Protein 8JJW (pdb70)

B-factor: mean 17.34, std 8.01, range [6.42, 55.52]

Nearest PDB structures (foldseek):
  8jjw-assembly2_B  TM=1.005E+00  e=3.805E-46  Homo sapiens
  8jjy-assembly2_B  TM=1.002E+00  e=2.615E-44  Homo sapiens
  8jju-assembly2_B  TM=9.995E-01  e=3.570E-44  Homo sapiens
  8jjh-assembly1_B  TM=9.995E-01  e=2.307E-43  Homo sapiens
  8jjf-assembly1_A  TM=1.000E+00  e=5.513E-43  Homo sapiens

GO terms:
  GO:0005515 protein binding (F, IPI)
  GO:0005654 nucleoplasm (C, IDA)

Sequence (405 aa):
QGMEGGPAAVHYQPASPPRDACVYSSCYSSEENVWKLCEYIKNHDQYPLEECYAVFISNERKMIPIIWKQQARPGDGPVIIWDYHVVLLHVSSGGQSFIYDLDTVLPFPCLFDTYVVEDAIKSSDDDIHPQFRRKFRVICCADSYLKNFASDRSHMKDSSGNWREPPPPYPCIETGDSKMNLNDFISMDPKVGWGAVYTLSEFTHRFGSQGMEGPAAVHYQPASPPRDACVYSSCYSEENVWKLCEYIKNHDQYPLEECYAVFISNERKMIPIIWKQQARPGDGPVIWDYHVVLLHVSSGGQSFIYDLDTVLPFPCCLFDTYVEDAIIKSDDDIHPQFRRKFRVICCADSYLKNFASDRSHMKDSSGNWREPPPPYPCIETGDSKMNLNDFISMDPKVGWGAVYTLSSEFTHRFGS

Radius of gyration: 26.04 Å; Cα contacts (8 Å, |Δi|>4): 757; chains: 2; bounding box: 48×48×80 Å

Organism: Homo sapiens (NCBI:txid9606)

Solvent-accessible surface area: 21287 Å² total; per-residue (Å²): 244,72,189,178,88,98,102,65,36,116,141,35,108,59,2,13,24,102,79,149,69,15,73,83,17,60,40,0,11,0,0,3,5,32,42,6,0,56,70,5,126,107,89,154,89,49,62,8,120,43,0,35,0,0,0,2,0,10,173,113,88,77,0,9,0,36,81,3,84,70,156,114,51,137,33,35,18,96,48,65,16,3,2,2,0,0,0,43,13,111,61,47,36,2,12,2,1,2,12,11,2,76,15,87,29,23,4,74,4,62,48,4,17,116,56,0,1,80,69,12,120,151,31,99,78,118,67,92,3,83,1,2,4,0,54,0,48,26,0,31,146,14,0,0,0,54,12,60,55,18,74,53,128,91,43,86,101,141,68,103,52,7,122,40,117,45,15,101,30,91,130,27,130,54,16,0,93,52,0,10,33,16,61,111,191,46,42,91,56,36,34,37,60,26,57,50,4,42,75,106,13,36,140,244,75,190,156,108,143,66,33,123,157,37,112,61,2,12,27,106,69,145,72,15,51,78,16,59,38,0,10,0,0,4,5,33,43,7,0,55,77,4,111,103,92,132,74,47,74,16,115,36,0,48,0,0,0,2,0,14,166,163,87,70,0,7,0,38,79,2,76,74,115,114,53,139,34,36,8,67,44,66,18,3,2,2,0,0,0,35,12,109,46,43,45,1,14,3,1,2,14,12,2,82,17,83,28,26,5,82,2,36,47,5,25,119,53,0,2,82,64,16,117,148,28,96,85,100,66,94,5,71,0,2,9,1,60,0,34,30,0,26,129,34,0,0,0,63,14,60,56,17,69,51,129,82,39,90,100,138,69,102,39,2,24,17,118,45,14,108,25,85,136,26,103,54,15,0,99,56,0,10,31,14,46,98,175,50,45,94,54,36,30,25,75,28,86,70,5,36,149,132,21,22,132

InterPro domains:
  IPR023128 Protein N-terminal glutamine amidohydrolase, alpha beta roll [PF09764] (23-200)
  IPR037132 Protein N-terminal glutamine amidohydrolase, alpha beta roll superfamily [G3DSA:3.10.620.10] (1-205)
  IPR039733 Protein N-terminal glutamine amidohydrolase [PTHR13035] (8-203)

Secondary structure (DSSP, 8-state):
-------GGGGPPPSS--GGGS---TT-HHHHHHHHHHHHHHSSSS-GGGEEEEEEE-TTS-EEESSBTTS-SSSPEEES-EEEEEEE-TTS-EEEE-TTBSS-SSEEHHHIIIIII--SSSS-GGG--EEEEEEHHHHHHH-----GGGB-TTS-BSSPPPSSPPP--SS-S--THHHH---TTSSSSEEEEHHHHHHHH--/--------TTPPPSS--GGGS---TT-HHHHHHHHHHHHHHH-SS-GGGEEEEEEE-TTS-EEESSBTTS-SSSPEEES-EEEEEEE-TTS-EEEE-TTBSS-SSEEHHHHIIIII--STTS-GGG--EEEEEEHHHHHHH----SGGGB-TTS-BSSPPPSSPPP--SS-S--THHHH---TTSSSSEEEEHHHHHHHH--

Foldseek 3Di:
DDDPDDCPVVPDDDLADALVPAQDDPPPQLVSVLRSLVSSCPDDDDDLQQKKKKKKAADVQWAWWAQFQVDPDGGTDTGSIHIWMWGQDPVGWIWIAHSGGNADGTDTPVCRCCRTRNDCPPPDVRRFMKMFIARSVVSLADAAQQCPVQAPPVRHGVGDDRPDHTDDHPVDRHDVVLRSDLDPVGDHGHMGGSVRVCVVRPD/DDDPPPDPVVDDDLADALVPQQDFPPPQLVSQLSSLVSSVPVPPDPLQQKKKKKKAADVLWAWWPQFQVDPDQGTDTGSMHIWMWGQDPVQWIWIAHSGGNPHGTDTPVVRCPRTRNDCPPPDVVHFMKMFIARSVCSLADAAQQCPVQADPVRDGVGDDGPDHTDDHPVDRHDVVQRNDLPQVGHHGGMGHPVCVCVNRHD

Structure (mmCIF, N/CA/C/O backbone):
data_8JJW
#
_entry.id   8JJW
#
_cell.length_a   44.084
_cell.length_b   64.688
_cell.length_c   80.262
_cell.angle_alpha   90.000
_cell.angle_beta   98.821
_cell.angle_gamma   90.000
#
_symmetry.space_group_name_H-M   'P 1 21 1'
#
loop_
_entity.id
_entity.type
_entity.pdbx_description
1 polymer 'Protein N-terminal glutamine amidohydrolase'
2 non-polymer 'MAGNESIUM ION'
3 water water
#
loop_
_atom_site.group_PDB
_atom_site.id
_atom_site.type_symbol
_atom_site.label_atom_id
_atom_site.label_alt_id
_atom_site.label_comp_id
_atom_site.label_asym_id
_atom_site.label_entity_id
_atom_site.label_seq_id
_atom_site.pdbx_PDB_ins_code
_atom_site.Cartn_x
_atom_site.Cartn_y
_atom_site.Cartn_z
_atom_site.occupancy
_atom_site.B_iso_or_equiv
_atom_site.auth_seq_id
_atom_site.auth_comp_id
_atom_site.auth_asym_id
_atom_site.auth_atom_id
_atom_site.pdbx_PDB_model_num
ATOM 1 N N . GLN A 1 1 ? 30.33741 38.51866 -14.58056 1.000 15.43078 -1 GLN A N 1
ATOM 2 C CA . GLN A 1 1 ? 29.14378 39.04057 -13.94214 1.000 12.26996 -1 GLN A CA 1
ATOM 3 C C . GLN A 1 1 ? 27.91310 38.72120 -14.79374 1.000 14.23330 -1 GLN A C 1
ATOM 4 O O . GLN A 1 1 ? 27.97592 38.82914 -16.01583 1.000 15.68246 -1 GLN A O 1
ATOM 10 N N . GLY A 1 2 ? 26.80473 38.33155 -14.16228 1.000 11.85496 0 GLY A N 1
ATOM 11 C CA . GLY A 1 2 ? 25.56492 38.07783 -14.87515 1.000 14.45775 0 GLY A CA 1
ATOM 12 C C . GLY A 1 2 ? 24.37422 38.17677 -13.95220 1.000 13.31242 0 GLY A C 1
ATOM 13 O O . GLY A 1 2 ? 24.48690 37.94361 -12.74644 1.000 13.28233 0 GLY A O 1
ATOM 14 N N . MET A 1 3 ? 23.22223 38.52325 -14.52310 1.000 15.23108 1 MET A N 1
ATOM 15 C CA . MET A 1 3 ? 21.98751 38.66332 -13.75961 1.000 15.82587 1 MET A CA 1
ATOM 16 C C . MET A 1 3 ? 21.24357 37.33597 -13.71254 1.000 16.28593 1 MET A C 1
ATOM 17 O O . MET A 1 3 ? 21.23654 36.57816 -14.68782 1.000 17.60231 1 MET A O 1
ATOM 22 N N . GLU A 1 4 ? 20.60986 37.06290 -12.57400 1.000 16.74119 2 GLU A N 1
ATOM 23 C CA . GLU A 1 4 ? 19.87356 35.81054 -12.41651 1.000 20.32058 2 GLU A CA 1
ATOM 24 C C . GLU A 1 4 ? 18.67649 35.74540 -13.35935 1.000 29.05227 2 GLU A C 1
ATOM 25 O O . GLU A 1 4 ? 18.43875 34.71850 -14.00763 1.000 26.10148 2 GLU A O 1
ATOM 31 N N . GLY A 1 5 ? 17.90385 36.82468 -13.43891 1.000 27.25204 3 GLY A N 1
ATOM 32 C CA . GLY A 1 5 ? 16.74447 36.86575 -14.31422 1.000 33.19012 3 GLY A CA 1
ATOM 33 C C . GLY A 1 5 ? 15.61559 35.94491 -13.88641 1.000 37.48328 3 GLY A C 1
ATOM 34 O O . GLY A 1 5 ? 15.41920 35.69051 -12.69650 1.000 39.26212 3 GLY A O 1
ATOM 35 N N . GLY A 1 7 ? 12.53404 35.74997 -10.96637 1.000 36.08432 5 GLY A N 1
ATOM 36 C CA . GLY A 1 7 ? 12.03995 36.80645 -10.10224 1.000 25.39417 5 GLY A CA 1
ATOM 37 C C . GLY A 1 7 ? 12.60443 36.77639 -8.69146 1.000 30.02930 5 GLY A C 1
ATOM 38 O O . GLY A 1 7 ? 13.29479 35.82783 -8.31736 1.000 37.10986 5 GLY A O 1
ATOM 39 N N . PRO A 1 8 ? 12.30742 37.81341 -7.89840 1.000 25.65357 6 PRO A N 1
ATOM 40 C CA . PRO A 1 8 ? 12.92673 37.92844 -6.57074 1.000 27.36249 6 PRO A CA 1
ATOM 41 C C . PRO A 1 8 ? 12.04704 37.47472 -5.41414 1.000 23.49478 6 PRO A C 1
ATOM 42 O O . PRO A 1 8 ? 12.33014 37.82336 -4.26483 1.000 21.47340 6 PRO A O 1
ATOM 46 N N . ALA A 1 9 ? 10.98525 36.71020 -5.68607 1.000 18.88265 7 ALA A N 1
ATOM 47 C CA . ALA A 1 9 ? 10.06908 36.32204 -4.61453 1.000 24.22878 7 ALA A CA 1
ATOM 48 C C . ALA A 1 9 ? 10.78669 35.55931 -3.50615 1.000 22.47128 7 ALA A C 1
ATOM 49 O O . ALA A 1 9 ? 10.46614 35.72376 -2.32167 1.000 24.87951 7 ALA A O 1
ATOM 51 N N . ALA A 1 10 ? 11.76418 34.72580 -3.86493 1.000 18.28849 8 ALA A N 1
ATOM 52 C CA . ALA A 1 10 ? 12.45568 33.93840 -2.85021 1.000 17.58571 8 ALA A CA 1
ATOM 53 C C . ALA A 1 10 ? 13.27217 34.81658 -1.91396 1.000 13.11111 8 ALA A C 1
ATOM 54 O O . ALA A 1 10 ? 1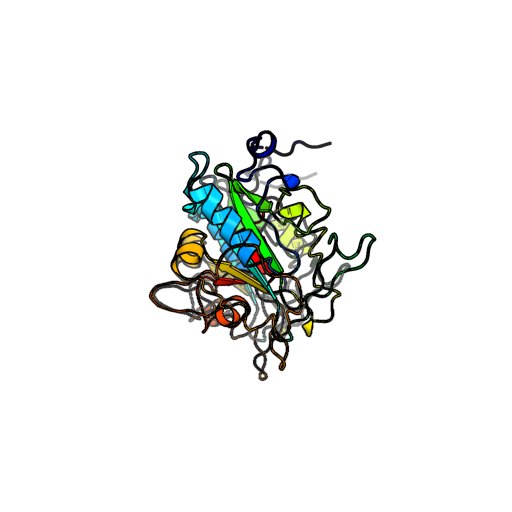3.47676 34.45067 -0.75539 1.000 13.80479 8 ALA A O 1
ATOM 56 N N . VAL A 1 11 ? 13.72683 35.97868 -2.39282 1.000 15.19528 9 VAL A N 1
ATOM 57 C CA . VAL A 1 11 ? 14.53673 36.87832 -1.57834 1.000 13.96152 9 VAL A CA 1
ATOM 58 C C . VAL A 1 11 ? 13.80753 37.28464 -0.30777 1.000 13.82910 9 VAL A C 1
ATOM 59 O O . VAL A 1 11 ? 14.42657 37.42436 0.74994 1.000 14.94383 9 VAL A O 1
ATOM 63 N N . HIS A 1 12 ? 12.48214 37.44280 -0.36964 1.000 13.78374 10 HIS A N 1
ATOM 64 C CA . HIS A 1 12 ? 11.71458 37.90349 0.78118 1.000 18.28375 10 HIS A CA 1
ATOM 65 C C . HIS A 1 12 ? 10.84648 36.80766 1.38819 1.000 17.75041 10 HIS A C 1
ATOM 66 O O . HIS A 1 12 ? 9.86748 37.10941 2.07867 1.000 18.13192 10 HIS A O 1
ATOM 73 N N . TYR A 1 13 ? 11.18272 35.54581 1.14523 1.000 14.25290 11 TYR A N 1
ATOM 74 C CA . TYR A 1 13 ? 10.36541 34.44669 1.64326 1.000 13.75356 11 TYR A CA 1
ATOM 75 C C . TYR A 1 13 ? 10.31715 34.45801 3.16635 1.000 13.50269 11 TYR A C 1
ATOM 76 O O . TYR A 1 13 ? 11.35045 34.55712 3.83128 1.000 15.01355 11 TYR A O 1
ATOM 85 N N . GLN A 1 14 ? 9.09803 34.33260 3.72127 1.000 13.30040 12 GLN A N 1
ATOM 86 C CA . GLN A 1 14 ? 8.93751 34.26757 5.17278 1.000 14.44568 12 GLN A CA 1
ATOM 87 C C . GLN A 1 14 ? 8.73022 32.82539 5.61187 1.000 14.17483 12 GLN A C 1
ATOM 88 O O . GLN A 1 14 ? 7.91045 32.11371 5.01041 1.000 13.69336 12 GLN A O 1
ATOM 94 N N . PRO A 1 15 ? 9.43114 32.37153 6.65094 1.000 13.72193 13 PRO A N 1
ATOM 95 C CA . PRO A 1 15 ? 9.29929 30.97138 7.07768 1.000 13.04882 13 PRO A CA 1
ATOM 96 C C . PRO A 1 15 ? 7.87574 30.60088 7.46827 1.000 13.80734 13 PRO A C 1
ATOM 97 O O . PRO A 1 15 ? 7.13396 31.40096 8.04661 1.000 14.44680 13 PRO A O 1
ATOM 101 N N . ALA A 1 16 ? 7.52097 29.35098 7.16405 1.000 13.14522 14 ALA A N 1
ATOM 102 C CA . ALA A 1 16 ? 6.23303 28.76147 7.50168 1.000 12.09847 14 ALA A CA 1
ATOM 103 C C . ALA A 1 16 ? 6.21031 28.16627 8.89796 1.000 15.85324 14 ALA A C 1
ATOM 104 O O . ALA A 1 16 ? 5.15379 27.71823 9.34957 1.000 15.93520 14 ALA A O 1
ATOM 106 N N . SER A 1 17 ? 7.34312 28.11523 9.56672 1.000 16.54676 15 SER A N 1
ATOM 107 C CA . SER A 1 17 ? 7.48977 27.52719 10.88044 1.000 17.44333 15 SER A CA 1
ATOM 108 C C . SER A 1 17 ? 7.77863 28.61276 11.89416 1.000 20.63991 15 SER A C 1
ATOM 109 O O . SER A 1 17 ? 8.14977 29.73789 11.53363 1.000 22.58646 15 SER A O 1
ATOM 112 N N . PRO A 1 18 ? 7.64359 28.31648 13.18270 1.000 22.17181 16 PRO A N 1
ATOM 113 C CA . PRO A 1 18 ? 8.30831 29.13341 14.19921 1.000 27.49386 16 PRO A CA 1
ATOM 114 C C . PRO A 1 18 ? 9.81140 29.04145 14.01110 1.000 22.82247 16 PRO A C 1
ATOM 115 O O . PRO A 1 18 ? 10.29238 28.18284 13.25571 1.000 21.36819 16 PRO A O 1
ATOM 119 N N . PRO A 1 19 ? 10.59093 29.90744 14.65615 1.000 27.12038 17 PRO A N 1
ATOM 120 C CA . PRO A 1 19 ? 12.04665 29.73664 14.61475 1.000 24.52071 17 PRO A CA 1
ATOM 121 C C . PRO A 1 19 ? 12.41936 28.36165 15.14249 1.000 19.87508 17 PRO A C 1
ATOM 122 O O . PRO A 1 19 ? 11.67187 27.75005 15.90575 1.000 22.64684 17 PRO A O 1
ATOM 126 N N . ARG A 1 20 ? 13.58868 27.87666 14.71557 1.000 20.76950 18 ARG A N 1
ATOM 127 C CA . ARG A 1 20 ? 13.99590 26.51101 15.03401 1.000 19.82368 18 ARG A CA 1
ATOM 128 C C . ARG A 1 20 ? 13.83793 26.20359 16.51832 1.000 23.71949 18 ARG A C 1
ATOM 129 O O . ARG A 1 20 ? 13.32646 25.13998 16.88906 1.000 23.49488 18 ARG A O 1
ATOM 137 N N . ASP A 1 21 ? 14.23430 27.14742 17.37942 1.000 25.59221 19 ASP A N 1
ATOM 138 C CA . ASP A 1 21 ? 14.20978 26.93722 18.82600 1.000 27.76955 19 ASP A CA 1
ATOM 139 C C . ASP A 1 21 ? 12.79840 26.72887 19.36484 1.000 26.02131 19 ASP A C 1
ATOM 140 O O . ASP A 1 21 ? 12.62744 26.09490 20.41332 1.000 31.46747 19 ASP A O 1
ATOM 145 N N . ALA A 1 22 ? 11.78432 27.27106 18.69266 1.000 23.93378 20 ALA A N 1
ATOM 146 C CA . ALA A 1 22 ? 10.41754 27.26622 19.20073 1.000 23.40785 20 ALA A CA 1
ATOM 147 C C . ALA A 1 22 ? 9.58288 26.11546 18.65825 1.000 23.73427 20 ALA A C 1
ATOM 148 O O . ALA A 1 22 ? 8.41378 25.97402 19.03554 1.000 24.27639 20 ALA A O 1
ATOM 150 N N . CYS A 1 23 ? 10.15434 25.28625 17.79590 1.000 19.31018 21 CYS A N 1
ATOM 151 C CA . CYS A 1 23 ? 9.40720 24.19671 17.19305 1.000 18.28048 21 CYS A CA 1
ATOM 152 C C . CYS A 1 23 ? 9.32515 23.00511 18.14330 1.000 14.81347 21 CYS A C 1
ATOM 153 O O . CYS A 1 23 ? 10.23495 22.75586 18.94656 1.000 19.22142 21 CYS A O 1
ATOM 156 N N . VAL A 1 24 ? 8.21906 22.26162 18.04153 1.000 15.61186 22 VAL A N 1
ATOM 157 C CA . VAL A 1 24 ? 8.12261 20.97187 18.72343 1.000 14.09896 22 VAL A CA 1
ATOM 158 C C . VAL A 1 24 ? 9.20654 20.05006 18.17583 1.000 14.11374 22 VAL A C 1
ATOM 159 O O . VAL A 1 24 ? 9.35413 19.90062 16.95739 1.000 15.14049 22 VAL A O 1
ATOM 163 N N . TYR A 1 25 ? 9.99343 19.44206 19.06332 1.000 11.92089 23 TYR A N 1
ATOM 164 C CA . TYR A 1 25 ? 11.14847 18.67411 18.59636 1.000 13.61308 23 TYR A CA 1
ATOM 165 C C . TYR A 1 25 ? 11.56639 17.63779 19.62608 1.000 12.28921 23 TYR A C 1
ATOM 166 O O . TYR A 1 25 ? 11.78484 17.98331 20.79448 1.000 14.58577 23 TYR A O 1
ATOM 175 N N . SER A 1 26 ? 11.73663 16.39207 19.17595 1.000 11.93099 24 SER A N 1
ATOM 176 C CA . SER A 1 26 ? 12.43160 15.34839 19.93007 1.000 11.54921 24 SER A CA 1
ATOM 177 C C . SER A 1 26 ? 13.44599 14.65670 19.03090 1.000 11.99904 24 SER A C 1
ATOM 178 O O . SER A 1 26 ? 13.11768 14.25945 17.90582 1.000 11.77966 24 SER A O 1
ATOM 181 N N . SER A 1 27 ? 14.67352 14.51059 19.52456 1.000 11.27630 25 SER A N 1
ATOM 182 C CA . SER A 1 27 ? 15.71921 13.81706 18.78625 1.000 12.40023 25 SER A CA 1
ATOM 183 C C . SER A 1 27 ? 15.30307 12.38179 18.49438 1.000 13.41676 25 SER A C 1
ATOM 184 O O . SER A 1 27 ? 14.80085 11.67438 19.37351 1.000 12.17116 25 SER A O 1
ATOM 187 N N . CYS A 1 28 ? 15.50686 11.96019 17.24164 1.000 11.86265 26 CYS A N 1
ATOM 188 C CA . CYS A 1 28 ? 15.24356 10.60436 16.75299 1.000 10.97872 26 CYS A CA 1
ATOM 189 C C . CYS A 1 28 ? 13.75942 10.33734 16.52708 1.000 9.95096 26 CYS A C 1
ATOM 190 O O . CYS A 1 28 ? 13.35594 9.17454 16.39476 1.000 11.14177 26 CYS A O 1
ATOM 193 N N . TYR A 1 29 ? 12.93181 11.38223 16.46220 1.000 9.05540 27 TYR A N 1
ATOM 194 C CA . TYR A 1 29 ? 11.51613 11.26984 16.09784 1.000 8.90306 27 TYR A CA 1
ATOM 195 C C . TYR A 1 29 ? 11.18346 12.25714 14.98127 1.000 9.70122 27 TYR A C 1
ATOM 196 O O . TYR A 1 29 ? 10.16432 12.94606 15.02122 1.000 9.64311 27 TYR A O 1
ATOM 205 N N . SER A 1 30 ? 12.03384 12.31203 13.94418 1.000 10.33678 28 SER A N 1
ATOM 206 C CA A SER A 1 30 ? 11.83583 13.31399 12.89744 0.840 8.25957 28 SER A CA 1
ATOM 207 C CA B SER A 1 30 ? 11.85019 13.29411 12.87503 0.160 8.38923 28 SER A CA 1
ATOM 208 C C . SER A 1 30 ? 10.48378 13.16659 12.20603 1.000 9.28560 28 SER A C 1
ATOM 209 O O . SER A 1 30 ? 9.89928 14.16940 11.78997 1.000 9.20890 28 SER A O 1
ATOM 214 N N . GLU A 1 31 ? 9.97111 11.93695 12.07424 1.000 8.48307 29 GLU A N 1
ATOM 215 C CA . GLU A 1 31 ? 8.63238 11.76042 11.50636 1.000 8.85600 29 GLU A CA 1
ATOM 216 C C . GLU A 1 31 ? 7.58144 12.54893 12.28117 1.000 10.49464 29 GLU A C 1
ATOM 217 O O . GLU A 1 31 ? 6.67711 13.14758 11.68130 1.000 10.29096 29 GLU A O 1
ATOM 223 N N . GLU A 1 32 ? 7.68960 12.57603 13.61490 1.000 9.65477 30 GLU A N 1
ATOM 224 C CA . GLU A 1 32 ? 6.73083 13.32966 14.41733 1.000 9.47365 30 GLU A CA 1
ATOM 225 C C . GLU A 1 32 ? 7.05296 14.81190 14.45060 1.000 7.61250 30 GLU A C 1
ATOM 226 O O . GLU A 1 32 ? 6.13658 15.62959 14.46689 1.000 10.51453 30 GLU A O 1
ATOM 232 N N . ASN A 1 33 ? 8.33833 15.17430 14.43566 1.000 7.36799 31 ASN A N 1
ATOM 233 C CA . ASN A 1 33 ? 8.69343 16.59024 14.36594 1.000 8.70590 31 ASN A CA 1
ATOM 234 C C . ASN A 1 33 ? 8.10123 17.22513 13.11595 1.000 9.05375 31 ASN A C 1
ATOM 235 O O . ASN A 1 33 ? 7.58889 18.35259 13.15755 1.000 10.23420 31 ASN A O 1
ATOM 240 N N . VAL A 1 34 ? 8.16415 16.50935 11.98824 1.000 9.12682 32 VAL A N 1
ATOM 241 C CA . VAL A 1 34 ? 7.60566 17.02672 10.74094 1.000 8.17867 32 VAL A CA 1
ATOM 242 C C . VAL A 1 34 ? 6.07851 17.03469 10.79484 1.000 7.81353 32 VAL A C 1
ATOM 243 O O . VAL A 1 34 ? 5.44160 17.97542 10.31239 1.000 9.79380 32 VAL A O 1
ATOM 247 N N . TRP A 1 35 ? 5.47119 15.99216 11.37680 1.000 8.77008 33 TRP A N 1
ATOM 248 C CA . TRP A 1 35 ? 4.01892 15.98233 11.56462 1.000 9.01282 33 TRP A CA 1
ATOM 249 C C . TRP A 1 35 ? 3.56622 17.22142 12.33102 1.000 10.14131 33 TRP A C 1
ATOM 250 O O . TRP A 1 35 ? 2.58851 17.88460 11.94649 1.000 11.20437 33 TRP A O 1
ATOM 261 N N . LYS A 1 36 ? 4.30129 17.57604 13.39238 1.000 10.70787 34 LYS A N 1
ATOM 262 C CA . LYS A 1 36 ? 3.97171 18.75262 14.18831 1.000 12.46544 34 LYS A CA 1
ATOM 263 C C . LYS A 1 36 ? 4.16348 20.04957 13.40826 1.000 13.36993 34 LYS A C 1
ATOM 264 O O . LYS A 1 36 ? 3.40551 21.00482 13.61658 1.000 13.70137 34 LYS A O 1
ATOM 270 N N . LEU A 1 37 ? 5.16378 20.12133 12.51951 1.000 11.20736 35 LEU A N 1
ATOM 271 C CA . LEU A 1 37 ? 5.27364 21.29107 11.64919 1.000 13.00511 35 LEU A CA 1
ATOM 272 C C . LEU A 1 37 ? 4.05176 21.40698 10.74700 1.000 12.28069 35 LEU A C 1
ATOM 273 O O . LEU A 1 37 ? 3.52336 22.50695 10.54254 1.000 12.35477 35 LEU A O 1
ATOM 278 N N . CYS A 1 38 ? 3.59128 20.27451 10.19650 1.000 10.46706 36 CYS A N 1
ATOM 279 C CA . CYS A 1 38 ? 2.39773 20.27612 9.36160 1.000 12.40197 36 CYS A CA 1
ATOM 280 C C . CYS A 1 38 ? 1.18688 20.75985 10.15132 1.000 12.47971 36 CYS A C 1
ATOM 281 O O . CYS A 1 38 ? 0.38204 21.55118 9.64368 1.000 13.29818 36 CYS A O 1
ATOM 284 N N . GLU A 1 39 ? 1.04317 20.28895 11.39895 1.000 11.88299 37 GLU A N 1
ATOM 285 C CA . GLU A 1 39 ? -0.07957 20.70983 12.23503 1.000 13.91582 37 GLU A CA 1
ATOM 286 C C . GLU A 1 39 ? -0.03386 22.20932 12.50769 1.000 14.19914 37 GLU A C 1
ATOM 287 O O . GLU A 1 39 ? -1.06884 22.88892 12.46590 1.000 13.82426 37 GLU A O 1
ATOM 293 N N . TYR A 1 40 ? 1.15950 22.74129 12.77513 1.000 13.08040 38 TYR A N 1
ATOM 294 C CA . TYR A 1 40 ? 1.31064 24.17371 12.99194 1.000 12.51813 38 TYR A CA 1
ATOM 295 C C . TYR A 1 40 ? 0.84484 24.95406 11.77552 1.000 15.81651 38 TYR A C 1
ATOM 296 O O . TYR A 1 40 ? 0.07369 25.91285 11.89702 1.000 14.72867 38 TYR A O 1
ATOM 305 N N . ILE A 1 41 ? 1.31018 24.55891 10.58937 1.000 12.18006 39 ILE A N 1
ATOM 306 C CA . ILE A 1 41 ? 0.94911 25.27137 9.36811 1.000 12.75234 39 ILE A CA 1
ATOM 307 C C . ILE A 1 41 ? -0.55430 25.20703 9.13571 1.000 13.41842 39 ILE A C 1
ATOM 308 O O . ILE A 1 41 ? -1.18065 26.21167 8.78298 1.000 12.93684 39 ILE A O 1
ATOM 313 N N . LYS A 1 42 ? -1.15469 24.03190 9.34180 1.000 12.23123 40 LYS A N 1
ATOM 314 C CA . LYS A 1 42 ? -2.59837 23.89206 9.16258 1.000 13.94569 40 LYS A CA 1
ATOM 315 C C . LYS A 1 42 ? -3.36160 24.85771 10.06029 1.000 15.07157 40 LYS A C 1
ATOM 316 O O . LYS A 1 42 ? -4.31819 25.50411 9.61646 1.000 17.32742 40 LYS A O 1
ATOM 322 N N . ASN A 1 43 ? -2.94844 24.97473 11.32049 1.000 14.07690 41 ASN A N 1
ATOM 323 C CA . ASN A 1 43 ? -3.71117 25.72175 12.31155 1.000 15.93284 41 ASN A CA 1
ATOM 324 C C . ASN A 1 43 ? -3.43045 27.21353 12.28442 1.000 15.65878 41 ASN A C 1
ATOM 325 O O . ASN A 1 43 ? -4.12430 27.96884 12.97787 1.000 23.40855 41 ASN A O 1
ATOM 330 N N . HIS A 1 44 ? -2.44424 27.66108 11.52114 1.000 16.07623 42 HIS A N 1
ATOM 331 C CA . HIS A 1 44 ? -2.16740 29.08186 11.38537 1.000 17.09076 42 HIS A CA 1
ATOM 332 C C . HIS A 1 44 ? -2.62233 29.57764 10.02034 1.000 15.34541 42 HIS A C 1
ATOM 333 O O . HIS A 1 44 ? -3.05319 28.80208 9.16780 1.000 17.63297 42 HIS A O 1
ATOM 340 N N . ASP A 1 45 ? -2.54360 30.89539 9.82668 1.000 16.42318 43 ASP A N 1
ATOM 341 C CA . ASP A 1 45 ? -3.16624 31.55293 8.68174 1.000 18.93843 43 ASP A CA 1
ATOM 342 C C . ASP A 1 45 ? -2.16153 32.06505 7.65623 1.000 18.07656 43 ASP A C 1
ATOM 343 O O . ASP A 1 45 ? -2.48797 32.96132 6.86794 1.000 20.01672 43 ASP A O 1
ATOM 348 N N . GLN A 1 46 ? -0.95258 31.50682 7.62888 1.000 17.86426 44 GLN A N 1
ATOM 349 C CA . GLN A 1 46 ? 0.10150 32.02463 6.76698 1.000 15.72720 44 GLN A CA 1
ATOM 350 C C . GLN A 1 46 ? 0.17610 31.30877 5.42037 1.000 16.28861 44 GLN A C 1
ATOM 351 O O . GLN A 1 46 ? 0.33918 31.95934 4.38050 1.000 17.90027 44 GLN A O 1
ATOM 357 N N . TYR A 1 47 ? 0.06625 29.98236 5.40693 1.000 13.69371 45 TYR A N 1
ATOM 358 C CA . TYR A 1 47 ? 0.26216 29.20550 4.19205 1.000 14.13488 45 TYR A CA 1
ATOM 359 C C . TYR A 1 47 ? -0.71725 28.04418 4.16453 1.000 11.80408 45 TYR A C 1
ATOM 360 O O . TYR A 1 47 ? -1.12891 27.54865 5.22231 1.000 13.98178 45 TYR A O 1
ATOM 369 N N . PRO A 1 48 ? -1.07470 27.56442 2.97551 1.000 14.10810 46 PRO A N 1
ATOM 370 C CA . PRO A 1 48 ? -1.89675 26.35271 2.88151 1.000 14.91452 46 PRO A CA 1
ATOM 371 C C . PRO A 1 48 ? -1.05547 25.08507 2.91167 1.000 16.91542 46 PRO A C 1
ATOM 372 O O . PRO A 1 48 ? 0.05435 25.02187 2.37453 1.000 14.48995 46 PRO A O 1
ATOM 376 N N . LEU A 1 49 ? -1.59979 24.05909 3.57294 1.000 15.82554 47 LEU A N 1
ATOM 377 C CA . LEU A 1 49 ? -0.92031 22.76868 3.62532 1.000 15.99620 47 LEU A CA 1
ATOM 378 C C . LEU A 1 49 ? -0.73829 22.16826 2.24300 1.000 19.50551 47 LEU A C 1
ATOM 379 O O . LEU A 1 49 ? 0.17693 21.36052 2.03497 1.000 19.28291 47 LEU A O 1
ATOM 384 N N . GLU A 1 50 ? -1.59144 22.54431 1.28866 1.000 17.43086 48 GLU A N 1
ATOM 385 C CA . GLU A 1 50 ? -1.49040 22.01992 -0.06761 1.000 20.63425 48 GLU A CA 1
ATOM 386 C C . GLU A 1 50 ? -0.14326 22.33183 -0.71435 1.000 18.54560 48 GLU A C 1
ATOM 387 O O . GLU A 1 50 ? 0.24254 21.64930 -1.66941 1.000 22.67078 48 GLU A O 1
ATOM 393 N N . GLU A 1 51 ? 0.57688 23.33684 -0.21693 1.000 14.41752 49 GLU A N 1
ATOM 394 C CA . GLU A 1 51 ? 1.89163 23.70619 -0.72578 1.000 15.07213 49 GLU A CA 1
ATOM 395 C C . GLU A 1 51 ? 3.02708 22.93545 -0.06289 1.000 11.97785 49 GLU A C 1
ATOM 396 O O . GLU A 1 51 ? 4.19118 23.16363 -0.40568 1.000 12.89852 49 GLU A O 1
ATOM 402 N N . CYS A 1 52 ? 2.72716 22.04762 0.87840 1.000 11.33308 50 CYS A N 1
ATOM 403 C CA . CYS A 1 52 ? 3.73922 21.43132 1.72205 1.000 11.68416 50 CYS A CA 1
ATOM 404 C C . CYS A 1 52 ? 3.69608 19.91362 1.61220 1.000 10.60136 50 CYS A C 1
ATOM 405 O O . CYS A 1 52 ? 2.64856 19.31951 1.34636 1.000 11.73439 50 CYS A O 1
ATOM 408 N N . TYR A 1 53 ? 4.84641 19.29025 1.86036 1.000 9.94153 51 TYR A N 1
ATOM 409 C CA . TYR A 1 53 ? 5.01546 17.84590 1.76155 1.000 10.64313 51 TYR A CA 1
ATOM 410 C C . TYR A 1 53 ? 5.89486 17.34900 2.89570 1.000 11.16129 51 TYR A C 1
ATOM 411 O O . TYR A 1 53 ? 6.90349 17.97860 3.22959 1.000 10.88784 51 TYR A O 1
ATOM 420 N N . ALA A 1 54 ? 5.53505 16.20017 3.45738 1.000 8.41267 52 ALA A N 1
ATOM 421 C CA . ALA A 1 54 ? 6.46353 15.44237 4.28222 1.000 9.83732 52 ALA A CA 1
ATOM 422 C C . ALA A 1 54 ? 7.34141 14.62301 3.34792 1.000 8.95836 52 ALA A C 1
ATOM 423 O O . ALA A 1 54 ? 6.85957 14.04673 2.36787 1.000 9.38703 52 ALA A O 1
ATOM 425 N N . VAL A 1 55 ? 8.64194 14.59290 3.62989 1.000 7.83157 53 VAL A N 1
ATOM 426 C CA . VAL A 1 55 ? 9.61343 13.88921 2.79315 1.000 9.70128 53 VAL A CA 1
ATOM 427 C C . VAL A 1 55 ? 10.36942 12.87915 3.65659 1.000 7.94237 53 VAL A C 1
ATOM 428 O O . VAL A 1 55 ? 11.16642 13.26937 4.52333 1.000 7.90466 53 VAL A O 1
ATOM 432 N N . PHE A 1 56 ? 10.11749 11.58430 3.43279 1.000 7.76224 54 PHE A N 1
ATOM 433 C CA . PHE A 1 56 ? 10.89900 10.52212 4.05717 1.000 8.28619 54 PHE A CA 1
ATOM 434 C C . PHE A 1 56 ? 12.08693 10.20134 3.16751 1.000 8.46220 54 PHE A C 1
ATOM 435 O O . PHE A 1 56 ? 11.92832 10.07055 1.95192 1.000 8.89567 54 PHE A O 1
ATOM 443 N N . ILE A 1 57 ? 13.27910 10.11825 3.75617 1.000 8.39662 55 ILE A N 1
ATOM 444 C CA . ILE A 1 57 ? 14.49559 9.75411 3.04067 1.000 8.10510 55 ILE A CA 1
ATOM 445 C C . ILE A 1 57 ? 14.95368 8.41036 3.58943 1.000 7.15749 55 ILE A C 1
ATOM 446 O O . ILE A 1 57 ? 15.11870 8.27336 4.80502 1.000 8.17942 55 ILE A O 1
ATOM 451 N N . SER A 1 58 ? 15.15081 7.42386 2.72348 1.000 7.36574 56 SER A N 1
ATOM 452 C CA . SER A 1 58 ? 15.63832 6.11737 3.18193 1.000 8.42256 56 SER A CA 1
ATOM 453 C C . SER A 1 58 ? 16.05436 5.31813 1.95967 1.000 7.51990 56 SER A C 1
ATOM 454 O O . SER A 1 58 ? 16.13292 5.85036 0.84731 1.000 9.60139 56 SER A O 1
ATOM 457 N N . ASN A 1 59 ? 16.32145 4.03663 2.16765 1.000 9.35822 57 ASN A N 1
ATOM 458 C CA . ASN A 1 59 ? 16.61721 3.11101 1.08139 1.000 9.99736 57 ASN A CA 1
ATOM 459 C C . ASN A 1 59 ? 16.32389 1.69760 1.57632 1.000 9.98696 57 ASN A C 1
ATOM 460 O O . ASN A 1 59 ? 15.94469 1.49026 2.73339 1.000 10.79462 57 ASN A O 1
ATOM 465 N N . GLU A 1 60 ? 16.51413 0.72210 0.68940 1.000 10.98503 58 GLU A N 1
ATOM 466 C CA . GLU A 1 60 ? 16.12478 -0.64633 1.01199 1.000 11.44691 58 GLU A CA 1
ATOM 467 C C . GLU A 1 60 ? 16.88673 -1.18381 2.21733 1.000 11.89459 58 GLU A C 1
ATOM 468 O O . GLU A 1 60 ? 16.30526 -1.85798 3.07347 1.000 14.64253 58 GLU A O 1
ATOM 474 N N . ARG A 1 61 ? 18.18159 -0.87731 2.32433 1.000 11.22252 59 ARG A N 1
ATOM 475 C CA . ARG A 1 61 ? 18.94874 -1.36863 3.47105 1.000 11.71893 59 ARG A CA 1
ATOM 476 C C . ARG A 1 61 ? 18.83369 -0.48366 4.70549 1.000 12.70442 59 ARG A C 1
ATOM 477 O O . ARG A 1 61 ? 19.41777 -0.82100 5.74571 1.000 13.77640 59 ARG A O 1
ATOM 485 N N . LYS A 1 62 ? 18.08619 0.62274 4.62348 1.000 10.48489 60 LYS A N 1
ATOM 486 C CA . LYS A 1 62 ? 17.90463 1.53795 5.74570 1.000 10.49578 60 LYS A CA 1
ATOM 487 C C . LYS A 1 62 ? 19.24997 2.01012 6.29899 1.000 10.56148 60 LYS A C 1
ATOM 488 O O . LYS A 1 62 ? 19.51556 1.97397 7.50736 1.000 12.16114 60 LYS A O 1
ATOM 494 N N . MET A 1 63 ? 20.10604 2.48051 5.38753 1.000 10.70532 61 MET A N 1
ATOM 495 C CA . MET A 1 63 ? 21.36186 3.15206 5.75400 1.000 10.29021 61 MET A CA 1
ATOM 496 C C . MET A 1 63 ? 21.60491 4.26868 4.74402 1.000 9.66981 61 MET A C 1
ATOM 497 O O . MET A 1 63 ? 22.07313 4.00529 3.62831 1.000 10.85604 61 MET A O 1
ATOM 502 N N . ILE A 1 64 ? 21.27322 5.50098 5.11912 1.000 9.83325 62 ILE A N 1
ATOM 503 C CA . ILE A 1 64 ? 21.40941 6.64946 4.23276 1.000 9.80987 62 ILE A CA 1
ATOM 504 C C . ILE A 1 64 ? 22.36976 7.66016 4.85207 1.000 9.64277 62 ILE A C 1
ATOM 505 O O . ILE A 1 64 ? 22.14605 8.12399 5.97466 1.000 10.63832 62 ILE A O 1
ATOM 510 N N . PRO A 1 65 ? 23.44104 8.04556 4.17529 1.000 9.88481 63 PRO A N 1
ATOM 511 C CA . PRO A 1 65 ? 24.26002 9.15057 4.68892 1.000 8.66371 63 PRO A CA 1
ATOM 512 C C . PRO A 1 65 ? 23.59559 10.49461 4.43523 1.000 9.17311 63 PRO A C 1
ATOM 513 O O . PRO A 1 65 ? 23.03963 10.74607 3.36365 1.000 11.30990 63 PRO A O 1
ATOM 517 N N . ILE A 1 66 ? 23.64941 11.36585 5.44413 1.000 9.31240 64 ILE A N 1
ATOM 518 C CA A ILE A 1 66 ? 23.21554 12.75326 5.32735 0.525 10.16980 64 ILE A CA 1
ATOM 519 C CA B ILE A 1 66 ? 23.22167 12.75377 5.31936 0.475 10.17327 64 ILE A CA 1
ATOM 520 C C . ILE A 1 66 ? 24.29136 13.61936 5.96727 1.000 10.71882 64 ILE A C 1
ATOM 521 O O . ILE A 1 66 ? 24.67989 13.37236 7.11285 1.000 10.98448 64 ILE A O 1
ATOM 530 N N . TRP A 1 67 ? 24.76149 14.62153 5.23413 1.000 9.67040 65 TRP A N 1
ATOM 531 C CA . TRP A 1 67 ? 25.76157 15.56217 5.71042 1.000 10.87364 65 TRP A CA 1
ATOM 532 C C . TRP A 1 67 ? 25.07879 16.78344 6.32886 1.000 10.85061 65 TRP A C 1
ATOM 533 O O . TRP A 1 67 ? 23.85848 16.95219 6.25565 1.000 11.26713 65 TRP A O 1
ATOM 544 N N . LYS A 1 68 ? 25.88251 17.61208 6.99571 1.000 10.92458 66 LYS A N 1
ATOM 545 C CA . LYS A 1 68 ? 25.41026 18.83348 7.65887 1.000 12.21620 66 LYS A CA 1
ATOM 546 C C . LYS A 1 68 ? 24.35823 18.54381 8.72857 1.000 11.55018 66 LYS A C 1
ATOM 547 O O . LYS A 1 68 ? 23.40191 19.29996 8.90803 1.000 12.28671 66 LYS A O 1
ATOM 553 N N . GLN A 1 69 ? 24.54126 17.44653 9.45297 1.000 11.62970 67 GLN A N 1
ATOM 554 C CA . GLN A 1 69 ? 23.61686 17.04081 10.50250 1.000 12.48012 67 GLN A CA 1
ATOM 555 C C . GLN A 1 69 ? 24.15952 17.42403 11.87504 1.000 13.24242 67 GLN A C 1
ATOM 556 O O . GLN A 1 69 ? 25.36293 17.30470 12.13516 1.000 15.42581 67 GLN A O 1
ATOM 562 N N . GLN A 1 70 ? 23.26687 17.88450 12.75290 1.000 12.78239 68 GLN A N 1
ATOM 563 C CA . GLN A 1 70 ? 23.69967 18.38568 14.05436 1.000 14.64860 68 GLN A CA 1
ATOM 564 C C . GLN A 1 70 ? 24.26727 17.29766 14.95762 1.000 21.46035 68 GLN A C 1
ATOM 565 O O . GLN A 1 70 ? 25.05796 17.61306 15.85207 1.000 21.61680 68 GLN A O 1
ATOM 571 N N . ALA A 1 71 ? 23.90836 16.03098 14.73795 1.000 15.95598 69 ALA A N 1
ATOM 572 C CA . ALA A 1 71 ? 24.45087 14.94999 15.55651 1.000 18.71400 69 ALA A CA 1
ATOM 573 C C . ALA A 1 71 ? 25.93647 14.71826 15.31244 1.000 24.96860 69 ALA A C 1
ATOM 574 O O . ALA A 1 71 ? 26.61329 14.16727 16.18646 1.000 26.12464 69 ALA A O 1
ATOM 576 N N . ARG A 1 72 ? 26.46100 15.11726 14.15583 1.000 20.80359 70 ARG A N 1
ATOM 577 C CA . ARG A 1 72 ? 27.88286 14.95839 13.84415 1.000 20.89973 70 ARG A CA 1
ATOM 578 C C . ARG A 1 72 ? 28.40367 16.23381 13.20457 1.000 20.97702 70 ARG A C 1
ATOM 579 O O . ARG A 1 72 ? 28.56330 16.31704 11.98019 1.000 20.22374 70 ARG A O 1
ATOM 587 N N . PRO A 1 73 ? 28.67476 17.26174 14.00910 1.000 27.22586 71 PRO A N 1
ATOM 588 C CA . PRO A 1 73 ? 29.38130 18.43470 13.48667 1.000 29.36035 71 PRO A CA 1
ATOM 589 C C . PRO A 1 73 ? 30.66658 18.01389 12.78807 1.000 30.15520 71 PRO A C 1
ATOM 590 O O . PRO A 1 73 ? 31.31445 17.03454 13.16573 1.000 33.72330 71 PRO A O 1
ATOM 594 N N . GLY A 1 74 ? 31.01283 18.74317 11.74267 1.000 28.53126 72 GLY A N 1
ATOM 595 C CA . GLY A 1 74 ? 32.12995 18.39217 10.89408 1.000 28.49397 72 GLY A CA 1
ATOM 596 C C . GLY A 1 74 ? 31.67353 18.10241 9.48113 1.000 31.22571 72 GLY A C 1
ATOM 597 O O . GLY A 1 74 ? 30.54013 18.39616 9.08593 1.000 27.14573 72 GLY A O 1
ATOM 598 N N . ASP A 1 75 ? 32.57482 17.49748 8.71201 1.000 29.01488 73 ASP A N 1
ATOM 599 C CA . ASP A 1 75 ? 32.35735 17.27566 7.28963 1.000 27.02038 73 ASP A CA 1
ATOM 600 C C . ASP A 1 75 ? 31.98069 15.83497 6.95375 1.000 20.31813 73 ASP A C 1
ATOM 601 O O . ASP A 1 75 ? 31.96302 15.47199 5.77443 1.000 25.51220 73 ASP A O 1
ATOM 606 N N . GLY A 1 76 ? 31.68131 15.01093 7.95482 1.000 22.32918 74 GLY A N 1
ATOM 607 C CA . GLY A 1 76 ? 31.26749 13.64600 7.72000 1.000 21.18761 74 GLY A CA 1
ATOM 608 C C . GLY A 1 76 ? 29.75893 13.51855 7.77637 1.000 16.97957 74 GLY A C 1
ATOM 609 O O . GLY A 1 76 ? 29.04904 14.46082 8.14901 1.000 20.81213 74 GLY A O 1
ATOM 610 N N . PRO A 1 77 ? 29.23342 12.36285 7.38599 1.000 14.60634 75 PRO A N 1
ATOM 611 C CA . PRO A 1 77 ? 27.78395 12.15404 7.42777 1.000 12.93997 75 PRO A CA 1
ATOM 612 C C . PRO A 1 77 ? 27.33857 11.45969 8.70807 1.000 14.98534 75 PRO A C 1
ATOM 613 O O . PRO A 1 77 ? 28.11284 10.79062 9.39655 1.000 18.29380 75 PRO A O 1
ATOM 617 N N . VAL A 1 78 ? 26.05761 11.64515 9.01968 1.000 11.78244 76 VAL A N 1
ATOM 618 C CA . VAL A 1 78 ? 25.31682 10.73703 9.88913 1.000 12.75416 76 VAL A CA 1
ATOM 619 C C . VAL A 1 78 ? 24.69218 9.68788 8.98290 1.000 10.93280 76 VAL A C 1
ATOM 620 O O . VAL A 1 78 ? 24.16069 10.02496 7.91814 1.000 13.02286 76 VAL A O 1
ATOM 624 N N . ILE A 1 79 ? 24.80458 8.41811 9.34932 1.000 11.46328 77 ILE A N 1
ATOM 625 C CA A ILE A 1 79 ? 24.13645 7.33113 8.63866 0.461 12.98701 77 ILE A CA 1
ATOM 626 C CA B ILE A 1 79 ? 24.12384 7.34986 8.62640 0.539 13.00209 77 ILE A CA 1
ATOM 627 C C . ILE A 1 79 ? 22.84603 7.02178 9.38751 1.000 12.75451 77 ILE A C 1
ATOM 628 O O . ILE A 1 79 ? 22.87741 6.42589 10.47147 1.000 14.80198 77 ILE A O 1
ATOM 637 N N . TRP A 1 80 ? 21.71132 7.42379 8.82855 1.000 11.43873 78 TRP A N 1
ATOM 638 C CA . TRP A 1 80 ? 20.40620 7.19381 9.42463 1.000 11.26964 78 TRP A CA 1
ATOM 639 C C . TRP A 1 80 ? 19.77553 5.93546 8.83513 1.000 10.35500 78 TRP A C 1
ATOM 640 O O . TRP A 1 80 ? 20.07296 5.53591 7.70393 1.000 10.30071 78 TRP A O 1
ATOM 651 N N . ASP A 1 81 ? 18.86083 5.32914 9.59873 1.000 9.54996 79 ASP A N 1
ATOM 652 C CA . ASP A 1 81 ? 17.96400 4.35072 8.98334 1.000 9.66890 79 ASP A CA 1
ATOM 653 C C . ASP A 1 81 ? 16.95625 5.02849 8.05562 1.000 10.03505 79 ASP A C 1
ATOM 654 O O . ASP A 1 81 ? 16.70368 4.54345 6.94271 1.000 10.50951 79 ASP A O 1
ATOM 659 N N . TYR A 1 82 ? 16.39389 6.15692 8.49226 1.000 8.66716 80 TYR A N 1
ATOM 660 C CA . TYR A 1 82 ? 15.58326 7.05115 7.67535 1.000 8.72364 80 TYR A CA 1
ATOM 661 C C . TYR A 1 82 ? 15.66111 8.42142 8.32821 1.000 8.34047 80 TYR A C 1
ATOM 662 O O . TYR A 1 82 ? 16.01872 8.54649 9.50314 1.000 9.06893 80 TYR A O 1
ATOM 671 N N . HIS A 1 83 ? 15.25511 9.44697 7.58265 1.000 7.69625 81 HIS A N 1
ATOM 672 C CA . HIS A 1 83 ? 15.16696 10.79699 8.12307 1.000 8.68624 81 HIS A CA 1
ATOM 673 C C . HIS A 1 83 ? 14.00572 11.48714 7.42715 1.000 8.78810 81 HIS A C 1
ATOM 674 O O . HIS A 1 83 ? 13.72907 11.19695 6.26474 1.000 10.56060 81 HIS A O 1
ATOM 681 N N . VAL A 1 84 ? 13.31277 12.38322 8.13278 1.000 8.75697 82 VAL A N 1
ATOM 682 C CA . VAL A 1 84 ? 12.12117 13.05907 7.60833 1.000 8.14259 82 VAL A CA 1
ATOM 683 C C . VAL A 1 84 ? 12.33885 14.56052 7.66609 1.000 7.36382 82 VAL A C 1
ATOM 684 O O . VAL A 1 84 ? 12.80697 15.08276 8.68133 1.000 8.77993 82 VAL A O 1
ATOM 688 N N . VAL A 1 85 ? 11.99853 15.25172 6.57684 1.000 6.81511 83 VAL A N 1
ATOM 689 C CA . VAL A 1 85 ? 12.04062 16.71223 6.51133 1.000 7.54413 83 VAL A CA 1
ATOM 690 C C . VAL A 1 85 ? 10.72198 17.21966 5.93688 1.000 7.85637 83 VAL A C 1
ATOM 691 O O . VAL A 1 85 ? 9.93487 16.46028 5.37774 1.000 8.83575 83 VAL A O 1
ATOM 695 N N . LEU A 1 86 ? 10.48651 18.52425 6.07556 1.000 8.34894 84 LEU A N 1
ATOM 696 C CA . LEU A 1 86 ? 9.34920 19.18374 5.44710 1.000 9.09892 84 LEU A CA 1
ATOM 697 C C . LEU A 1 86 ? 9.81238 19.98845 4.23895 1.000 10.02673 84 LEU A C 1
ATOM 698 O O . LEU A 1 86 ? 10.82938 20.69281 4.29843 1.000 9.50744 84 LEU A O 1
ATOM 703 N N . LEU A 1 87 ? 9.07191 19.87771 3.14120 1.000 8.44127 85 LEU A N 1
ATOM 704 C CA . LEU A 1 87 ? 9.31591 20.65119 1.93261 1.000 9.71268 85 LEU A CA 1
ATOM 705 C C . LEU A 1 87 ? 8.14522 21.59348 1.69828 1.000 9.51023 85 LEU A C 1
ATOM 706 O O . LEU A 1 87 ? 6.99269 21.15861 1.71922 1.000 9.04587 85 LEU A O 1
ATOM 711 N N . HIS A 1 88 ? 8.43656 22.87613 1.49531 1.000 10.57628 86 HIS A N 1
ATOM 712 C CA . HIS A 1 88 ? 7.43281 23.87366 1.12850 1.000 8.75645 86 HIS A CA 1
ATOM 713 C C . HIS A 1 88 ? 7.74203 24.38879 -0.26687 1.000 9.68152 86 HIS A C 1
ATOM 714 O O . HIS A 1 88 ? 8.84390 24.89154 -0.51397 1.000 9.55198 86 HIS A O 1
ATOM 721 N N . VAL A 1 89 ? 6.78651 24.22941 -1.17989 1.000 12.01394 87 VAL A N 1
ATOM 722 C CA . VAL A 1 89 ? 6.87258 24.80731 -2.51611 1.000 12.42348 87 VAL A CA 1
ATOM 723 C C . VAL A 1 89 ? 6.19277 26.16748 -2.43481 1.000 13.97513 87 VAL A C 1
ATOM 724 O O . VAL A 1 89 ? 4.95938 26.25761 -2.40704 1.000 14.20626 87 VAL A O 1
ATOM 728 N N . SER A 1 90 ? 6.99278 27.22726 -2.36439 1.000 13.52134 88 SER A N 1
ATOM 729 C CA . SER A 1 90 ? 6.44017 28.56265 -2.19738 1.000 14.56909 88 SER A CA 1
ATOM 730 C C . SER A 1 90 ? 5.70657 28.99663 -3.46581 1.000 19.87966 88 SER A C 1
ATOM 731 O O . SER A 1 90 ? 5.94112 28.47878 -4.56002 1.000 17.36040 88 SER A O 1
ATOM 734 N N . SER A 1 91 ? 4.79468 29.96014 -3.30350 1.000 22.05991 89 SER A N 1
ATOM 735 C CA . SER A 1 91 ? 3.94627 30.36716 -4.42388 1.000 21.33746 89 SER A CA 1
ATOM 736 C C . SER A 1 91 ? 4.75890 30.93217 -5.58253 1.000 22.87788 89 SER A C 1
ATOM 737 O O . SER A 1 91 ? 4.34542 30.81914 -6.74262 1.000 21.84993 89 SER A O 1
ATOM 740 N N . GLY A 1 92 ? 5.91895 31.52539 -5.29814 1.000 21.53959 90 GLY A N 1
ATOM 741 C CA . GLY A 1 92 ? 6.79735 31.98602 -6.35891 1.000 22.94127 90 GLY A CA 1
ATOM 742 C C . GLY A 1 92 ? 7.45810 30.87346 -7.15264 1.000 28.04868 90 GLY A C 1
ATOM 743 O O . GLY A 1 92 ? 7.93222 31.11973 -8.26715 1.000 31.24858 90 GLY A O 1
ATOM 744 N N . GLY A 1 93 ? 7.51318 29.66142 -6.60207 1.000 17.98534 91 GLY A N 1
ATOM 745 C CA . GLY A 1 93 ? 8.08059 28.50436 -7.27415 1.000 17.45017 91 GLY A CA 1
ATOM 746 C C . GLY A 1 93 ? 9.28073 27.89848 -6.57524 1.000 13.98102 91 GLY A C 1
ATOM 747 O O . GLY A 1 93 ? 9.58731 26.71946 -6.79896 1.000 17.66474 91 GLY A O 1
ATOM 748 N N . GLN A 1 94 ? 9.96215 28.66245 -5.73144 1.000 14.21797 92 GLN A N 1
ATOM 749 C CA . GLN A 1 94 ? 11.15541 28.17453 -5.05012 1.000 11.56918 92 GLN A CA 1
ATOM 750 C C . GLN A 1 94 ? 10.76729 27.21687 -3.92711 1.000 11.15120 92 GLN A C 1
ATOM 751 O O . GLN A 1 94 ? 9.90454 27.53210 -3.10403 1.000 12.24564 92 GLN A O 1
ATOM 757 N N . SER A 1 95 ? 11.41051 26.05414 -3.88259 1.000 9.31960 93 SER A N 1
ATOM 758 C CA . SER A 1 95 ? 11.19859 25.13106 -2.77183 1.000 9.39672 93 SER A CA 1
ATOM 759 C C . SER A 1 95 ? 12.17547 25.41022 -1.63539 1.000 9.98911 93 SER A C 1
ATOM 760 O O . SER A 1 95 ? 13.32380 25.82608 -1.85239 1.000 8.18250 93 SER A O 1
ATOM 763 N N . PHE A 1 96 ? 11.70735 25.14280 -0.41272 1.000 9.30477 94 PHE A N 1
ATOM 764 C CA . PHE A 1 96 ? 12.48308 25.27209 0.81694 1.000 8.60947 94 PHE A CA 1
ATOM 765 C C . PHE A 1 96 ? 12.37261 23.98393 1.63252 1.000 9.84374 94 PHE A C 1
ATOM 766 O O . PHE A 1 96 ? 11.31242 23.35233 1.67526 1.000 10.74000 94 PHE A O 1
ATOM 774 N N . ILE A 1 97 ? 13.46367 23.59880 2.28784 1.000 7.70156 95 ILE A N 1
ATOM 775 C CA . ILE A 1 97 ? 13.50716 22.41997 3.14992 1.000 8.20332 95 ILE A CA 1
ATOM 776 C C . ILE A 1 97 ? 13.58504 22.88999 4.59717 1.000 7.93703 95 ILE A C 1
ATOM 777 O O . ILE A 1 97 ? 14.40645 23.74830 4.93028 1.000 8.98437 95 ILE A O 1
ATOM 782 N N . TYR A 1 98 ? 12.73580 22.32302 5.44829 1.000 8.55521 96 TYR A N 1
ATOM 783 C CA . TYR A 1 98 ? 12.73404 22.54876 6.89285 1.000 7.33882 96 TYR A CA 1
ATOM 784 C C . TYR A 1 98 ? 13.23322 21.25848 7.53171 1.000 9.71476 96 TYR A C 1
ATOM 785 O O . TYR A 1 98 ? 12.49277 20.27666 7.60649 1.000 10.06100 96 TYR A O 1
ATOM 794 N N . ASP A 1 99 ? 14.49401 21.25412 7.97614 1.000 8.96997 97 ASP A N 1
ATOM 795 C CA . ASP A 1 99 ? 15.07481 20.10068 8.66678 1.000 9.36758 97 ASP A CA 1
ATOM 796 C C . ASP A 1 99 ? 15.52159 20.55676 10.05026 1.000 9.51137 97 ASP A C 1
ATOM 797 O O . ASP A 1 99 ? 16.56110 21.21259 10.18724 1.000 9.94262 97 ASP A O 1
ATOM 802 N N . LEU A 1 100 ? 14.77175 20.15917 11.08113 1.000 10.06111 98 LEU A N 1
ATOM 803 C CA . LEU A 1 100 ? 15.11948 20.56289 12.44134 1.000 10.74200 98 LEU A CA 1
ATOM 804 C C . LEU A 1 100 ? 16.46071 20.00917 12.89049 1.000 14.40901 98 LEU A C 1
ATOM 805 O O . LEU A 1 100 ? 17.00784 20.49827 13.88339 1.000 16.23046 98 LEU A O 1
ATOM 810 N N . ASP A 1 101 ? 17.00143 19.01440 12.19700 1.000 9.92605 99 ASP A N 1
ATOM 811 C CA . ASP A 1 101 ? 18.27115 18.40051 12.55814 1.000 11.95176 99 ASP A CA 1
ATOM 812 C C . ASP A 1 101 ? 19.45797 18.86279 11.71674 1.000 11.55932 99 ASP A C 1
ATOM 813 O O . ASP A 1 101 ? 20.57090 18.36518 11.92353 1.000 13.30925 99 ASP A O 1
ATOM 818 N N . THR A 1 102 ? 19.26701 19.77928 10.76574 1.000 10.40292 100 THR A N 1
ATOM 819 C CA . THR A 1 102 ? 20.39345 20.24163 9.96057 1.000 10.65432 100 THR A CA 1
ATOM 820 C C . THR A 1 102 ? 21.13068 21.40468 10.62947 1.000 10.46707 100 THR A C 1
ATOM 821 O O . THR A 1 102 ? 20.55556 22.16840 11.40512 1.000 11.32662 100 THR A O 1
ATOM 825 N N . VAL A 1 103 ? 22.43165 21.51745 10.32210 1.000 9.24592 101 VAL A N 1
ATOM 826 C CA . VAL A 1 103 ? 23.18440 22.72096 10.69414 1.000 12.39504 101 VAL A CA 1
ATOM 827 C C . VAL A 1 103 ? 23.04400 23.82163 9.65798 1.000 13.11429 101 VAL A C 1
ATOM 828 O O . VAL A 1 103 ? 23.41279 24.97286 9.93189 1.000 13.73390 101 VAL A O 1
ATOM 832 N N . LEU A 1 104 ? 22.52531 23.49823 8.47424 1.000 11.29327 102 LEU A N 1
ATOM 833 C CA . LEU A 1 104 ? 22.20421 24.49214 7.46674 1.000 11.21860 102 LEU A CA 1
ATOM 834 C C . LEU A 1 104 ? 21.06807 25.38474 7.96768 1.000 9.76913 102 LEU A C 1
ATOM 835 O O . LEU A 1 104 ? 20.44454 25.10194 8.99296 1.000 12.98772 102 LEU A O 1
ATOM 840 N N . PRO A 1 105 ? 20.78842 26.49639 7.27732 1.000 10.26526 103 PRO A N 1
ATOM 841 C CA . PRO A 1 105 ? 19.68925 27.36430 7.71678 1.000 10.82158 103 PRO A CA 1
ATOM 842 C C . PRO A 1 105 ? 18.34198 26.64805 7.78707 1.000 10.81542 103 PRO A C 1
ATOM 843 O O . PRO A 1 105 ? 18.07085 25.68157 7.06559 1.000 10.57763 103 PRO A O 1
ATOM 847 N N . PHE A 1 106 ? 17.49495 27.13784 8.67965 1.000 11.58354 104 PHE A N 1
ATOM 848 C CA . PHE A 1 106 ? 16.15135 26.59775 8.88232 1.000 9.41928 104 PHE A CA 1
ATOM 849 C C . PHE A 1 106 ? 15.14861 27.71712 8.66404 1.000 13.04079 104 PHE A C 1
ATOM 850 O O . PHE A 1 106 ? 14.97367 28.57427 9.54754 1.000 12.88834 104 PHE A O 1
ATOM 858 N N . PRO A 1 107 ? 14.46178 27.76450 7.51519 1.000 10.13198 105 PRO A N 1
ATOM 859 C CA . PRO A 1 107 ? 14.56527 26.83191 6.38754 1.000 8.43342 105 PRO A CA 1
ATOM 860 C C . PRO A 1 107 ? 15.74813 27.11945 5.45248 1.000 11.58807 105 PRO A C 1
ATOM 861 O O . PRO A 1 107 ? 16.42083 28.15607 5.54613 1.000 10.16063 105 PRO A O 1
ATOM 865 N N . CYS A 1 108 ? 15.95860 26.18651 4.52521 1.000 9.33153 106 CYS A N 1
ATOM 866 C CA . CYS A 1 108 ? 17.09342 26.18118 3.61464 1.000 9.64806 106 CYS A CA 1
ATOM 867 C C . CYS A 1 108 ? 16.58130 26.07070 2.18411 1.000 9.77093 106 CYS A C 1
ATOM 868 O O . CYS A 1 108 ? 15.71104 25.24259 1.89115 1.000 10.60047 106 CYS A O 1
ATOM 871 N N . LEU A 1 109 ? 17.13757 26.87444 1.27699 1.000 8.39996 107 LEU A N 1
ATOM 872 C CA . LEU A 1 109 ? 16.80886 26.73217 -0.13466 1.000 9.90886 107 LEU A CA 1
ATOM 873 C C . LEU A 1 109 ? 17.05456 25.30101 -0.59470 1.000 9.32598 107 LEU A C 1
ATOM 874 O O . LEU A 1 109 ? 18.04933 24.67055 -0.21161 1.000 10.21393 107 LEU A O 1
ATOM 879 N N . PHE A 1 110 ? 16.14305 24.80612 -1.44028 1.000 8.99638 108 PHE A N 1
ATOM 880 C CA . PHE A 1 110 ? 16.16321 23.40298 -1.85497 1.000 9.51128 108 PHE A CA 1
ATOM 881 C C . PHE A 1 110 ? 17.50108 23.02045 -2.47020 1.000 10.40864 108 PHE A C 1
ATOM 882 O O . PHE A 1 110 ? 18.08535 21.98994 -2.11185 1.000 9.92085 108 PHE A O 1
ATOM 890 N N . ASP A 1 111 ? 17.98951 23.83040 -3.41837 1.000 10.12377 109 ASP A N 1
ATOM 891 C CA . ASP A 1 111 ? 19.23266 23.48174 -4.09778 1.000 11.16310 109 ASP A CA 1
ATOM 892 C C . ASP A 1 111 ? 20.38992 23.33388 -3.11521 1.000 11.07548 109 ASP A C 1
ATOM 893 O O . ASP A 1 111 ? 21.16566 22.37716 -3.20431 1.000 11.37593 109 ASP A O 1
ATOM 898 N N . THR A 1 112 ? 20.48769 24.22383 -2.13213 1.000 10.76630 110 THR A N 1
ATOM 899 C CA . THR A 1 112 ? 21.59367 24.13335 -1.18455 1.000 9.29472 110 THR A CA 1
ATOM 900 C C . THR A 1 112 ? 21.45817 22.90501 -0.29962 1.000 10.97111 110 THR A C 1
ATOM 901 O O . THR A 1 112 ? 22.45487 22.25045 0.01762 1.000 11.85096 110 THR A O 1
ATOM 905 N N . TYR A 1 113 ? 20.22662 22.55301 0.07915 1.000 8.70669 111 TYR A N 1
ATOM 906 C CA . TYR A 1 113 ? 20.04891 21.34857 0.87842 1.000 9.08644 111 TYR A CA 1
ATOM 907 C C . TYR A 1 113 ? 20.46945 20.11102 0.09736 1.000 9.76323 111 TYR A C 1
ATOM 908 O O . TYR A 1 113 ? 21.19623 19.24902 0.60975 1.000 10.72719 111 TYR A O 1
ATOM 917 N N . VAL A 1 114 ? 20.03060 20.00210 -1.15957 1.000 9.48633 112 VAL A N 1
ATOM 918 C CA A VAL A 1 114 ? 20.38102 18.82882 -1.95368 0.759 12.90137 112 VAL A CA 1
ATOM 919 C CA B VAL A 1 114 ? 20.38714 18.81451 -1.92794 0.241 12.86871 112 VAL A CA 1
ATOM 920 C C . VAL A 1 114 ? 21.88215 18.78051 -2.23253 1.000 14.38644 112 VAL A C 1
ATOM 921 O O . VAL A 1 114 ? 22.49157 17.70445 -2.23689 1.000 15.71481 112 VAL A O 1
ATOM 928 N N . GLU A 1 115 ? 22.50950 19.93812 -2.45177 1.000 11.09294 113 GLU A N 1
ATOM 929 C CA . GLU A 1 115 ? 23.92896 19.94073 -2.79223 1.000 13.71822 113 GLU A CA 1
ATOM 930 C C . GLU A 1 115 ? 24.83049 19.72007 -1.57716 1.000 14.99374 113 GLU A C 1
ATOM 931 O O . GLU A 1 115 ? 25.86644 19.04948 -1.69221 1.000 16.47672 113 GLU A O 1
ATOM 937 N N . ASP A 1 116 ? 24.46806 20.26124 -0.41235 1.000 12.95361 114 ASP A N 1
ATOM 938 C CA . ASP A 1 116 ? 25.34464 20.24305 0.75619 1.000 14.47876 114 ASP A CA 1
ATOM 939 C C . ASP A 1 116 ? 24.97406 19.18972 1.79199 1.000 15.78165 114 ASP A C 1
ATOM 940 O O . ASP A 1 116 ? 25.86824 18.66073 2.45967 1.000 17.07359 114 ASP A O 1
ATOM 945 N N . ALA A 1 117 ? 23.68820 18.88224 1.97029 1.000 11.69694 115 ALA A N 1
ATOM 946 C CA . ALA A 1 117 ? 23.29561 17.84869 2.92364 1.000 10.28226 115 ALA A CA 1
ATOM 947 C C . ALA A 1 117 ? 23.17144 16.48222 2.26387 1.000 9.93196 115 ALA A C 1
ATOM 948 O O . ALA A 1 117 ? 23.60806 15.47753 2.83409 1.000 12.24332 115 ALA A O 1
ATOM 950 N N . ILE A 1 118 ? 22.59693 16.41650 1.06470 1.000 12.18184 116 ILE A N 1
ATOM 951 C CA . ILE A 1 118 ? 22.42745 15.13289 0.39213 1.000 10.01029 116 ILE A CA 1
ATOM 952 C C . ILE A 1 118 ? 23.68723 14.76169 -0.38505 1.000 12.53340 116 ILE A C 1
ATOM 953 O O . ILE A 1 118 ? 24.21551 13.65026 -0.24672 1.000 12.65891 116 ILE A O 1
ATOM 958 N N . LYS A 1 119 ? 24.18950 15.69845 -1.19214 1.000 14.52477 117 LYS A N 1
ATOM 959 C CA . LYS A 1 119 ? 25.34193 15.52531 -2.07028 1.000 15.17398 117 LYS A CA 1
ATOM 960 C C . LYS A 1 119 ? 25.02543 14.55822 -3.19301 1.000 17.86494 117 LYS A C 1
ATOM 961 O O . LYS A 1 119 ? 23.99730 13.87498 -3.17014 1.000 18.05725 117 LYS A O 1
ATOM 967 N N . SER A 1 120 ? 25.89598 14.50633 -4.18946 1.000 23.17941 118 SER A N 1
ATOM 968 C CA A SER A 1 120 ? 25.67080 13.62459 -5.32040 0.718 24.50036 118 SER A CA 1
ATOM 969 C CA B SER A 1 120 ? 25.67237 13.62338 -5.32117 0.282 24.49221 118 SER A CA 1
ATOM 970 C C . SER A 1 120 ? 25.75533 12.16612 -4.88306 1.000 22.22808 118 SER A C 1
ATOM 971 O O . SER A 1 120 ? 26.48647 11.80783 -3.95673 1.000 24.33786 118 SER A O 1
ATOM 976 N N . ASP A 1 121 ? 24.98015 11.32141 -5.55015 1.000 26.53493 119 ASP A N 1
ATOM 977 C CA . ASP A 1 121 ? 25.06048 9.89012 -5.31871 1.000 25.61221 119 ASP A CA 1
ATOM 978 C C . ASP A 1 121 ? 25.96555 9.19906 -6.32156 1.000 29.62164 119 ASP A C 1
ATOM 979 O O . ASP A 1 121 ? 26.02807 7.96673 -6.33715 1.000 27.00467 119 ASP A O 1
ATOM 984 N N . ASP A 1 122 ? 26.69174 9.96852 -7.13532 1.000 29.08720 120 ASP A N 1
ATOM 985 C CA . ASP A 1 122 ? 27.44275 9.37947 -8.23909 1.000 31.19669 120 ASP A CA 1
ATOM 986 C C . ASP A 1 122 ? 28.63353 8.55777 -7.75170 1.000 29.02033 120 ASP A C 1
ATOM 987 O O . ASP A 1 122 ? 28.91053 7.48689 -8.30238 1.000 28.48475 120 ASP A O 1
ATOM 992 N N . ASP A 1 123 ? 29.35900 9.03789 -6.73676 1.000 30.18837 121 ASP A N 1
ATOM 993 C CA . ASP A 1 123 ? 30.50528 8.31053 -6.19509 1.000 30.13396 121 ASP A CA 1
ATOM 994 C C . ASP A 1 123 ? 30.17079 7.51020 -4.94140 1.000 20.96954 121 ASP A C 1
ATOM 995 O O . ASP A 1 123 ? 31.06918 6.90098 -4.35065 1.000 24.82596 121 ASP A O 1
ATOM 1000 N N . ILE A 1 124 ? 28.91186 7.50159 -4.52911 1.000 18.99203 122 ILE A N 1
ATOM 1001 C CA . ILE A 1 124 ? 28.44988 6.67919 -3.41751 1.000 16.61252 122 ILE A CA 1
ATOM 1002 C C . ILE A 1 124 ? 28.18227 5.27250 -3.93822 1.000 16.45331 122 ILE A C 1
ATOM 1003 O O . ILE A 1 124 ? 27.65302 5.09594 -5.04171 1.000 17.75373 122 ILE A O 1
ATOM 1008 N N . HIS A 1 125 ? 28.59324 4.26333 -3.17531 1.000 12.78408 123 HIS A N 1
ATOM 1009 C CA . HIS A 1 125 ? 28.25386 2.89832 -3.53733 1.000 11.87692 123 HIS A CA 1
ATOM 1010 C C . HIS A 1 125 ? 26.73563 2.78635 -3.69359 1.000 12.69190 123 HIS A C 1
ATOM 1011 O O . HIS A 1 125 ? 25.99469 3.23749 -2.81311 1.000 12.10410 123 HIS A O 1
ATOM 1018 N N . PRO A 1 126 ? 26.24453 2.21754 -4.79289 1.000 12.16624 124 PRO A N 1
ATOM 1019 C CA . PRO A 1 126 ? 24.81013 2.33625 -5.12535 1.000 12.65936 124 PRO A CA 1
ATOM 1020 C C . PRO A 1 126 ? 23.82429 1.91283 -4.04992 1.000 11.62314 124 PRO A C 1
ATOM 1021 O O . PRO A 1 126 ? 22.72143 2.47728 -3.99511 1.000 12.07373 124 PRO A O 1
ATOM 1025 N N . GLN A 1 127 ? 24.15390 0.92864 -3.20770 1.000 10.19839 125 GLN A N 1
ATOM 1026 C CA . GLN A 1 127 ? 23.20861 0.47482 -2.18916 1.000 11.28237 125 GLN A CA 1
ATOM 1027 C C . GLN A 1 127 ? 23.03153 1.46203 -1.03765 1.000 11.25370 125 GLN A C 1
ATOM 1028 O O . GLN A 1 127 ? 22.15042 1.24951 -0.19897 1.000 12.28990 125 GLN A O 1
ATOM 1034 N N . PHE A 1 128 ? 23.83712 2.52596 -0.97393 1.000 9.88087 126 PHE A N 1
ATOM 1035 C CA . PHE A 1 128 ? 23.64348 3.59393 -0.00074 1.000 10.40481 126 PHE A CA 1
ATOM 1036 C C . PHE A 1 128 ? 22.93037 4.80446 -0.59539 1.000 10.76335 126 PHE A C 1
ATOM 1037 O O . PHE A 1 128 ? 22.79769 5.82374 0.08877 1.000 11.12360 126 PHE A O 1
ATOM 1045 N N . ARG A 1 129 ? 22.49891 4.73436 -1.85006 1.000 9.45617 127 ARG A N 1
ATOM 1046 C CA . ARG A 1 129 ? 21.86457 5.88715 -2.47318 1.000 9.66142 127 ARG A CA 1
ATOM 1047 C C . ARG A 1 129 ? 20.53616 6.21892 -1.79236 1.000 11.34778 127 ARG A C 1
ATOM 1048 O O . ARG A 1 129 ? 19.89482 5.37242 -1.15740 1.000 11.76982 127 ARG A O 1
ATOM 1056 N N . ARG A 1 130 ? 20.16470 7.49229 -1.86838 1.000 9.78517 128 ARG A N 1
ATOM 1057 C CA . ARG A 1 130 ? 19.00863 8.01433 -1.15150 1.000 9.29722 128 ARG A CA 1
ATOM 1058 C C . ARG A 1 130 ? 17.78020 8.00372 -2.04756 1.000 9.68570 128 ARG A C 1
ATOM 1059 O O . ARG A 1 130 ? 17.84653 8.41980 -3.20780 1.000 12.32610 128 ARG A O 1
ATOM 1067 N N . LYS A 1 131 ? 16.66195 7.53830 -1.49897 1.000 9.00108 129 LYS A N 1
ATOM 1068 C CA . LYS A 1 131 ? 15.35474 7.65061 -2.12450 1.000 10.19093 129 LYS A CA 1
ATOM 1069 C C . LYS A 1 131 ? 14.44738 8.50663 -1.24650 1.000 7.84553 129 LYS A C 1
ATOM 1070 O O . LYS A 1 131 ? 14.68863 8.66603 -0.04276 1.000 8.01941 129 LYS A O 1
ATOM 1076 N N . PHE A 1 132 ? 13.39273 9.06161 -1.85018 1.000 10.46360 130 PHE A N 1
ATOM 1077 C CA . PHE A 1 132 ? 12.57083 10.09902 -1.22759 1.000 7.30311 130 PHE A CA 1
ATOM 1078 C C . PHE A 1 132 ? 11.10685 9.74047 -1.41644 1.000 8.80695 130 PHE A C 1
ATOM 1079 O O . PHE A 1 132 ? 10.63741 9.66026 -2.55733 1.000 10.82361 130 PHE A O 1
ATOM 1087 N N . ARG A 1 133 ? 10.38601 9.52512 -0.32471 1.000 8.04798 131 ARG A N 1
ATOM 1088 C CA . ARG A 1 133 ? 8.93638 9.36862 -0.37823 1.000 8.17929 131 ARG A CA 1
ATOM 1089 C C . ARG A 1 133 ? 8.30664 10.70462 -0.01779 1.000 9.28796 131 ARG A C 1
ATOM 1090 O O . ARG A 1 133 ? 8.49449 11.20582 1.09603 1.000 9.11536 131 ARG A O 1
ATOM 1098 N N . VAL A 1 134 ? 7.56261 11.27263 -0.95750 1.000 8.93200 132 VAL A N 1
ATOM 1099 C CA . VAL A 1 134 ? 6.99199 12.60662 -0.84063 1.000 8.44390 132 VAL A CA 1
ATOM 1100 C C . VAL A 1 134 ? 5.48346 12.46153 -0.67274 1.000 10.94658 132 VAL A C 1
ATOM 1101 O O . VAL A 1 134 ? 4.80734 11.90973 -1.55143 1.000 12.15099 132 VAL A O 1
ATOM 1105 N N . ILE A 1 135 ? 4.95986 12.93088 0.45881 1.000 9.63384 133 ILE A N 1
ATOM 1106 C CA . ILE A 1 135 ? 3.53986 12.82364 0.79711 1.000 10.20086 133 ILE A CA 1
ATOM 1107 C C . ILE A 1 135 ? 3.00189 14.22822 1.02553 1.000 9.44460 133 ILE A C 1
ATOM 1108 O O . ILE A 1 135 ? 3.54744 14.97814 1.84507 1.000 10.31527 133 ILE A O 1
ATOM 1113 N N . CYS A 1 136 ? 1.91296 14.58504 0.34319 1.000 10.46131 134 CYS A N 1
ATOM 1114 C CA A CYS A 1 136 ? 1.33510 15.89052 0.61398 0.590 11.35432 134 CYS A CA 1
ATOM 1115 C CA B CYS A 1 136 ? 1.26408 15.86817 0.60395 0.410 11.42573 134 CYS A CA 1
ATOM 1116 C C . CYS A 1 136 ? 0.97178 15.99950 2.09247 1.000 9.95247 134 CYS A C 1
ATOM 1117 O O . CYS A 1 136 ? 0.57537 15.02341 2.73844 1.000 11.92062 134 CYS A O 1
ATOM 1122 N N . ALA A 1 137 ? 1.16777 17.20285 2.64042 1.000 11.72159 135 ALA A N 1
ATOM 1123 C CA . ALA A 1 137 ? 1.02754 17.37646 4.08481 1.000 12.63251 135 ALA A CA 1
ATOM 1124 C C . ALA A 1 137 ? -0.37596 17.04578 4.58617 1.000 16.07885 135 ALA A C 1
ATOM 1125 O O . ALA A 1 137 ? -0.52310 16.51695 5.69692 1.000 14.86235 135 ALA A O 1
ATOM 1127 N N . ASP A 1 138 ? -1.41234 17.34709 3.80201 1.000 15.94077 136 ASP A N 1
ATOM 1128 C CA . ASP A 1 138 ? -2.77155 16.97868 4.19674 1.000 15.13701 136 ASP A CA 1
ATOM 1129 C C . ASP A 1 138 ? -2.91183 15.47108 4.33156 1.000 15.44693 136 ASP A C 1
ATOM 1130 O O . ASP A 1 138 ? -3.46799 14.97306 5.31640 1.000 17.21189 136 ASP A O 1
ATOM 1135 N N . SER A 1 139 ? -2.42811 14.72644 3.33768 1.000 14.04574 137 SER A N 1
ATOM 1136 C CA . SER A 1 139 ? -2.46470 13.27325 3.43231 1.000 11.90179 137 SER A CA 1
ATOM 1137 C C . SER A 1 139 ? -1.64391 12.76843 4.61565 1.000 15.12717 137 SER A C 1
ATOM 1138 O O . SER A 1 139 ? -2.03157 11.79571 5.27556 1.000 15.26572 137 SER A O 1
ATOM 1141 N N . TYR A 1 140 ? -0.50007 13.40773 4.89501 1.000 12.00542 138 TYR A N 1
ATOM 1142 C CA . TYR A 1 140 ? 0.32389 12.99376 6.02798 1.000 11.96088 138 TYR A CA 1
ATOM 1143 C C . TYR A 1 140 ? -0.43989 13.14317 7.33917 1.000 12.48404 138 TYR A C 1
ATOM 1144 O O . TYR A 1 140 ? -0.48846 12.21510 8.15600 1.000 12.05619 138 TYR A O 1
ATOM 1153 N N . LEU A 1 141 ? -1.07594 14.29930 7.53914 1.000 13.54062 139 LEU A N 1
ATOM 1154 C CA . LEU A 1 141 ? -1.86554 14.49380 8.74979 1.000 14.00571 139 LEU A CA 1
ATOM 1155 C C . LEU A 1 141 ? -3.03938 13.52604 8.81297 1.000 15.75579 139 LEU A C 1
ATOM 1156 O O . LEU A 1 141 ? -3.39552 13.05168 9.89845 1.000 16.42032 139 LEU A O 1
ATOM 1161 N N . LYS A 1 142 ? -3.63712 13.20108 7.66746 1.000 15.06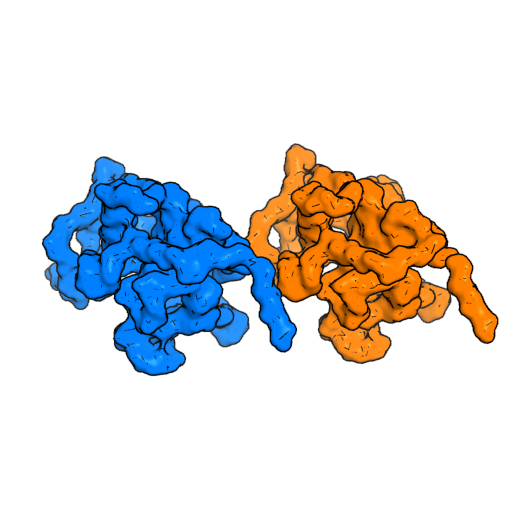430 140 LYS A N 1
ATOM 1162 C CA . LYS A 1 142 ? -4.80975 12.33709 7.67963 1.000 16.79816 140 LYS A CA 1
ATOM 1163 C C . LYS A 1 142 ? -4.45400 10.88234 7.94775 1.000 18.40017 140 LYS A C 1
ATOM 1164 O O . LYS A 1 142 ? -5.24239 10.16501 8.57549 1.000 20.44848 140 LYS A O 1
ATOM 1170 N N . ASN A 1 143 ? -3.28335 10.41998 7.49825 1.000 14.64995 141 ASN A N 1
ATOM 1171 C CA . ASN A 1 143 ? -3.02268 8.98760 7.44803 1.000 13.97961 141 ASN A CA 1
ATOM 1172 C C . ASN A 1 143 ? -1.90518 8.48705 8.35346 1.000 13.65473 141 ASN A C 1
ATOM 1173 O O . ASN A 1 143 ? -1.86543 7.28700 8.62952 1.000 14.36346 141 ASN A O 1
ATOM 1178 N N . PHE A 1 144 ? -0.98833 9.34439 8.79240 1.000 13.68806 142 PHE A N 1
ATOM 1179 C CA . PHE A 1 144 ? 0.15669 8.86807 9.55561 1.000 13.04746 142 PHE A CA 1
ATOM 1180 C C . PHE A 1 144 ? -0.26196 8.38876 10.94156 1.000 11.99547 142 PHE A C 1
ATOM 1181 O O . PHE A 1 144 ? -1.04496 9.04689 11.62974 1.000 13.29551 142 PHE A O 1
ATOM 1189 N N . ALA A 1 145 ? 0.28964 7.24786 11.36222 1.000 11.58942 143 ALA A N 1
ATOM 1190 C CA . ALA A 1 145 ? 0.12264 6.78734 12.73467 1.000 10.80211 143 ALA A CA 1
ATOM 1191 C C . ALA A 1 145 ? 1.38262 6.07774 13.20499 1.000 12.97492 143 ALA A C 1
ATOM 1192 O O . ALA A 1 145 ? 1.96376 5.27244 12.47290 1.000 12.51687 143 ALA A O 1
ATOM 1194 N N . SER A 1 146 ? 1.79206 6.35725 14.44567 1.000 12.49872 144 SER A N 1
ATOM 1195 C CA . SER A 1 146 ? 2.93479 5.66844 15.02474 1.000 12.74253 144 SER A CA 1
ATOM 1196 C C . SER A 1 146 ? 2.68818 5.40391 16.49686 1.000 11.35008 144 SER A C 1
ATOM 1197 O O . SER A 1 146 ? 2.43472 6.33797 17.26107 1.000 14.43520 144 SER A O 1
ATOM 1200 N N . ASP A 1 147 ? 2.79896 4.14094 16.89242 1.000 13.43023 145 ASP A N 1
ATOM 1201 C CA . ASP A 1 147 ? 2.71852 3.78366 18.30181 1.000 13.68537 145 ASP A CA 1
ATOM 1202 C C . ASP A 1 147 ? 4.08017 3.76753 18.98341 1.000 16.06489 145 ASP A C 1
ATOM 1203 O O . ASP A 1 147 ? 4.17957 3.32779 20.13432 1.000 15.28808 145 ASP A O 1
ATOM 1208 N N . ARG A 1 148 ? 5.12508 4.22699 18.29781 1.000 12.85975 146 ARG A N 1
ATOM 1209 C CA . ARG A 1 148 ? 6.48466 4.33449 18.81957 1.000 12.66499 146 ARG A CA 1
ATOM 1210 C C . ARG A 1 148 ? 7.09108 2.99195 19.21791 1.000 13.55219 146 ARG A C 1
ATOM 1211 O O . ARG A 1 148 ? 8.13931 2.96375 19.87167 1.000 13.97547 146 ARG A O 1
ATOM 1219 N N . SER A 1 149 ? 6.49285 1.87724 18.78495 1.000 15.41064 147 SER A N 1
ATOM 1220 C CA . SER A 1 149 ? 6.99744 0.56208 19.17119 1.000 16.27321 147 SER A CA 1
ATOM 1221 C C . SER A 1 149 ? 8.38494 0.27942 18.60977 1.000 16.19640 147 SER A C 1
ATOM 1222 O O . SER A 1 149 ? 9.11511 -0.54090 19.17407 1.000 18.16927 147 SER A O 1
ATOM 1225 N N . HIS A 1 150 ? 8.77167 0.95017 17.52254 1.000 13.41676 148 HIS A N 1
ATOM 1226 C CA . HIS A 1 150 ? 10.11336 0.79907 16.97253 1.000 14.25550 148 HIS A CA 1
ATOM 1227 C C . HIS A 1 150 ? 11.17933 1.44977 17.84296 1.000 11.88531 148 HIS A C 1
ATOM 1228 O O . HIS A 1 150 ? 12.37236 1.19177 17.63746 1.000 13.86685 148 HIS A O 1
ATOM 1235 N N . MET A 1 151 ? 10.78312 2.28265 18.80556 1.000 13.97508 149 MET A N 1
ATOM 1236 C CA . MET A 1 151 ? 11.71550 2.99349 19.66990 1.000 13.70334 149 MET A CA 1
ATOM 1237 C C . MET A 1 151 ? 11.81717 2.37803 21.06305 1.000 19.20893 149 MET A C 1
ATOM 1238 O O . MET A 1 151 ? 12.29221 3.03872 21.99344 1.000 16.96842 149 MET A O 1
ATOM 1243 N N . LYS A 1 152 ? 11.37164 1.13694 21.22252 1.000 17.65843 150 LYS A N 1
ATOM 1244 C CA . LYS A 1 152 ? 11.45934 0.40929 22.47693 1.000 17.78294 150 LYS A CA 1
ATOM 1245 C C . LYS A 1 152 ? 12.18578 -0.89579 22.20586 1.000 22.65640 150 LYS A C 1
ATOM 1246 O O . LYS A 1 152 ? 11.90393 -1.57608 21.21201 1.000 23.20877 150 LYS A O 1
ATOM 1252 N N . ASP A 1 153 ? 13.12212 -1.24430 23.08071 1.000 21.66231 151 ASP A N 1
ATOM 1253 C CA . ASP A 1 153 ? 13.80066 -2.52168 22.94129 1.000 28.48054 151 ASP A CA 1
ATOM 1254 C C . ASP A 1 153 ? 12.88826 -3.65408 23.40997 1.000 23.81109 151 ASP A C 1
ATOM 1255 O O . ASP A 1 153 ? 11.73271 -3.44485 23.79193 1.000 20.76651 151 ASP A O 1
ATOM 1260 N N . SER A 1 154 ? 13.41437 -4.87807 23.38023 1.000 30.79761 152 SER A N 1
ATOM 1261 C CA . SER A 1 154 ? 12.60615 -6.04332 23.71553 1.000 29.01773 152 SER A CA 1
ATOM 1262 C C . SER A 1 154 ? 12.15922 -6.06847 25.17235 1.000 26.93875 152 SER A C 1
ATOM 1263 O O . SER A 1 154 ? 11.25406 -6.84054 25.50661 1.000 31.94682 152 SER A O 1
ATOM 1266 N N . SER A 1 155 ? 12.75247 -5.24821 26.03815 1.000 25.37287 153 SER A N 1
ATOM 1267 C CA . SER A 1 155 ? 12.30416 -5.12662 27.41922 1.000 24.96867 153 SER A CA 1
ATOM 1268 C C . SER A 1 155 ? 11.29554 -4.00500 27.61717 1.000 21.72219 153 SER A C 1
ATOM 1269 O O . SER A 1 155 ? 10.86717 -3.77158 28.75018 1.000 22.90889 153 SER A O 1
ATOM 1272 N N . GLY A 1 156 ? 10.91330 -3.30202 26.55139 1.000 18.15554 154 GLY A N 1
ATOM 1273 C CA . GLY A 1 156 ? 10.04408 -2.15364 26.69102 1.000 19.65953 154 GLY A CA 1
ATOM 1274 C C . GLY A 1 156 ? 10.74254 -0.85899 27.04360 1.000 19.25291 154 GLY A C 1
ATOM 1275 O O . GLY A 1 156 ? 10.06132 0.14155 27.29517 1.000 24.62791 154 GLY A O 1
ATOM 1276 N N . ASN A 1 157 ? 12.07515 -0.83654 27.05605 1.000 19.06669 155 ASN A N 1
ATOM 1277 C CA . ASN A 1 157 ? 12.81830 0.36462 27.42459 1.000 17.02935 155 ASN A CA 1
ATOM 1278 C C . ASN A 1 157 ? 12.98323 1.28398 26.22299 1.000 17.56910 155 ASN A C 1
ATOM 1279 O O . ASN A 1 157 ? 13.27255 0.83128 25.11330 1.000 16.84230 155 ASN A O 1
ATOM 1284 N N . TRP A 1 158 ? 12.82336 2.58254 26.45723 1.000 13.58478 156 TRP A N 1
ATOM 1285 C CA . TRP A 1 158 ? 12.91428 3.57048 25.38580 1.000 11.89850 156 TRP A CA 1
ATOM 1286 C C . TRP A 1 158 ? 14.34760 3.69106 24.88736 1.000 15.04577 156 TRP A C 1
ATOM 1287 O O . TRP A 1 158 ? 15.27563 3.89145 25.67556 1.000 16.52298 156 TRP A O 1
ATOM 1298 N N . ARG A 1 159 ? 14.52733 3.59849 23.56199 1.000 14.59221 157 ARG A N 1
ATOM 1299 C CA . ARG A 1 159 ? 15.85739 3.79899 22.99168 1.000 16.52152 157 ARG A CA 1
ATOM 1300 C C . ARG A 1 159 ? 16.27133 5.26152 23.08402 1.000 12.31179 157 ARG A C 1
ATOM 1301 O O . ARG A 1 159 ? 17.45266 5.56500 23.27524 1.000 15.86669 157 ARG A O 1
ATOM 1309 N N . GLU A 1 160 ? 15.32544 6.17507 22.88498 1.000 13.21944 158 GLU A N 1
ATOM 1310 C CA . GLU A 1 160 ? 15.53133 7.60941 23.03036 1.000 12.48726 158 GLU A CA 1
ATOM 1311 C C . GLU A 1 160 ? 14.27638 8.16626 23.67688 1.000 11.39137 158 GLU A C 1
ATOM 1312 O O . GLU A 1 160 ? 13.18401 7.64451 23.44132 1.000 12.83285 158 GLU A O 1
ATOM 1318 N N . PRO A 1 161 ? 14.39683 9.20436 24.50573 1.000 12.93937 159 PRO A N 1
ATOM 1319 C CA . PRO A 1 161 ? 13.23098 9.71015 25.24399 1.000 17.47533 159 PRO A CA 1
ATOM 1320 C C . PRO A 1 161 ? 12.09679 10.08409 24.30803 1.000 14.34727 159 PRO A C 1
ATOM 1321 O O . PRO A 1 161 ? 12.30461 10.74376 23.27964 1.000 14.78266 159 PRO A O 1
ATOM 1325 N N . PRO A 1 162 ? 10.87616 9.69972 24.64530 1.000 13.14500 160 PRO A N 1
ATOM 1326 C CA . PRO A 1 162 ? 9.73937 9.92413 23.74930 1.000 15.37806 160 PRO A CA 1
ATOM 1327 C C . PRO A 1 162 ? 9.34607 11.38937 23.71829 1.000 15.78750 160 PRO A C 1
ATOM 1328 O O . PRO A 1 162 ? 9.68211 12.15188 24.63898 1.000 14.54041 160 PRO A O 1
ATOM 1332 N N . PRO A 1 163 ? 8.64676 11.82744 22.67113 1.000 12.06781 161 PRO A N 1
ATOM 1333 C CA . PRO A 1 163 ? 8.07025 13.17485 22.67359 1.000 14.59153 161 PRO A CA 1
ATOM 1334 C C . PRO A 1 163 ? 7.08973 13.32924 23.82298 1.000 14.36166 161 PRO A C 1
ATOM 1335 O O . PRO A 1 163 ? 6.57017 12.33284 24.34106 1.000 15.44026 161 PRO A O 1
ATOM 1339 N N . PRO A 1 164 ? 6.82132 14.55572 24.25407 1.000 13.16603 162 PRO A N 1
ATOM 1340 C CA . PRO A 1 164 ? 6.01414 14.76484 25.46627 1.000 14.56078 162 PRO A CA 1
ATOM 1341 C C . PRO A 1 164 ? 4.51321 14.85573 25.22324 1.000 17.95336 162 PRO A C 1
ATOM 1342 O O . PRO A 1 164 ? 3.83064 15.63513 25.89618 1.000 22.29318 162 PRO A O 1
ATOM 1346 N N . TYR A 1 165 ? 3.98491 14.08833 24.27907 1.000 13.72285 163 TYR A N 1
ATOM 1347 C CA . TYR A 1 165 ? 2.55666 14.07563 23.98813 1.000 13.16819 163 TYR A CA 1
ATOM 1348 C C . TYR A 1 165 ? 2.19457 12.66989 23.53133 1.000 15.31358 163 TYR A C 1
ATOM 1349 O O . TYR A 1 165 ? 3.07371 11.90547 23.11781 1.000 14.30223 163 TYR A O 1
ATOM 1358 N N . PRO A 1 166 ? 0.91684 12.29968 23.59800 1.000 14.97567 164 PRO A N 1
ATOM 1359 C CA . PRO A 1 166 ? 0.52829 10.92391 23.25106 1.000 13.16333 164 PRO A CA 1
ATOM 1360 C C . PRO A 1 166 ? 0.72923 10.60116 21.77560 1.000 14.05912 164 PRO A C 1
ATOM 1361 O O . PRO A 1 166 ? 0.75386 11.47570 20.90582 1.000 16.07938 164 PRO A O 1
ATOM 1365 N N . CYS A 1 167 ? 0.85567 9.30020 21.51215 1.000 15.06813 165 CYS A N 1
ATOM 1366 C CA . CYS A 1 167 ? 1.10474 8.80482 20.16269 1.000 17.12764 165 CYS A CA 1
ATOM 1367 C C . CYS A 1 167 ? 0.06748 9.31501 19.17075 1.000 16.27228 165 CYS A C 1
ATOM 1368 O O . CYS A 1 167 ? -1.12767 9.40795 19.47276 1.000 17.79675 165 CYS A O 1
ATOM 1371 N N . ILE A 1 168 ? 0.53902 9.62282 17.96708 1.000 15.54645 166 ILE A N 1
ATOM 1372 C CA . ILE A 1 168 ? -0.31302 10.03752 16.86056 1.000 17.52000 166 ILE A CA 1
ATOM 1373 C C . ILE A 1 168 ? -1.01205 8.79965 16.31087 1.000 16.07409 166 ILE A C 1
ATOM 1374 O O . ILE A 1 168 ? -0.36096 7.81365 15.95221 1.000 15.03832 166 ILE A O 1
ATOM 1379 N N . GLU A 1 169 ? -2.34273 8.84440 16.25441 1.000 17.51846 167 GLU A N 1
ATOM 1380 C CA . GLU A 1 169 ? -3.11922 7.74277 15.70455 1.000 19.17985 167 GLU A CA 1
ATOM 1381 C C . GLU A 1 169 ? -4.27384 8.28731 14.87637 1.000 15.24982 167 GLU A C 1
ATOM 1382 O O . GLU A 1 169 ? -4.61442 9.46712 14.94306 1.000 18.03252 167 GLU A O 1
ATOM 1388 N N . THR A 1 170 ? -4.86139 7.40589 14.07072 1.000 18.97133 168 THR A N 1
ATOM 1389 C CA . THR A 1 170 ? -6.02267 7.73600 13.25655 1.000 20.07709 168 THR A CA 1
ATOM 1390 C C . THR A 1 170 ? -7.11205 6.70372 13.52147 1.000 22.32299 168 THR A C 1
ATOM 1391 O O . THR A 1 170 ? -6.92179 5.74420 14.27361 1.000 20.92137 168 THR A O 1
ATOM 1395 N N . GLY A 1 171 ? -8.26110 6.90152 12.87526 1.000 23.29930 169 GLY A N 1
ATOM 1396 C CA . GLY A 1 171 ? -9.31297 5.90407 12.94222 1.000 26.43132 169 GLY A CA 1
ATOM 1397 C C . GLY A 1 171 ? -8.96569 4.62372 12.20923 1.000 28.25304 169 GLY A C 1
ATOM 1398 O O . GLY A 1 171 ? -9.49152 3.55603 12.53677 1.000 27.82406 169 GLY A O 1
ATOM 1399 N N . ASP A 1 172 ? -8.07533 4.70555 11.21702 1.000 22.68284 170 ASP A N 1
ATOM 1400 C CA . ASP A 1 172 ? -7.69133 3.54551 10.42451 1.000 21.87482 170 ASP A CA 1
ATOM 1401 C C . ASP A 1 172 ? -6.52806 2.75743 11.02034 1.000 20.43863 170 ASP A C 1
ATOM 1402 O O . ASP A 1 172 ? -6.39905 1.56355 10.72574 1.000 19.89901 170 ASP A O 1
ATOM 1407 N N . SER A 1 173 ? -5.67170 3.38139 11.83192 1.000 20.20744 171 SER A N 1
ATOM 1408 C CA . SER A 1 173 ? -4.43516 2.71004 12.21493 1.000 17.49304 171 SER A CA 1
ATOM 1409 C C . SER A 1 173 ? -3.85643 3.31447 13.48724 1.000 14.81209 171 SER A C 1
ATOM 1410 O O . SER A 1 173 ? -3.98829 4.51631 13.74020 1.000 17.59548 171 SER A O 1
ATOM 1413 N N . LYS A 1 174 ? -3.19266 2.45745 14.26706 1.000 16.85412 172 LYS A N 1
ATOM 1414 C CA . LYS A 1 174 ? -2.33928 2.87818 15.37302 1.000 16.65574 172 LYS A CA 1
ATOM 1415 C C . LYS A 1 174 ? -0.85507 2.83346 15.02068 1.000 16.32377 172 LYS A C 1
ATOM 1416 O O . LYS A 1 174 ? -0.03737 3.37881 15.77290 1.000 16.65598 172 LYS A O 1
ATOM 1422 N N . MET A 1 175 ? -0.48274 2.20644 13.90573 1.000 14.03619 173 MET A N 1
ATOM 1423 C CA . MET A 1 175 ? 0.93408 2.09050 13.55597 1.000 12.78026 173 MET A CA 1
ATOM 1424 C C . MET A 1 175 ? 1.03909 1.73667 12.07847 1.000 15.50143 173 MET A C 1
ATOM 1425 O O . MET A 1 175 ? 0.66720 0.62940 11.67562 1.000 17.98001 173 MET A O 1
ATOM 1430 N N . ASN A 1 176 ? 1.55419 2.67109 11.27741 1.000 12.69596 174 ASN A N 1
ATOM 1431 C CA . ASN A 1 176 ? 1.87318 2.38607 9.88403 1.000 12.64992 174 ASN A CA 1
ATOM 1432 C C . ASN A 1 176 ? 3.19021 3.04970 9.47780 1.000 12.13697 174 ASN A C 1
ATOM 1433 O O . ASN A 1 176 ? 3.42259 3.27337 8.28503 1.000 12.52649 174 ASN A O 1
ATOM 1438 N N . LEU A 1 177 ? 4.05774 3.36081 10.44647 1.000 12.45663 175 LEU A N 1
ATOM 1439 C CA . LEU A 1 177 ? 5.30499 4.06471 10.14954 1.000 12.71961 175 LEU A CA 1
ATOM 1440 C C . LEU A 1 177 ? 6.13341 3.35275 9.08669 1.000 14.55005 175 LEU A C 1
ATOM 1441 O O . LEU A 1 177 ? 6.76717 4.00244 8.24293 1.000 12.71713 175 LEU A O 1
ATOM 1446 N N . ASN A 1 178 ? 6.14148 2.01728 9.10070 1.000 11.87476 176 ASN A N 1
ATOM 1447 C CA . ASN A 1 178 ? 6.96480 1.30247 8.13550 1.000 12.52119 176 ASN A CA 1
ATOM 1448 C C . ASN A 1 178 ? 6.49266 1.51096 6.70184 1.000 12.07472 176 ASN A C 1
ATOM 1449 O O . ASN A 1 178 ? 7.29403 1.35821 5.77414 1.000 14.27847 176 ASN A O 1
ATOM 1454 N N . ASP A 1 179 ? 5.22430 1.88214 6.50387 1.000 11.00738 177 ASP A N 1
ATOM 1455 C CA . ASP A 1 179 ? 4.71193 2.17289 5.16985 1.000 14.00646 177 ASP A CA 1
ATOM 1456 C C . ASP A 1 179 ? 5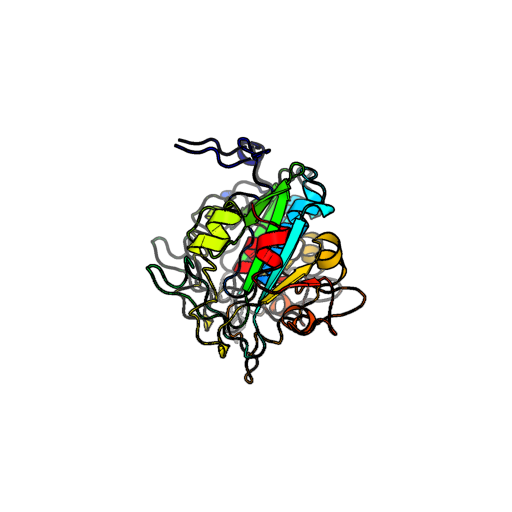.18538 3.51889 4.64079 1.000 14.01225 177 ASP A C 1
ATOM 1457 O O . ASP A 1 179 ? 5.01942 3.79891 3.44625 1.000 14.02790 177 ASP A O 1
ATOM 1462 N N . PHE A 1 180 ? 5.73232 4.37179 5.50654 1.000 12.05202 178 PHE A N 1
ATOM 1463 C CA . PHE A 1 180 ? 6.37232 5.62047 5.11394 1.000 10.09391 178 PHE A CA 1
ATOM 1464 C C . PHE A 1 180 ? 7.88207 5.46422 4.96086 1.000 9.15169 178 PHE A C 1
ATOM 1465 O O . PHE A 1 180 ? 8.47146 6.05198 4.05046 1.000 10.61436 178 PHE A O 1
ATOM 1473 N N . ILE A 1 181 ? 8.51529 4.67430 5.83405 1.000 11.64014 179 ILE A N 1
ATOM 1474 C CA . ILE A 1 181 ? 9.94988 4.41739 5.72182 1.000 11.30076 179 ILE A CA 1
ATOM 1475 C C . ILE A 1 181 ? 10.25247 3.62439 4.46290 1.000 11.75366 179 ILE A C 1
ATOM 1476 O O . ILE A 1 181 ? 11.30978 3.79473 3.84014 1.000 12.49835 179 ILE A O 1
ATOM 1481 N N . SER A 1 182 ? 9.35605 2.71021 4.09540 1.000 11.74021 180 SER A N 1
ATOM 1482 C CA . SER A 1 182 ? 9.55577 1.89141 2.91286 1.000 10.69302 180 SER A CA 1
ATOM 1483 C C . SER A 1 182 ? 9.62713 2.77429 1.67453 1.000 11.19426 180 SER A C 1
ATOM 1484 O O . SER A 1 182 ? 8.87712 3.74542 1.53055 1.000 11.86202 180 SER A O 1
ATOM 1487 N N . MET A 1 183 ? 10.55029 2.43481 0.77807 1.000 11.69854 181 MET A N 1
ATOM 1488 C CA . MET A 1 183 ? 10.65020 3.08270 -0.51775 1.000 10.42350 181 MET A CA 1
ATOM 1489 C C . MET A 1 183 ? 10.04218 2.23818 -1.63144 1.000 12.97031 181 MET A C 1
ATOM 1490 O O . MET A 1 183 ? 10.30998 2.48719 -2.81169 1.000 14.74887 181 MET A O 1
ATOM 1495 N N . ASP A 1 184 ? 9.19935 1.26640 -1.27024 1.000 12.68248 182 ASP A N 1
ATOM 1496 C CA . ASP A 1 184 ? 8.49266 0.44906 -2.25064 1.000 14.22857 182 ASP A CA 1
ATOM 1497 C C . ASP A 1 184 ? 7.21491 1.16537 -2.67079 1.000 13.86944 182 ASP A C 1
ATOM 1498 O O . ASP A 1 184 ? 6.35672 1.42557 -1.82186 1.000 14.53031 182 ASP A O 1
ATOM 1503 N N . PRO A 1 185 ? 7.04022 1.48811 -3.95554 1.000 17.03281 183 PRO A N 1
ATOM 1504 C CA . PRO A 1 185 ? 5.81611 2.19511 -4.37083 1.000 17.02921 183 PRO A CA 1
ATOM 1505 C C . PRO A 1 185 ? 4.52534 1.42845 -4.12153 1.000 17.01491 183 PRO A C 1
ATOM 1506 O O . PRO A 1 185 ? 3.45951 2.05765 -4.06306 1.000 18.36060 183 PRO A O 1
ATOM 1510 N N . LYS A 1 186 ? 4.57925 0.10095 -3.94950 1.000 16.75741 184 LYS A N 1
ATOM 1511 C CA . LYS A 1 186 ? 3.36766 -0.67638 -3.68242 1.000 14.60459 184 LYS A CA 1
ATOM 1512 C C . LYS A 1 186 ? 2.80748 -0.45393 -2.29242 1.000 13.50356 184 LYS A C 1
ATOM 1513 O O . LYS A 1 186 ? 1.73326 -0.98665 -1.98088 1.000 15.05235 184 LYS A O 1
ATOM 1519 N N . VAL A 1 187 ? 3.49574 0.32584 -1.46102 1.000 16.75544 185 VAL A N 1
ATOM 1520 C CA . VAL A 1 187 ? 3.19067 0.48222 -0.04950 1.000 17.50130 185 VAL A CA 1
ATOM 1521 C C . VAL A 1 187 ? 2.93676 1.96223 0.21836 1.000 14.31082 185 VAL A C 1
ATOM 1522 O O . VAL A 1 187 ? 3.56960 2.82163 -0.40164 1.000 14.45825 185 VAL A O 1
ATOM 1526 N N . GLY A 1 188 ? 1.98243 2.25701 1.10315 1.000 14.18455 186 GLY A N 1
ATOM 1527 C CA . GLY A 1 188 ? 1.84937 3.59875 1.65203 1.000 14.68828 186 GLY A CA 1
ATOM 1528 C C . GLY A 1 188 ? 1.21662 4.62243 0.72359 1.000 16.88258 186 GLY A C 1
ATOM 1529 O O . GLY A 1 188 ? 0.45427 4.30622 -0.20199 1.000 18.04872 186 GLY A O 1
ATOM 1530 N N . TRP A 1 189 ? 1.53863 5.88750 1.00407 1.000 12.41947 187 TRP A N 1
ATOM 1531 C CA . TRP A 1 189 ? 0.96459 7.05059 0.34383 1.000 13.38085 187 TRP A CA 1
ATOM 1532 C C . TRP A 1 189 ? 2.05910 7.88991 -0.30670 1.000 11.31884 187 TRP A C 1
ATOM 1533 O O . TRP A 1 189 ? 3.25259 7.73948 -0.01324 1.000 13.60277 187 TRP A O 1
ATOM 1544 N N . GLY A 1 190 ? 1.63551 8.79122 -1.18679 1.000 13.11714 188 GLY A N 1
ATOM 1545 C CA . GLY A 1 190 ? 2.56639 9.67719 -1.86815 1.000 13.49759 188 GLY A CA 1
ATOM 1546 C C . GLY A 1 190 ? 3.25441 9.01673 -3.05344 1.000 14.98552 188 GLY A C 1
ATOM 1547 O O . GLY A 1 190 ? 2.74639 8.07246 -3.66384 1.000 19.78387 188 GLY A O 1
ATOM 1548 N N . ALA A 1 191 ? 4.43845 9.53507 -3.37803 1.000 13.49758 189 ALA A N 1
ATOM 1549 C CA . ALA A 1 191 ? 5.23245 9.09866 -4.51576 1.000 13.83644 189 ALA A CA 1
ATOM 1550 C C . ALA A 1 191 ? 6.66014 8.85937 -4.05362 1.000 12.54197 189 ALA A C 1
ATOM 1551 O O . ALA A 1 191 ? 7.16429 9.57474 -3.18440 1.000 13.43668 189 ALA A O 1
ATOM 1553 N N . VAL A 1 192 ? 7.30051 7.85064 -4.62880 1.000 10.63120 190 VAL A N 1
ATOM 1554 C CA . VAL A 1 192 ? 8.68443 7.50025 -4.33109 1.000 10.34090 190 VAL A CA 1
ATOM 1555 C C . VAL A 1 192 ? 9.56092 7.95347 -5.49157 1.000 13.02950 190 VAL A C 1
ATOM 1556 O O . VAL A 1 192 ? 9.29075 7.61842 -6.65447 1.000 15.34178 190 VAL A O 1
ATOM 1560 N N . TYR A 1 193 ? 10.62740 8.69343 -5.17425 1.000 10.32721 191 TYR A N 1
ATOM 1561 C CA . TYR A 1 193 ? 11.51891 9.29022 -6.16282 1.000 9.37609 191 TYR A CA 1
ATOM 1562 C C . TYR A 1 193 ? 12.96538 8.90878 -5.88818 1.000 12.16041 191 TYR A C 1
ATOM 1563 O O . TYR A 1 193 ? 13.40174 8.87178 -4.73416 1.000 11.07064 191 TYR A O 1
ATOM 1572 N N . THR A 1 194 ? 13.71887 8.65193 -6.95393 1.000 9.98317 192 THR A N 1
ATOM 1573 C CA . THR A 1 194 ? 15.16459 8.68253 -6.84959 1.000 10.35894 192 THR A CA 1
ATOM 1574 C C . THR A 1 194 ? 15.61768 10.11923 -6.61689 1.000 9.60395 192 THR A C 1
ATOM 1575 O O . THR A 1 194 ? 14.84709 11.07070 -6.74588 1.000 10.08991 192 THR A O 1
ATOM 1579 N N . LEU A 1 195 ? 16.90848 10.27851 -6.31430 1.000 9.39330 193 LEU A N 1
ATOM 1580 C CA . LEU A 1 195 ? 17.44036 11.61812 -6.10541 1.000 10.89017 193 LEU A CA 1
ATOM 1581 C C . LEU A 1 195 ? 17.23173 12.48095 -7.34151 1.000 10.88688 193 LEU A C 1
ATOM 1582 O O . LEU A 1 195 ? 16.80138 13.63741 -7.23770 1.000 10.84284 193 LEU A O 1
ATOM 1587 N N . SER A 1 196 ? 17.50413 11.93019 -8.52897 1.000 11.34464 194 SER A N 1
ATOM 1588 C CA . SER A 1 196 ? 17.35526 12.73755 -9.73740 1.000 11.62558 194 SER A CA 1
ATOM 1589 C C . SER A 1 196 ? 15.89491 13.08123 -10.00271 1.000 9.77308 194 SER A C 1
ATOM 1590 O O . SER A 1 196 ? 15.58528 14.19430 -10.44070 1.000 10.85169 194 SER A O 1
ATOM 1593 N N . GLU A 1 197 ? 14.98053 12.15391 -9.71513 1.000 9.81027 195 GLU A N 1
ATOM 1594 C CA . GLU A 1 197 ? 13.56121 12.45120 -9.87246 1.000 10.19196 195 GLU A CA 1
ATOM 1595 C C . GLU A 1 197 ? 13.10455 13.51452 -8.87932 1.000 10.82477 195 GLU A C 1
ATOM 1596 O O . GLU A 1 197 ? 12.28790 14.38533 -9.21545 1.000 11.74840 195 GLU A O 1
ATOM 1602 N N . PHE A 1 198 ? 13.59339 13.42450 -7.63711 1.000 10.30514 196 PHE A N 1
ATOM 1603 C CA . PHE A 1 198 ? 13.25418 14.38886 -6.59451 1.000 10.48580 196 PHE A CA 1
ATOM 1604 C C . PHE A 1 198 ? 13.72947 15.78803 -6.97199 1.000 10.71416 196 PHE A C 1
ATOM 1605 O O . PHE A 1 198 ? 12.97845 16.76455 -6.85870 1.000 10.41313 196 PHE A O 1
ATOM 1613 N N . THR A 1 199 ? 14.96945 15.90148 -7.45997 1.000 10.28305 197 THR A N 1
ATOM 1614 C CA . THR A 1 199 ? 15.47288 17.20834 -7.87236 1.000 11.96951 197 THR A CA 1
ATOM 1615 C C . THR A 1 199 ? 14.78752 17.72457 -9.12821 1.000 11.47664 197 THR A C 1
ATOM 1616 O O . THR A 1 199 ? 14.56348 18.93135 -9.25097 1.000 12.79352 197 THR A O 1
ATOM 1620 N N . HIS A 1 200 ? 14.44219 16.84153 -10.06582 1.000 11.42893 198 HIS A N 1
ATOM 1621 C CA . HIS A 1 200 ? 13.71757 17.29324 -11.24791 1.000 12.29241 198 HIS A CA 1
ATOM 1622 C C . HIS A 1 200 ? 12.37003 17.88824 -10.86323 1.000 13.53571 198 HIS A C 1
ATOM 1623 O O . HIS A 1 200 ? 11.95599 18.91160 -11.41834 1.000 15.27618 198 HIS A O 1
ATOM 1630 N N . ARG A 1 201 ? 11.68006 17.27657 -9.89586 1.000 12.08070 199 ARG A N 1
ATOM 1631 C CA . ARG A 1 201 ? 10.33346 17.73175 -9.55327 1.000 11.98856 199 ARG A CA 1
ATOM 1632 C C . ARG A 1 201 ? 10.35488 19.05105 -8.78896 1.000 13.56235 199 ARG A C 1
ATOM 1633 O O . ARG A 1 201 ? 9.52690 19.93401 -9.04858 1.000 15.60644 199 ARG A O 1
ATOM 1641 N N . PHE A 1 202 ? 11.27870 19.21224 -7.83769 1.000 11.67896 200 PHE A N 1
ATOM 1642 C CA . PHE A 1 202 ? 11.21860 20.34986 -6.92426 1.000 12.53307 200 PHE A CA 1
ATOM 1643 C C . PHE A 1 202 ? 12.32863 21.36715 -7.10688 1.000 14.76621 200 PHE A C 1
ATOM 1644 O O . PHE A 1 202 ? 12.25540 22.44290 -6.50213 1.000 15.08453 200 PHE A O 1
ATOM 1652 N N . GLY A 1 203 ? 13.33437 21.06676 -7.91701 1.000 13.73971 201 GLY A N 1
ATOM 1653 C CA . GLY A 1 203 ? 14.43577 21.97617 -8.13911 1.000 16.05336 201 GLY A CA 1
ATOM 1654 C C . GLY A 1 203 ? 14.08516 23.10649 -9.08784 1.000 24.10146 201 GLY A C 1
ATOM 1655 O O . GLY A 1 203 ? 13.04862 23.11237 -9.75062 1.000 24.05858 201 GLY A O 1
ATOM 1656 N N . SER A 1 204 ? 14.98487 24.08300 -9.14411 1.000 35.35574 202 SER A N 1
ATOM 1657 C CA . SER A 1 204 ? 14.78242 25.28216 -9.95034 1.000 37.56792 202 SER A CA 1
ATOM 1658 C C . SER A 1 204 ? 15.77637 25.34672 -11.10254 1.000 47.42375 202 SER A C 1
ATOM 1659 O O . SER A 1 204 ? 15.53272 26.02439 -12.10069 1.000 55.51516 202 SER A O 1
ATOM 1663 N N . GLN B 1 1 ? 36.96945 36.49951 -52.61487 1.000 15.06742 -1 GLN B N 1
ATOM 1664 C CA . GLN B 1 1 ? 35.75374 36.96523 -51.95232 1.000 13.72276 -1 GLN B CA 1
ATOM 1665 C C . GLN B 1 1 ? 34.52275 36.35934 -52.60678 1.000 16.26642 -1 GLN B C 1
ATOM 1666 O O . GLN B 1 1 ? 34.47666 36.23848 -53.83099 1.000 15.29644 -1 GLN B O 1
ATOM 1672 N N . GLY B 1 2 ? 33.52819 35.98653 -51.80581 1.000 13.13465 0 GLY B N 1
ATOM 1673 C CA . GLY B 1 2 ? 32.26775 35.51272 -52.34306 1.000 13.88759 0 GLY B CA 1
ATOM 1674 C C . GLY B 1 2 ? 31.15031 35.66103 -51.34019 1.000 13.71557 0 GLY B C 1
ATOM 1675 O O . GLY B 1 2 ? 31.37315 35.61036 -50.12520 1.000 14.46430 0 GLY B O 1
ATOM 1676 N N . MET B 1 3 ? 29.94031 35.84569 -51.84890 1.000 15.92530 1 MET B N 1
ATOM 1677 C CA . MET B 1 3 ? 28.75365 35.94829 -51.01566 1.000 15.78589 1 MET B CA 1
ATOM 1678 C C . MET B 1 3 ? 28.18001 34.56256 -50.75732 1.000 20.35647 1 MET B C 1
ATOM 1679 O O . MET B 1 3 ? 28.26754 33.66546 -51.60072 1.000 23.59377 1 MET B O 1
ATOM 1684 N N . GLU B 1 4 ? 27.59003 34.39374 -49.57347 1.000 19.31397 2 GLU B N 1
ATOM 1685 C CA . GLU B 1 4 ? 26.99184 33.10879 -49.22668 1.000 26.57427 2 GLU B CA 1
ATOM 1686 C C . GLU B 1 4 ? 25.80834 32.79533 -50.13424 1.000 32.28281 2 GLU B C 1
ATOM 1687 O O . GLU B 1 4 ? 25.63309 31.64720 -50.56147 1.000 38.84437 2 GLU B O 1
ATOM 1693 N N . GLY B 1 5 ? 25.00040 33.80224 -50.45268 1.000 29.50155 3 GLY B N 1
ATOM 1694 C CA . GLY B 1 5 ? 23.88882 33.64251 -51.37511 1.000 42.29282 3 GLY B CA 1
ATOM 1695 C C . GLY B 1 5 ? 22.82039 32.66017 -50.92961 1.000 44.50225 3 GLY B C 1
ATOM 1696 O O . GLY B 1 5 ? 22.66501 32.38482 -49.73978 1.000 44.25942 3 GLY B O 1
ATOM 1697 N N . PRO B 1 8 ? 17.89125 34.54204 -47.39879 1.000 36.45311 6 PRO B N 1
ATOM 1698 C CA . PRO B 1 8 ? 18.07468 35.38807 -46.21589 1.000 35.79364 6 PRO B CA 1
ATOM 1699 C C . PRO B 1 8 ? 18.66599 34.62480 -45.03332 1.000 32.92676 6 PRO B C 1
ATOM 1700 O O . PRO B 1 8 ? 18.15998 33.57403 -44.63423 1.000 32.08735 6 PRO B O 1
ATOM 1704 N N . ALA B 1 9 ? 19.75283 35.15361 -44.48444 1.000 35.03371 7 ALA B N 1
ATOM 1705 C CA . ALA B 1 9 ? 20.35836 34.58437 -43.29572 1.000 27.31050 7 ALA B CA 1
ATOM 1706 C C . ALA B 1 9 ? 19.69273 35.18326 -42.06645 1.000 30.16486 7 ALA B C 1
ATOM 1707 O O . ALA B 1 9 ? 19.39531 36.38074 -42.02046 1.000 35.81704 7 ALA B O 1
ATOM 1709 N N . ALA B 1 10 ? 19.44290 34.33325 -41.08056 1.000 22.18215 8 ALA B N 1
ATOM 1710 C CA . ALA B 1 10 ? 18.80473 34.74146 -39.83209 1.000 16.99325 8 ALA B CA 1
ATOM 1711 C C . ALA B 1 10 ? 19.89613 35.17508 -38.85273 1.000 15.46913 8 ALA B C 1
ATOM 1712 O O . ALA B 1 10 ? 20.20574 34.49974 -37.86929 1.000 15.51389 8 ALA B O 1
ATOM 1714 N N . VAL B 1 11 ? 20.50968 36.32458 -39.15963 1.000 15.78758 9 VAL B N 1
ATOM 1715 C CA . VAL B 1 11 ? 21.71989 36.69124 -38.42855 1.000 13.85457 9 VAL B CA 1
ATOM 1716 C C . VAL B 1 11 ? 21.42724 37.09460 -36.99221 1.000 11.59053 9 VAL B C 1
ATOM 1717 O O . VAL B 1 11 ? 22.32278 37.02198 -36.15280 1.000 12.96265 9 VAL B O 1
ATOM 1721 N N . HIS B 1 12 ? 20.20075 37.51777 -36.67780 1.000 11.36624 10 HIS B N 1
ATOM 1722 C CA . HIS B 1 12 ? 19.81347 37.82387 -35.30565 1.000 12.77848 10 HIS B CA 1
ATOM 1723 C C . HIS B 1 12 ? 19.02648 36.68920 -34.65592 1.000 13.75675 10 HIS B C 1
ATOM 1724 O O . HIS B 1 12 ? 18.25733 36.93683 -33.72566 1.000 16.57729 10 HIS B O 1
ATOM 1731 N N . TYR B 1 13 ? 19.21130 35.45523 -35.12386 1.000 12.13011 11 TYR B N 1
ATOM 1732 C CA . TYR B 1 13 ? 18.42168 34.32237 -34.64061 1.000 12.14477 11 TYR B CA 1
ATOM 1733 C C . TYR B 1 13 ? 18.47129 34.19412 -33.12641 1.000 10.29158 11 TYR B C 1
ATOM 1734 O O . TYR B 1 13 ? 19.54888 34.15930 -32.52465 1.000 13.42357 11 TYR B O 1
ATOM 1743 N N . GLN B 1 14 ? 17.28603 34.07803 -32.52227 1.000 11.19827 12 GLN B N 1
ATOM 1744 C CA . GLN B 1 14 ? 17.13690 33.83245 -31.09467 1.000 11.61431 12 GLN B CA 1
ATOM 1745 C C . GLN B 1 14 ? 16.85770 32.35815 -30.86041 1.000 12.28469 12 GLN B C 1
ATOM 1746 O O . GLN B 1 14 ? 15.90290 31.81746 -31.43912 1.000 12.67798 12 GLN B O 1
ATOM 1752 N N . PRO B 1 15 ? 17.63073 31.69450 -30.00418 1.000 12.14651 13 PRO B N 1
ATOM 1753 C CA . PRO B 1 15 ? 17.42973 30.25693 -29.78489 1.000 11.14097 13 PRO B CA 1
ATOM 1754 C C . PRO B 1 15 ? 16.01675 29.93700 -29.31602 1.000 11.88935 13 PRO B C 1
ATOM 1755 O O . PRO B 1 15 ? 15.40008 30.69956 -28.56350 1.000 12.91557 13 PRO B O 1
ATOM 1759 N N . ALA B 1 16 ? 15.51051 28.79347 -29.77780 1.000 11.77266 14 ALA B N 1
ATOM 1760 C CA . ALA B 1 16 ? 14.19093 28.28798 -29.41127 1.000 11.69347 14 ALA B CA 1
ATOM 1761 C C . ALA B 1 16 ? 14.21297 27.47812 -28.12871 1.000 14.13981 14 ALA B C 1
ATOM 1762 O O . ALA B 1 16 ? 13.14636 27.06949 -27.65283 1.000 14.79034 14 ALA B O 1
ATOM 1764 N N . SER B 1 17 ? 15.39517 27.22916 -27.57950 1.000 13.59904 15 SER B N 1
ATOM 1765 C CA . SER B 1 17 ? 15.59957 26.39644 -26.40450 1.000 17.79225 15 SER B CA 1
ATOM 1766 C C . SER B 1 17 ? 16.12496 27.24826 -25.26356 1.000 17.35657 15 SER B C 1
ATOM 1767 O O . SER B 1 17 ? 16.62857 28.35672 -25.48519 1.000 18.90146 15 SER B O 1
ATOM 1770 N N . PRO B 1 18 ? 16.04943 26.75635 -24.03501 1.000 17.03585 16 PRO B N 1
ATOM 1771 C CA . PRO B 1 18 ? 16.90722 27.28460 -22.97511 1.000 18.89760 16 PRO B CA 1
ATOM 1772 C C . PRO B 1 18 ? 18.36529 27.08837 -23.35009 1.000 21.94735 16 PRO B C 1
ATOM 1773 O O . PRO B 1 18 ? 18.68331 26.31433 -24.27056 1.000 17.71889 16 PRO B O 1
ATOM 1777 N N . PRO B 1 19 ? 19.28703 27.76823 -22.67156 1.000 21.91807 17 PRO B N 1
ATOM 1778 C CA . PRO B 1 19 ? 20.70694 27.48085 -22.89073 1.000 20.83366 17 PRO B CA 1
ATOM 1779 C C . PRO B 1 19 ? 20.99528 26.01679 -22.59277 1.000 18.32769 17 PRO B C 1
ATOM 1780 O O . PRO B 1 19 ? 20.28406 25.37100 -21.82154 1.000 19.93348 17 PRO B O 1
ATOM 1784 N N . ARG B 1 20 ? 22.05560 25.50397 -23.22504 1.000 19.33059 18 ARG B N 1
ATOM 1785 C CA . ARG B 1 20 ? 22.36450 24.07413 -23.18886 1.000 20.19259 18 ARG B CA 1
ATOM 1786 C C . ARG B 1 20 ? 22.29477 23.49744 -21.77482 1.000 23.04991 18 ARG B C 1
ATOM 1787 O O . ARG B 1 20 ? 21.65432 22.46403 -21.54062 1.000 20.48145 18 ARG B O 1
ATOM 1795 N N . ASP B 1 21 ? 22.94831 24.15296 -20.81521 1.000 22.16164 19 ASP B N 1
ATOM 1796 C CA . ASP B 1 21 ? 23.03816 23.58538 -19.47234 1.000 25.52988 19 ASP B CA 1
ATOM 1797 C C . ASP B 1 21 ? 21.71982 23.62453 -18.71089 1.000 23.21505 19 ASP B C 1
ATOM 1798 O O . ASP B 1 21 ? 21.59596 22.94288 -17.68579 1.000 27.10646 19 ASP B O 1
ATOM 1803 N N . ALA B 1 22 ? 20.73497 24.38223 -19.18565 1.000 21.23792 20 ALA B N 1
ATOM 1804 C CA . ALA B 1 22 ? 19.43393 24.44858 -18.54039 1.000 19.74594 20 ALA B CA 1
ATOM 1805 C C . ALA B 1 22 ? 18.42731 23.46110 -19.11399 1.000 21.75151 20 ALA B C 1
ATOM 1806 O O . ALA B 1 22 ? 17.32670 23.33179 -18.56877 1.000 24.80271 20 ALA B O 1
ATOM 1808 N N . CYS B 1 23 ? 18.76701 22.76369 -20.19111 1.000 16.25230 21 CYS B N 1
ATOM 1809 C CA . CYS B 1 23 ? 17.81811 21.84889 -20.80788 1.000 14.92421 21 CYS B CA 1
ATOM 1810 C C . CYS B 1 23 ? 17.76976 20.52106 -20.06718 1.000 13.50088 21 CYS B C 1
ATOM 1811 O O . CYS B 1 23 ? 18.76710 20.06088 -19.50377 1.000 16.15368 21 CYS B O 1
ATOM 1814 N N . VAL B 1 24 ? 16.58696 19.90903 -20.08161 1.000 13.81200 22 VAL B N 1
ATOM 1815 C CA . VAL B 1 24 ? 16.43658 18.55122 -19.58165 1.000 13.23566 22 VAL B CA 1
ATOM 1816 C C . VAL B 1 24 ? 17.27996 17.62640 -20.44679 1.000 14.63885 22 VAL B C 1
ATOM 1817 O O . VAL B 1 24 ? 17.21550 17.67366 -21.68058 1.000 15.32349 22 VAL B O 1
ATOM 1821 N N . TYR B 1 25 ? 18.09383 16.78889 -19.81272 1.000 15.70055 23 TYR B N 1
ATOM 1822 C CA . TYR B 1 25 ? 19.05368 16.00471 -20.57954 1.000 13.78379 23 TYR B CA 1
ATOM 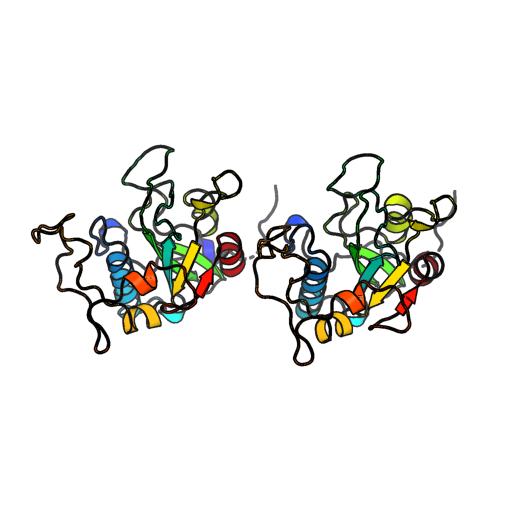1823 C C . TYR B 1 25 ? 19.45042 14.75308 -19.81739 1.000 15.44582 23 TYR B C 1
ATOM 1824 O O . TYR B 1 25 ? 19.81701 14.82946 -18.63743 1.000 15.61837 23 TYR B O 1
ATOM 1833 N N . SER B 1 26 ? 19.43301 13.61839 -20.51172 1.000 11.77388 24 SER B N 1
ATOM 1834 C CA . SER B 1 26 ? 19.98154 12.36822 -19.99551 1.000 13.87697 24 SER B CA 1
ATOM 1835 C C . SER B 1 26 ? 20.82329 11.73149 -21.08892 1.000 13.06780 24 SER B C 1
ATOM 1836 O O . SER B 1 26 ? 20.36192 11.58676 -22.22398 1.000 11.79632 24 SER B O 1
ATOM 1839 N N . SER B 1 27 ? 22.06023 11.36735 -20.76220 1.000 14.54337 25 SER B N 1
ATOM 1840 C CA . SER B 1 27 ? 22.91552 10.72465 -21.74753 1.000 15.47667 25 SER B CA 1
ATOM 1841 C C . SER B 1 27 ? 22.29514 9.39825 -22.18149 1.000 14.05564 25 SER B C 1
ATOM 1842 O O . SER B 1 27 ? 21.76144 8.64456 -21.36311 1.000 15.87081 25 SER B O 1
ATOM 1845 N N . CYS B 1 28 ? 22.31993 9.14228 -23.49522 1.000 12.35244 26 CYS B N 1
ATOM 1846 C CA . CYS B 1 28 ? 21.81112 7.92261 -24.12422 1.000 12.09200 26 CYS B CA 1
ATOM 1847 C C . CYS B 1 28 ? 20.28970 7.86384 -24.18551 1.000 10.33382 26 CYS B C 1
ATOM 1848 O O . CYS B 1 28 ? 19.71640 6.78265 -24.37047 1.000 11.98419 26 CYS B O 1
ATOM 1851 N N . TYR B 1 29 ? 19.61521 9.00005 -24.03511 1.000 10.52580 27 TYR B N 1
ATOM 1852 C CA . TYR B 1 29 ? 18.17658 9.10239 -24.24653 1.000 10.29671 27 TYR B CA 1
ATOM 1853 C C . TYR B 1 29 ? 17.85959 10.29222 -25.14203 1.000 11.13802 27 TYR B C 1
ATOM 1854 O O . TYR B 1 29 ? 16.93776 11.06749 -24.88127 1.000 9.78322 27 TYR B O 1
ATOM 1863 N N . SER B 1 30 ? 18.61426 10.44363 -26.23588 1.000 11.03253 28 SER B N 1
ATOM 1864 C CA . SER B 1 30 ? 18.43453 11.61742 -27.08942 1.000 9.75222 28 SER B CA 1
ATOM 1865 C C . SER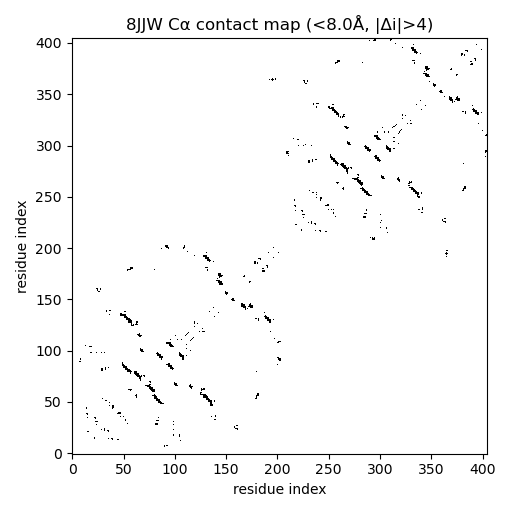 B 1 30 ? 17.02836 11.72774 -27.66354 1.000 9.37381 28 SER B C 1
ATOM 1866 O O . SER B 1 30 ? 16.54540 12.84840 -27.87780 1.000 10.13383 28 SER B O 1
ATOM 1869 N N . GLU B 1 31 ? 16.35889 10.60073 -27.91846 1.000 9.18297 29 GLU B N 1
ATOM 1870 C CA . GLU B 1 31 ? 14.97148 10.68330 -28.36431 1.000 9.34360 29 GLU B CA 1
ATOM 1871 C C . GLU B 1 31 ? 14.10763 11.44190 -27.36131 1.000 11.36674 29 GLU B C 1
ATOM 1872 O O . GLU B 1 31 ? 13.21493 12.20133 -27.75031 1.000 11.85099 29 GLU B O 1
ATOM 1878 N N . GLU B 1 32 ? 14.36458 11.25243 -26.06659 1.000 10.49611 30 GLU B N 1
ATOM 1879 C CA . GLU B 1 32 ? 13.59357 11.95243 -25.04289 1.000 12.59833 30 GLU B CA 1
ATOM 1880 C C . GLU B 1 32 ? 14.09695 13.37244 -24.82696 1.000 9.12426 30 GLU B C 1
ATOM 1881 O O . GLU B 1 32 ? 13.29390 14.27933 -24.59762 1.000 11.37729 30 GLU B O 1
ATOM 1887 N N . ASN B 1 33 ? 15.41179 13.58337 -24.90667 1.000 8.90851 31 ASN B N 1
ATOM 1888 C CA . ASN B 1 33 ? 15.94741 14.94099 -24.82280 1.000 9.75045 31 ASN B CA 1
ATOM 1889 C C . ASN B 1 33 ? 15.32220 15.82481 -25.89402 1.000 10.24407 31 ASN B C 1
ATOM 1890 O O . ASN B 1 33 ? 14.92740 16.96699 -25.62743 1.000 10.61548 31 ASN B O 1
ATOM 1895 N N . VAL B 1 34 ? 15.19903 15.29599 -27.11121 1.000 9.54576 32 VAL B N 1
ATOM 1896 C CA . VAL B 1 34 ? 14.60251 16.06052 -28.20186 1.000 8.63926 32 VAL B CA 1
ATOM 1897 C C . VAL B 1 34 ? 13.09891 16.23533 -27.99327 1.000 8.19022 32 VAL B C 1
ATOM 1898 O O . VAL B 1 34 ? 12.55538 17.31192 -28.24855 1.000 8.81075 32 VAL B O 1
ATOM 1902 N N . TRP B 1 35 ? 12.40664 15.18974 -27.52384 1.000 9.32155 33 TRP B N 1
ATOM 1903 C CA . TRP B 1 35 ? 10.98899 15.32155 -27.18429 1.000 8.97009 33 TRP B CA 1
ATOM 1904 C C . TRP B 1 35 ? 10.78216 16.47016 -26.20011 1.000 10.07974 33 TRP B C 1
ATOM 1905 O O . TRP B 1 35 ? 9.87682 17.29684 -26.36884 1.000 10.10912 33 TRP B O 1
ATOM 1916 N N . LYS B 1 36 ? 11.63178 16.54905 -25.17378 1.000 9.92360 34 LYS B N 1
ATOM 1917 C CA . LYS B 1 36 ? 11.49826 17.61954 -24.19239 1.000 10.66676 34 LYS B CA 1
ATOM 1918 C C . LYS B 1 36 ? 11.76213 18.99780 -24.79753 1.000 11.50964 34 LYS B C 1
ATOM 1919 O O . LYS B 1 36 ? 11.13036 19.97803 -24.38358 1.000 11.78538 34 LYS B O 1
ATOM 1925 N N . LEU B 1 37 ? 12.68850 19.10577 -25.76148 1.000 10.12146 35 LEU B N 1
ATOM 1926 C CA . LEU B 1 37 ? 12.86359 20.37723 -26.45948 1.000 9.13695 35 LEU B CA 1
ATOM 1927 C C . LEU B 1 37 ? 11.61104 20.74273 -27.25245 1.000 11.07287 35 LEU B C 1
ATOM 1928 O O . LEU B 1 37 ? 11.19409 21.90628 -27.26167 1.000 11.49002 35 LEU B O 1
ATOM 1933 N N . CYS B 1 38 ? 10.99752 19.75972 -27.93129 1.000 9.65794 36 CYS B N 1
ATOM 1934 C CA . CYS B 1 38 ? 9.74447 20.01176 -28.64143 1.000 10.76964 36 CYS B CA 1
ATOM 1935 C C . CYS B 1 38 ? 8.64856 20.47615 -27.68805 1.000 10.67190 36 CYS B C 1
ATOM 1936 O O . CYS B 1 38 ? 7.88309 21.38748 -28.01640 1.000 12.45769 36 CYS B O 1
ATOM 1939 N N . GLU B 1 39 ? 8.54263 19.84040 -26.51323 1.000 10.74261 37 GLU B N 1
ATOM 1940 C CA . GLU B 1 39 ? 7.52365 20.24022 -25.54841 1.000 10.93530 37 GLU B CA 1
ATOM 1941 C C . GLU B 1 39 ? 7.77151 21.66083 -25.06298 1.000 10.40900 37 GLU B C 1
ATOM 1942 O O . GLU B 1 39 ? 6.82840 22.44493 -24.91710 1.000 12.59402 37 GLU B O 1
ATOM 1948 N N . TYR B 1 40 ? 9.03820 22.01807 -24.82872 1.000 9.60438 38 TYR B N 1
ATOM 1949 C CA . TYR B 1 40 ? 9.35561 23.39223 -24.44320 1.000 10.42911 38 TYR B CA 1
ATOM 1950 C C . TYR B 1 40 ? 8.91306 24.37789 -25.51962 1.000 14.22791 38 TYR B C 1
ATOM 1951 O O . TYR B 1 40 ? 8.29821 25.41132 -25.22276 1.000 12.63569 38 TYR B O 1
ATOM 1960 N N . ILE B 1 41 ? 9.23371 24.08232 -26.78009 1.000 11.96427 39 ILE B N 1
ATOM 1961 C CA . ILE B 1 41 ? 8.86114 24.98349 -27.86770 1.000 11.53981 39 ILE B CA 1
ATOM 1962 C C . ILE B 1 41 ? 7.34536 25.11394 -27.96095 1.000 13.21894 39 ILE B C 1
ATOM 1963 O O . ILE B 1 41 ? 6.81697 26.22055 -28.12678 1.000 14.63360 39 ILE B O 1
ATOM 1968 N N . LYS B 1 42 ? 6.62353 23.99418 -27.83595 1.000 12.55834 40 LYS B N 1
ATOM 1969 C CA . LYS B 1 42 ? 5.16088 24.03514 -27.86227 1.000 13.02858 40 LYS B CA 1
ATOM 1970 C C . LYS B 1 42 ? 4.59983 25.00856 -26.82713 1.000 16.30105 40 LYS B C 1
ATOM 1971 O O . LYS B 1 42 ? 3.66161 25.76567 -27.11914 1.000 18.16916 40 LYS B O 1
ATOM 1977 N N . ASN B 1 43 ? 5.15404 25.00686 -25.61788 1.000 13.84215 41 ASN B N 1
ATOM 1978 C CA . ASN B 1 43 ? 4.59586 25.78458 -24.51822 1.000 16.29534 41 ASN B CA 1
ATOM 1979 C C . ASN B 1 43 ? 5.16903 27.19442 -24.39835 1.000 18.05434 41 ASN B C 1
ATOM 1980 O O . ASN B 1 43 ? 4.61611 28.00696 -23.64563 1.000 18.88064 41 ASN B O 1
ATOM 1985 N N . HIS B 1 44 ? 6.24928 27.51404 -25.10945 1.000 15.87885 42 HIS B N 1
ATOM 1986 C CA . HIS B 1 44 ? 6.94078 28.78343 -24.91390 1.000 17.07074 42 HIS B CA 1
ATOM 1987 C C . HIS B 1 44 ? 6.38581 29.91623 -25.76369 1.000 19.32988 42 HIS B C 1
ATOM 1988 O O . HIS B 1 44 ? 6.69759 31.08134 -25.48360 1.000 20.58586 42 HIS B O 1
ATOM 1995 N N . ASP B 1 45 ? 5.60170 29.60675 -26.79896 1.000 18.46767 43 ASP B N 1
ATOM 1996 C CA . ASP B 1 45 ? 4.90322 30.61948 -27.60851 1.000 21.25763 43 ASP B CA 1
ATOM 1997 C C . ASP B 1 45 ? 5.85481 31.60010 -28.29930 1.000 21.61617 43 ASP B C 1
ATOM 1998 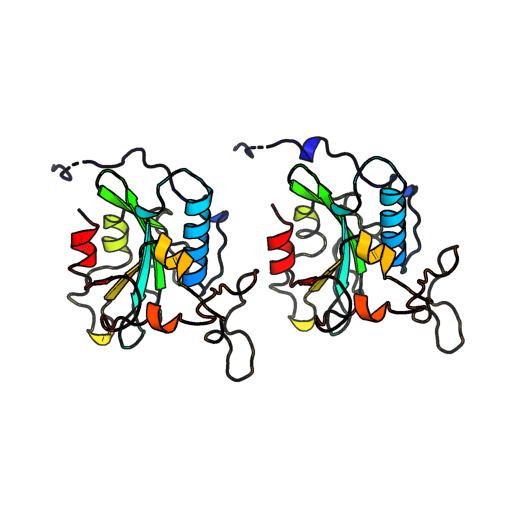O O . ASP B 1 45 ? 5.52795 32.77466 -28.48158 1.000 23.45762 43 ASP B O 1
ATOM 2003 N N . GLN B 1 46 ? 7.04199 31.13360 -28.68855 1.000 15.95401 44 GLN B N 1
ATOM 2004 C CA . GLN B 1 46 ? 8.00871 31.94047 -29.42800 1.000 14.64023 44 GLN B CA 1
ATOM 2005 C C . GLN B 1 46 ? 8.00894 31.62860 -30.92100 1.000 13.18666 44 GLN B C 1
ATOM 2006 O O . GLN B 1 46 ? 7.97235 32.54681 -31.75079 1.000 17.17659 44 GLN B O 1
ATOM 2012 N N . TYR B 1 47 ? 8.04161 30.34671 -31.28201 1.000 13.48689 45 TYR B N 1
ATOM 2013 C CA . TYR B 1 47 ? 8.02008 29.89499 -32.66232 1.000 13.76416 45 TYR B CA 1
ATOM 2014 C C . TYR B 1 47 ? 6.86456 28.92815 -32.88274 1.000 14.90224 45 TYR B C 1
ATOM 2015 O O . TYR B 1 47 ? 6.49643 28.18173 -31.97279 1.000 14.87079 45 TYR B O 1
ATOM 2024 N N . PRO B 1 48 ? 6.28892 28.89613 -34.08365 1.000 13.25625 46 PRO B N 1
ATOM 2025 C CA . PRO B 1 48 ? 5.28837 27.86734 -34.38920 1.000 13.12797 46 PRO B CA 1
ATOM 2026 C C . PRO B 1 48 ? 5.93093 26.49353 -34.34924 1.000 14.95824 46 PRO B C 1
ATOM 2027 O O . PRO B 1 48 ? 7.03617 26.29373 -34.85470 1.000 13.44399 46 PRO B O 1
ATOM 2031 N N . LEU B 1 49 ? 5.23608 25.54856 -33.71809 1.000 15.77269 47 LEU B N 1
ATOM 2032 C CA . LEU B 1 49 ? 5.75796 24.19117 -33.61910 1.000 16.59513 47 LEU B CA 1
ATOM 2033 C C . LEU B 1 49 ? 6.02181 23.59030 -34.99557 1.000 16.71312 47 LEU B C 1
ATOM 2034 O O . LEU B 1 49 ? 6.91126 22.74336 -35.14520 1.000 19.18722 47 LEU B O 1
ATOM 2039 N N . GLU B 1 50 ? 5.28757 24.03273 -36.01590 1.000 16.84611 48 GLU B N 1
ATOM 2040 C CA . GLU B 1 50 ? 5.40712 23.48337 -37.35947 1.000 18.64597 48 GLU B CA 1
ATOM 2041 C C . GLU B 1 50 ? 6.71190 23.86963 -38.04887 1.000 18.57349 48 GLU B C 1
ATOM 2042 O O . GLU B 1 50 ? 7.00272 23.34350 -39.12814 1.000 20.10498 48 GLU B O 1
ATOM 2048 N N . GLU B 1 51 ? 7.49270 24.77975 -37.47198 1.000 14.61560 49 GLU B N 1
ATOM 2049 C CA . GLU B 1 51 ? 8.82513 25.07310 -37.98140 1.000 12.12072 49 GLU B CA 1
ATOM 2050 C C . GLU B 1 51 ? 9.86645 24.07516 -37.49027 1.000 12.08970 49 GLU B C 1
ATOM 2051 O O . GLU B 1 51 ? 11.03007 24.17353 -37.89087 1.000 11.02196 49 GLU B O 1
ATOM 2057 N N . CYS B 1 52 ? 9.48427 23.11744 -36.64521 1.000 11.84813 50 CYS B N 1
ATOM 2058 C CA . CYS B 1 52 ? 10.44586 22.31061 -35.90774 1.000 11.39350 50 CYS B CA 1
ATOM 2059 C C . CYS B 1 52 ? 10.24910 20.83377 -36.21605 1.000 10.04423 50 CYS B C 1
ATOM 2060 O O . CYS B 1 52 ? 9.13016 20.39134 -36.47787 1.000 10.95571 50 CYS B O 1
ATOM 2063 N N . TYR B 1 53 ? 11.34756 20.07705 -36.16129 1.000 9.14711 51 TYR B N 1
ATOM 2064 C CA . TYR B 1 53 ? 11.34665 18.66132 -36.51166 1.000 8.78882 51 TYR B CA 1
ATOM 2065 C C . TYR B 1 53 ? 12.25629 17.88287 -35.57345 1.000 12.18864 51 TYR B C 1
ATOM 2066 O O . TYR B 1 53 ? 13.33547 18.35654 -35.20639 1.000 10.14979 51 TYR B O 1
ATOM 2075 N N . ALA B 1 54 ? 11.82876 16.67604 -35.20287 1.000 9.93314 52 ALA B N 1
ATOM 2076 C CA . ALA B 1 54 ? 12.75258 15.69708 -34.64132 1.000 9.27175 52 ALA B CA 1
ATOM 2077 C C . ALA B 1 54 ? 13.42923 14.96842 -35.79591 1.000 9.42132 52 ALA B C 1
ATOM 2078 O O . ALA B 1 54 ? 12.78145 14.62065 -36.78882 1.000 10.29641 52 ALA B O 1
ATOM 2080 N N . VAL B 1 55 ? 14.74527 14.77310 -35.68939 1.000 8.22114 53 VAL B N 1
ATOM 2081 C CA . VAL B 1 55 ? 15.52841 14.10063 -36.72839 1.000 8.96045 53 VAL B CA 1
ATOM 2082 C C . VAL B 1 55 ? 16.21509 12.89152 -36.10580 1.000 8.36061 53 VAL B C 1
ATOM 2083 O O . VAL B 1 55 ? 17.11815 13.04448 -35.26746 1.000 8.83169 53 VAL B O 1
ATOM 2087 N N . PHE B 1 56 ? 15.81423 11.69313 -36.52935 1.000 7.99038 54 PHE B N 1
ATOM 2088 C CA . PHE B 1 56 ? 16.48898 10.46233 -36.15514 1.000 8.01283 54 PHE B CA 1
ATOM 2089 C C . PHE B 1 56 ? 17.52244 10.14616 -37.22218 1.000 9.34396 54 PHE B C 1
ATOM 2090 O O . PHE B 1 56 ? 17.23972 10.27282 -38.41920 1.000 9.47776 54 PHE B O 1
ATOM 2098 N N . ILE B 1 57 ? 18.72320 9.77512 -36.79146 1.000 9.18416 55 ILE B N 1
ATOM 2099 C CA . ILE B 1 57 ? 19.81189 9.38909 -37.67817 1.000 8.90240 55 ILE B CA 1
ATOM 2100 C C . ILE B 1 57 ? 20.16568 7.94459 -37.36298 1.000 8.43950 55 ILE B C 1
ATOM 2101 O O . ILE B 1 57 ? 20.42889 7.61560 -36.19983 1.000 9.17888 55 ILE B O 1
ATOM 2106 N N . SER B 1 58 ? 20.15377 7.07912 -38.37167 1.000 8.45160 56 SER B N 1
ATOM 2107 C CA . SER B 1 58 ? 20.47292 5.66269 -38.15865 1.000 9.37567 56 SER B CA 1
ATOM 2108 C C . SER B 1 58 ? 20.66442 4.99569 -39.51388 1.000 8.66870 56 SER B C 1
ATOM 2109 O O . SER B 1 58 ? 20.74608 5.66097 -40.55321 1.000 9.98620 56 SER B O 1
ATOM 2112 N N . ASN B 1 59 ? 20.73509 3.66991 -39.49861 1.000 8.60259 57 ASN B N 1
ATOM 2113 C CA . ASN B 1 59 ? 20.84033 2.87595 -40.71475 1.000 8.99441 57 ASN B CA 1
ATOM 2114 C C . ASN B 1 59 ? 20.43221 1.44870 -40.37818 1.000 9.97870 57 ASN B C 1
ATOM 2115 O O . ASN B 1 59 ? 20.13533 1.11715 -39.22570 1.000 10.95913 57 ASN B O 1
ATOM 2120 N N . GLU B 1 60 ? 20.45782 0.59251 -41.39550 1.000 11.75288 58 GLU B N 1
ATOM 2121 C CA . GLU B 1 60 ? 19.95962 -0.76742 -41.23427 1.000 15.19177 58 GLU B CA 1
ATOM 2122 C C . GLU B 1 60 ? 20.74677 -1.54141 -40.18115 1.000 13.12674 58 GLU B C 1
ATOM 2123 O O . GLU B 1 60 ? 20.15897 -2.30076 -39.39831 1.000 17.67882 58 GLU B O 1
ATOM 2129 N N . ARG B 1 61 ? 22.06897 -1.36299 -40.13205 1.000 11.60701 59 ARG B N 1
ATOM 2130 C CA . ARG B 1 61 ? 22.89066 -2.08391 -39.16639 1.000 13.05253 59 ARG B CA 1
ATOM 2131 C C . ARG B 1 61 ? 22.98133 -1.37644 -37.82150 1.000 13.21585 59 ARG B C 1
ATOM 2132 O O . ARG B 1 61 ? 23.60710 -1.90677 -36.89452 1.000 14.39984 59 ARG B O 1
ATOM 2140 N N . LYS B 1 62 ? 22.35662 -0.20657 -37.69047 1.000 12.74101 60 LYS B N 1
ATOM 2141 C CA . LYS B 1 62 ? 22.37283 0.56688 -36.44478 1.000 10.54589 60 LYS B CA 1
ATOM 2142 C C . LYS B 1 62 ? 23.80919 0.81862 -35.97638 1.000 9.62686 60 LYS B C 1
ATOM 2143 O O . LYS B 1 62 ? 24.19550 0.51996 -34.84408 1.000 11.25282 60 LYS B O 1
ATOM 2149 N N . MET B 1 63 ? 24.60818 1.38450 -36.87719 1.000 11.62566 61 MET B N 1
ATOM 2150 C CA . MET B 1 63 ? 25.98819 1.76365 -36.58594 1.000 10.09560 61 MET B CA 1
ATOM 2151 C C . MET B 1 63 ? 26.26552 2.99510 -37.44243 1.000 9.98209 61 MET B C 1
ATOM 2152 O O . MET B 1 63 ? 26.57525 2.85695 -38.63520 1.000 11.07822 61 MET B O 1
ATOM 2157 N N . ILE B 1 64 ? 26.16884 4.17764 -36.83843 1.000 10.28476 62 ILE B N 1
ATOM 2158 C CA . ILE B 1 64 ? 26.37634 5.43709 -37.55949 1.000 10.15435 62 ILE B CA 1
ATOM 2159 C C . ILE B 1 64 ? 27.42262 6.30047 -36.86166 1.000 10.28990 62 ILE B C 1
ATOM 2160 O O . ILE B 1 64 ? 27.32691 6.54518 -35.64760 1.000 11.19688 62 ILE B O 1
ATOM 2165 N N . PRO B 1 65 ? 28.41371 6.80518 -37.58002 1.000 10.18236 63 PRO B N 1
ATOM 2166 C CA . PRO B 1 65 ? 29.35239 7.75106 -36.97196 1.000 9.69215 63 PRO B CA 1
ATOM 2167 C C . PRO B 1 65 ? 28.76825 9.15392 -36.91719 1.000 11.25161 63 PRO B C 1
ATOM 2168 O O . PRO B 1 65 ? 28.09773 9.61394 -37.84863 1.000 12.37452 63 PRO B O 1
ATOM 2172 N N A ILE B 1 66 ? 29.05243 9.83741 -35.80841 0.191 10.85010 64 ILE B N 1
ATOM 2173 N N B ILE B 1 66 ? 29.01244 9.82955 -35.79405 0.809 10.71782 64 ILE B N 1
ATOM 2174 C CA A ILE B 1 66 ? 28.76289 11.25714 -35.64177 0.191 10.63584 64 ILE B CA 1
ATOM 2175 C CA B ILE B 1 66 ? 28.76050 11.25745 -35.64172 0.809 10.53540 64 ILE B CA 1
ATOM 2176 C C A ILE B 1 66 ? 29.97342 11.89251 -34.97418 0.191 11.58030 64 ILE B C 1
ATOM 2177 C C B ILE B 1 66 ? 30.00400 11.85617 -35.00402 0.809 11.52493 64 ILE B C 1
ATOM 2178 O O A ILE B 1 66 ? 30.39055 11.45525 -33.89586 0.191 12.36121 64 ILE B O 1
ATOM 2179 O O B ILE B 1 66 ? 30.47067 11.35630 -33.97484 0.809 12.25215 64 ILE B O 1
ATOM 2188 N N . TRP B 1 67 ? 30.53386 12.91503 -35.60821 1.000 11.20584 65 TRP B N 1
ATOM 2189 C CA . TRP B 1 67 ? 31.70477 13.61814 -35.10732 1.000 11.30781 65 TRP B CA 1
ATOM 2190 C C . TRP B 1 67 ? 31.26683 14.78552 -34.21686 1.000 12.66306 65 TRP B C 1
ATOM 2191 O O . TRP B 1 67 ? 30.07918 15.10671 -34.10694 1.000 11.46844 65 TRP B O 1
ATOM 2202 N N . LYS B 1 68 ? 32.24630 15.41993 -33.56845 1.000 13.35515 66 LYS B N 1
ATOM 2203 C CA . LYS B 1 68 ? 32.00250 16.56250 -32.67628 1.000 12.60307 66 LYS B CA 1
ATOM 2204 C C . LYS B 1 68 ? 31.04221 16.19941 -31.54909 1.000 12.86931 66 LYS B C 1
ATOM 2205 O O . LYS B 1 68 ? 30.17769 16.99149 -31.16529 1.000 14.15618 66 LYS B O 1
ATOM 2211 N N . GLN B 1 69 ? 31.17855 14.98790 -31.02030 1.000 14.27762 67 GLN B N 1
ATOM 2212 C CA . GLN B 1 69 ? 30.32815 14.50854 -29.94337 1.000 12.95469 67 GLN B CA 1
ATOM 2213 C C . GLN B 1 69 ? 31.06410 14.61778 -28.61754 1.000 18.30650 67 GLN B C 1
ATOM 2214 O O . GLN B 1 69 ? 32.27663 14.38470 -28.54378 1.000 17.98055 67 GLN B O 1
ATOM 2220 N N . GLN B 1 70 ? 30.32979 14.98438 -27.57104 1.000 16.90742 68 GLN B N 1
ATOM 2221 C CA . GLN B 1 70 ? 30.98138 15.23692 -26.28999 1.000 19.07286 68 GLN B CA 1
ATOM 2222 C C . GLN B 1 70 ? 31.50117 13.96628 -25.63346 1.000 25.06216 68 GLN B C 1
ATOM 2223 O O . GLN B 1 70 ? 32.39412 14.04852 -24.78168 1.000 25.84430 68 GLN B O 1
ATOM 2229 N N . ALA B 1 71 ? 30.98814 12.79789 -26.02452 1.000 18.57720 69 ALA B N 1
ATOM 2230 C CA . ALA B 1 71 ? 31.46873 11.54826 -25.43632 1.000 23.10567 69 ALA B CA 1
ATOM 2231 C C . ALA B 1 71 ? 32.88385 11.21359 -25.88790 1.000 27.66016 69 ALA B C 1
ATOM 2232 O O . ALA B 1 71 ? 33.62393 10.55041 -25.15125 1.000 31.57725 69 ALA B O 1
ATOM 2234 N N . ARG B 1 72 ? 33.27911 11.64609 -27.08567 1.000 24.74422 70 ARG B N 1
ATOM 2235 C CA . ARG B 1 72 ? 34.62729 11.41073 -27.60387 1.000 21.79003 70 ARG B CA 1
ATOM 2236 C C . ARG B 1 72 ? 35.22450 12.72779 -28.07884 1.000 28.32200 70 ARG B C 1
ATOM 2237 O O . ARG B 1 72 ? 35.13926 13.06891 -29.26695 1.000 29.98575 70 ARG B O 1
ATOM 2245 N N . PRO B 1 73 ? 35.83576 13.49832 -27.18003 1.000 33.68430 71 PRO B N 1
ATOM 2246 C CA . PRO B 1 73 ? 36.52002 14.72362 -27.61225 1.000 35.21628 71 PRO B CA 1
ATOM 2247 C C . PRO B 1 73 ? 37.65595 14.39788 -28.57159 1.000 38.34426 71 PRO B C 1
ATOM 2248 O O . PRO B 1 73 ? 38.34531 13.38503 -28.42993 1.000 37.61719 71 PRO B O 1
ATOM 2252 N N . GLY B 1 74 ? 37.83651 15.26043 -29.56727 1.000 36.80655 72 GLY B N 1
ATOM 2253 C CA . GLY B 1 74 ? 38.87601 15.03822 -30.55253 1.000 37.68196 72 GLY B CA 1
ATOM 2254 C C . GLY B 1 74 ? 38.36268 14.91805 -31.97277 1.000 34.27824 72 GLY B C 1
ATOM 2255 O O . GLY B 1 74 ? 37.27813 15.41371 -32.29519 1.000 36.77217 72 GLY B O 1
ATOM 2256 N N . ASP B 1 75 ? 39.13131 14.24035 -32.82473 1.000 32.72872 73 ASP B N 1
ATOM 2257 C CA . ASP B 1 75 ? 38.88089 14.20046 -34.26054 1.000 30.94773 73 ASP B CA 1
ATOM 2258 C C . ASP B 1 75 ? 38.04557 13.00821 -34.70655 1.000 26.71088 73 ASP B C 1
ATOM 2259 O O . ASP B 1 75 ? 37.71176 12.92401 -35.89334 1.000 29.38763 73 ASP B O 1
ATOM 2264 N N . GLY B 1 76 ? 37.72144 12.08085 -33.81118 1.000 23.04960 74 GLY B N 1
ATOM 2265 C CA . GLY B 1 76 ? 37.07619 10.84918 -34.20296 1.000 22.02841 74 GLY B CA 1
ATOM 2266 C C . GLY B 1 76 ? 35.58497 10.88188 -33.95362 1.000 18.75086 74 GLY B C 1
ATOM 2267 O O . GLY B 1 76 ? 35.05945 11.78610 -33.29635 1.000 21.50512 74 GLY B O 1
ATOM 2268 N N . PRO B 1 77 ? 34.87043 9.89687 -34.48499 1.000 14.72359 75 PRO B N 1
ATOM 2269 C CA . PRO B 1 77 ? 33.41951 9.86275 -34.28514 1.000 13.74944 75 PRO B CA 1
ATOM 2270 C C . PRO B 1 77 ? 33.02391 8.98836 -33.10860 1.000 18.36870 75 PRO B C 1
ATOM 2271 O O . PRO B 1 77 ? 33.80987 8.15295 -32.64464 1.000 19.83353 75 PRO B O 1
ATOM 2275 N N . VAL B 1 78 ? 31.81355 9.18778 -32.60946 1.000 12.70585 76 VAL B N 1
ATOM 2276 C CA . VAL B 1 78 ? 31.11497 8.19239 -31.80865 1.000 14.73909 76 VAL B CA 1
ATOM 2277 C C . VAL B 1 78 ? 30.31244 7.33753 -32.77691 1.000 13.56210 76 VAL B C 1
ATOM 2278 O O . VAL B 1 78 ? 29.71457 7.86641 -33.71792 1.000 13.58609 76 VAL B O 1
ATOM 2282 N N . ILE B 1 79 ? 30.31579 6.02224 -32.58361 1.000 12.61861 77 ILE B N 1
ATOM 2283 C CA . ILE B 1 79 ? 29.46138 5.12028 -33.34562 1.000 12.59737 77 ILE B CA 1
ATOM 2284 C C . ILE B 1 79 ? 28.21473 4.87748 -32.50899 1.000 13.92232 77 ILE B C 1
ATOM 2285 O O . ILE B 1 79 ? 28.26749 4.18557 -31.48735 1.000 13.90202 77 ILE B O 1
ATOM 2290 N N . TRP B 1 80 ? 27.09027 5.43763 -32.93372 1.000 12.11241 78 TRP B N 1
ATOM 2291 C CA . TRP B 1 80 ? 25.81137 5.27064 -32.26444 1.000 10.94092 78 TRP B CA 1
ATOM 2292 C C . TRP B 1 80 ? 24.97999 4.20269 -32.96391 1.000 10.58953 78 TRP B C 1
ATOM 2293 O O . TRP B 1 80 ? 25.10802 3.98540 -34.17292 1.000 10.65098 78 TRP B O 1
ATOM 2304 N N . ASP B 1 81 ? 24.07496 3.56525 -32.21274 1.000 11.14807 79 ASP B N 1
ATOM 2305 C CA . ASP B 1 81 ? 23.02660 2.79499 -32.88404 1.000 10.99910 79 ASP B CA 1
ATOM 2306 C C . ASP B 1 81 ? 22.04378 3.71096 -33.60847 1.000 9.97592 79 ASP B C 1
ATOM 2307 O O . ASP B 1 81 ? 21.65530 3.43331 -34.74757 1.000 10.34363 79 ASP B O 1
ATOM 2312 N N . TYR B 1 82 ? 21.65223 4.81005 -32.97082 1.000 10.44448 80 TYR B N 1
ATOM 2313 C CA . TYR B 1 82 ? 20.88945 5.89345 -33.58713 1.000 8.71210 80 TYR B CA 1
ATOM 2314 C C . TYR B 1 82 ? 21.18111 7.13130 -32.76089 1.000 8.74724 80 TYR B C 1
ATOM 2315 O O . TYR B 1 82 ? 21.65956 7.03505 -31.62877 1.000 10.91925 80 TYR B O 1
ATOM 2324 N N . HIS B 1 83 ? 20.86993 8.29428 -33.32305 1.000 9.45818 81 HIS B N 1
ATOM 2325 C CA . HIS B 1 83 ? 21.00011 9.55369 -32.60143 1.000 8.81085 81 HIS B CA 1
ATOM 2326 C C . HIS B 1 83 ? 19.87387 10.47537 -33.03803 1.000 9.24997 81 HIS B C 1
ATOM 2327 O O . HIS B 1 83 ? 19.43720 10.42921 -34.18947 1.000 11.27461 81 HIS B O 1
ATOM 2334 N N . VAL B 1 84 ? 19.38972 11.30538 -32.12201 1.000 8.56370 82 VAL B N 1
ATOM 2335 C CA . VAL B 1 84 ? 18.26361 12.19685 -32.39262 1.000 8.39068 82 VAL B CA 1
ATOM 2336 C C . VAL B 1 84 ? 18.68197 13.62489 -32.09545 1.000 7.78921 82 VAL B C 1
ATOM 2337 O O . VAL B 1 84 ? 19.26894 13.89362 -31.04227 1.000 9.54216 82 VAL B O 1
ATOM 2341 N N . VAL B 1 85 ? 18.34350 14.54888 -33.00314 1.000 8.14630 83 VAL B N 1
ATOM 2342 C CA . VAL B 1 85 ? 18.57982 15.97867 -32.81586 1.000 9.21682 83 VAL B CA 1
ATOM 2343 C C . VAL B 1 85 ? 17.30785 16.72878 -33.18088 1.000 8.92660 83 VAL B C 1
ATOM 2344 O O . VAL B 1 85 ? 16.37095 16.17035 -33.75006 1.000 9.21984 83 VAL B O 1
ATOM 2348 N N . LEU B 1 86 ? 17.27355 18.00819 -32.81931 1.000 8.91547 84 LEU B N 1
ATOM 2349 C CA . LEU B 1 86 ? 16.16591 18.88757 -33.16637 1.000 8.92460 84 LEU B CA 1
ATOM 2350 C C . LEU B 1 86 ? 16.59467 19.83128 -34.28713 1.000 9.94573 84 LEU B C 1
ATOM 2351 O O . LEU B 1 86 ? 17.69356 20.39921 -34.24334 1.000 9.32056 84 LEU B O 1
ATOM 2356 N N . LEU B 1 87 ? 15.73722 19.96709 -35.30101 1.000 8.57026 85 LEU B N 1
ATOM 2357 C CA . LEU B 1 87 ? 15.94130 20.84660 -36.44139 1.000 8.17149 85 LEU B CA 1
ATOM 2358 C C . LEU B 1 87 ? 14.89949 21.95359 -36.39282 1.000 8.19301 85 LEU B C 1
ATOM 2359 O O . LEU B 1 87 ? 13.69674 21.67782 -36.28188 1.000 9.48816 85 LEU B O 1
ATOM 2364 N N . HIS B 1 88 ? 15.35017 23.20038 -36.44874 1.000 8.76350 86 HIS B N 1
ATOM 2365 C CA . HIS B 1 88 ? 14.45300 24.34208 -36.57696 1.000 8.48255 86 HIS B CA 1
ATOM 2366 C C . HIS B 1 88 ? 14.69720 24.99883 -37.92506 1.000 10.43408 86 HIS B C 1
ATOM 2367 O O . HIS B 1 88 ? 15.80123 25.47691 -38.18910 1.000 10.91832 86 HIS B O 1
ATOM 2374 N N . VAL B 1 89 ? 13.67699 25.00244 -38.77784 1.000 10.11953 87 VAL B N 1
ATOM 2375 C CA . VAL B 1 89 ? 13.73341 25.70564 -40.05589 1.000 11.99427 87 VAL B CA 1
ATOM 2376 C C . VAL B 1 89 ? 13.10567 27.07060 -39.80696 1.000 12.61047 87 VAL B C 1
ATOM 2377 O O . VAL B 1 89 ? 11.88570 27.18739 -39.66630 1.000 13.48701 87 VAL B O 1
ATOM 2381 N N . SER B 1 90 ? 13.93963 28.09958 -39.71281 1.000 13.70939 88 SER B N 1
ATOM 2382 C CA . SER B 1 90 ? 13.40710 29.42451 -39.42663 1.000 14.49044 88 SER B CA 1
ATOM 2383 C C . SER B 1 90 ? 12.57790 29.93097 -40.61063 1.000 18.22510 88 SER B C 1
ATOM 2384 O O . SER B 1 90 ? 12.63096 29.39628 -41.72594 1.000 19.29996 88 SER B O 1
ATOM 2387 N N . SER B 1 91 ? 11.78582 30.97221 -40.34511 1.000 19.85504 89 SER B N 1
ATOM 2388 C CA . SER B 1 91 ? 10.75190 31.38839 -41.29155 1.000 23.53946 89 SER B CA 1
ATOM 2389 C C . SER B 1 91 ? 11.33414 31.78103 -42.64636 1.000 26.85510 89 SER B C 1
ATOM 2390 O O . SER B 1 91 ? 10.71257 31.53875 -43.68898 1.000 25.39825 89 SER B O 1
ATOM 2393 N N . GLY B 1 92 ? 12.51932 32.38880 -42.65460 1.000 20.37559 90 GLY B N 1
ATOM 2394 C CA . GLY B 1 92 ? 13.17201 32.73689 -43.90309 1.000 23.45863 90 GLY B CA 1
ATOM 2395 C C . GLY B 1 92 ? 13.89408 31.60000 -44.59643 1.000 24.97552 90 GLY B C 1
ATOM 2396 O O . GLY B 1 92 ? 14.38408 31.78806 -45.71607 1.000 29.32282 90 GLY B O 1
ATOM 2397 N N . GLY B 1 93 ? 13.98227 30.43064 -43.96242 1.000 21.76633 91 GLY B N 1
ATOM 2398 C CA . GLY B 1 93 ? 14.58791 29.26036 -44.56632 1.000 19.71506 91 GLY B CA 1
ATOM 2399 C C . GLY B 1 93 ? 15.90971 28.82097 -43.96745 1.000 17.67922 91 GLY B C 1
ATOM 2400 O O . GLY B 1 93 ? 16.35042 27.70484 -44.25811 1.000 19.20015 91 GLY B O 1
ATOM 2401 N N . GLN B 1 94 ? 16.55537 29.64124 -43.14371 1.000 16.83463 92 GLN B N 1
ATOM 2402 C CA . GLN B 1 94 ? 17.81676 29.23485 -42.53436 1.000 15.09502 92 GLN B CA 1
ATOM 2403 C C . GLN B 1 94 ? 17.54642 28.22882 -41.41982 1.000 14.02885 92 GLN B C 1
ATOM 2404 O O . GLN B 1 94 ? 16.72157 28.48047 -40.53516 1.000 13.18685 92 GLN B O 1
ATOM 2410 N N . SER B 1 95 ? 18.26202 27.10402 -41.44067 1.000 10.93153 93 SER B N 1
ATOM 2411 C CA . SER B 1 95 ? 18.00843 26.01151 -40.51039 1.000 10.02758 93 SER B CA 1
ATOM 2412 C C . SER B 1 95 ? 19.07605 25.95560 -39.42586 1.000 9.19473 93 SER B C 1
ATOM 2413 O O . SER B 1 95 ? 20.23789 26.31611 -39.65006 1.000 9.60544 93 SER B O 1
ATOM 2416 N N . PHE B 1 96 ? 18.67016 25.47063 -38.24322 1.000 8.76704 94 PHE B N 1
ATOM 2417 C CA . PHE B 1 96 ? 19.55135 25.32935 -37.08982 1.000 8.79687 94 PHE B CA 1
ATOM 2418 C C . PHE B 1 96 ? 19.35101 23.95468 -36.46804 1.000 9.29730 94 PHE B C 1
ATOM 2419 O O . PHE B 1 96 ? 18.23459 23.42620 -36.45963 1.000 10.53014 94 PHE B O 1
ATOM 2427 N N . ILE B 1 97 ? 20.43865 23.37594 -35.96369 1.000 8.47351 95 ILE B N 1
ATOM 2428 C CA . ILE B 1 97 ? 20.42519 22.08276 -35.28134 1.000 8.88326 95 ILE B CA 1
ATOM 2429 C C . ILE B 1 97 ? 20.67759 22.31312 -33.79697 1.000 9.86578 95 ILE B C 1
ATOM 2430 O O . ILE B 1 97 ? 21.61699 23.03312 -33.42290 1.000 9.87737 95 ILE B O 1
ATOM 2435 N N . TYR B 1 98 ? 19.86364 21.66973 -32.96578 1.000 8.38907 96 TYR B N 1
ATOM 2436 C CA . TYR B 1 98 ? 20.00671 21.65061 -31.51109 1.000 7.70130 96 TYR B CA 1
ATOM 2437 C C . TYR B 1 98 ? 20.35782 20.21746 -31.13590 1.000 8.89379 96 TYR B C 1
ATOM 2438 O O . TYR B 1 98 ? 19.50043 19.33055 -31.16140 1.000 10.37055 96 TYR B O 1
ATOM 2447 N N . ASP B 1 99 ? 21.63056 19.99058 -30.80666 1.000 8.56289 97 ASP B N 1
ATOM 2448 C CA . ASP B 1 99 ? 22.11404 18.67136 -30.39367 1.000 10.66843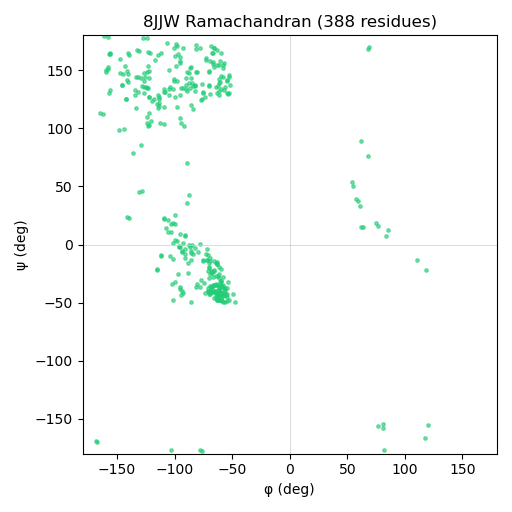 97 ASP B CA 1
ATOM 2449 C C . ASP B 1 99 ? 22.75912 18.82234 -29.01997 1.000 9.51632 97 ASP B C 1
ATOM 2450 O O . ASP B 1 99 ? 23.88330 19.32299 -28.91228 1.000 9.62591 97 ASP B O 1
ATOM 2455 N N . LEU B 1 100 ? 22.06107 18.36768 -27.97927 1.000 9.83540 98 LEU B N 1
ATOM 2456 C CA . LEU B 1 100 ? 22.58601 18.49407 -26.62311 1.000 11.95447 98 LEU B CA 1
ATOM 2457 C C . LEU B 1 100 ? 23.88136 17.71784 -26.42068 1.000 14.46306 98 LEU B C 1
ATOM 2458 O O . LEU B 1 100 ? 24.61039 18.00219 -25.46367 1.000 18.95540 98 LEU B O 1
ATOM 2463 N N . ASP B 1 101 ? 24.20117 16.77277 -27.30650 1.000 11.15582 99 ASP B N 1
ATOM 2464 C CA . ASP B 1 101 ? 25.42034 15.97481 -27.21772 1.000 12.19305 99 ASP B CA 1
ATOM 2465 C C . ASP B 1 101 ? 26.58368 16.50660 -28.06022 1.000 13.01885 99 ASP B C 1
ATOM 2466 O O . ASP B 1 101 ? 27.66814 15.91350 -28.02777 1.000 14.21103 99 ASP B O 1
ATOM 2471 N N . THR B 1 102 ? 26.40663 17.58868 -28.82144 1.000 11.30410 100 THR B N 1
ATOM 2472 C CA . THR B 1 102 ? 27.49087 18.08377 -29.66304 1.000 12.26432 100 THR B CA 1
ATOM 2473 C C . THR B 1 102 ? 28.41935 19.02737 -28.90283 1.000 11.33457 100 THR B C 1
ATOM 2474 O O . THR B 1 102 ? 28.01962 19.69525 -27.94265 1.000 14.50392 100 THR B O 1
ATOM 2478 N N . VAL B 1 103 ? 29.67596 19.08345 -29.35479 1.000 11.91602 101 VAL B N 1
ATOM 2479 C CA . VAL B 1 103 ? 30.58704 20.13457 -28.89967 1.000 13.41391 101 VAL B CA 1
ATOM 2480 C C . VAL B 1 103 ? 30.53614 21.35405 -29.80588 1.000 14.21900 101 VAL B C 1
ATOM 2481 O O . VAL B 1 103 ? 31.15508 22.38232 -29.49128 1.000 15.22819 101 VAL B O 1
ATOM 2485 N N . LEU B 1 104 ? 29.83627 21.27043 -30.93704 1.000 12.77326 102 LEU B N 1
ATOM 2486 C CA . LEU B 1 104 ? 29.52044 22.44595 -31.72824 1.000 11.82922 102 LEU B CA 1
ATOM 2487 C C . LEU B 1 104 ? 28.57135 23.35074 -30.93947 1.000 13.52804 102 LEU B C 1
ATOM 2488 O O . LEU B 1 104 ? 28.03912 22.95696 -29.89766 1.000 12.87705 102 LEU B O 1
ATOM 2493 N N . PRO B 1 105 ? 28.33755 24.57824 -31.41035 1.000 12.24774 103 PRO B N 1
ATOM 2494 C CA . PRO B 1 105 ? 27.44936 25.47896 -30.66817 1.000 10.71112 103 PRO B CA 1
ATOM 2495 C C . PRO B 1 105 ? 26.04293 24.91798 -30.55062 1.000 12.79510 103 PRO B C 1
ATOM 2496 O O . PRO B 1 105 ? 25.60048 24.11240 -31.37079 1.000 11.99717 103 PRO B O 1
ATOM 2500 N N . PHE B 1 106 ? 25.34240 25.35576 -29.50923 1.000 11.92243 104 PHE B N 1
ATOM 2501 C CA . PHE B 1 106 ? 23.96300 24.95196 -29.24996 1.000 9.78760 104 PHE B CA 1
ATOM 2502 C C . PHE B 1 106 ? 23.11465 26.21360 -29.18629 1.000 13.25531 104 PHE B C 1
ATOM 2503 O O . PHE B 1 106 ? 23.13444 26.91808 -28.16338 1.000 14.42016 104 PHE B O 1
ATOM 2511 N N . PRO B 1 107 ? 22.35540 26.56019 -30.23920 1.000 10.31658 105 PRO B N 1
ATOM 2512 C CA . PRO B 1 107 ? 22.21814 25.86461 -31.52220 1.000 9.81940 105 PRO B CA 1
ATOM 2513 C C . PRO B 1 107 ? 23.34508 26.17836 -32.49936 1.000 11.35870 105 PRO B C 1
ATOM 2514 O O . PRO B 1 107 ? 24.13423 27.10982 -32.30408 1.000 11.79808 105 PRO B O 1
ATOM 2518 N N . CYS B 1 108 ? 23.39946 25.39185 -33.56840 1.000 10.96003 106 CYS B N 1
ATOM 2519 C CA A CYS B 1 108 ? 24.43276 25.46930 -34.59378 0.875 11.72885 106 CYS B CA 1
ATOM 2520 C CA B CYS B 1 108 ? 24.41505 25.57697 -34.58663 0.125 11.74307 106 CYS B CA 1
ATOM 2521 C C . CYS B 1 108 ? 23.76915 25.61766 -35.95991 1.000 10.14962 106 CYS B C 1
ATOM 2522 O O . CYS B 1 108 ? 22.78044 24.93172 -36.23832 1.000 11.39977 106 CYS B O 1
ATOM 2527 N N . LEU B 1 109 ? 24.30126 26.48793 -36.81293 1.000 8.94684 107 LEU B N 1
ATOM 2528 C CA . LEU B 1 109 ? 23.82985 26.54713 -38.19057 1.000 9.25736 107 LEU B CA 1
ATOM 2529 C C . LEU B 1 109 ? 23.84955 25.16086 -38.82094 1.000 10.61291 107 LEU B C 1
ATOM 2530 O O . LEU B 1 109 ? 24.80518 24.39696 -38.65551 1.000 10.07125 107 LEU B O 1
ATOM 2535 N N . PHE B 1 110 ? 22.78144 24.85356 -39.55836 1.000 9.53240 108 PHE B N 1
ATOM 2536 C CA . PHE B 1 110 ? 22.63746 23.54215 -40.18027 1.000 8.84740 108 PHE B CA 1
ATOM 2537 C C . PHE B 1 110 ? 23.84562 23.17894 -41.04170 1.000 12.38315 108 PHE B C 1
ATOM 2538 O O . PHE B 1 110 ? 24.38991 22.07525 -40.92704 1.000 10.25512 108 PHE B O 1
ATOM 2546 N N . ASP B 1 111 ? 24.27956 24.09207 -41.91844 1.000 10.85599 109 ASP B N 1
ATOM 2547 C CA . ASP B 1 111 ? 25.38424 23.75101 -42.81749 1.000 13.71541 109 ASP B CA 1
ATOM 2548 C C . ASP B 1 111 ? 26.64472 23.39939 -42.04150 1.000 13.08878 109 ASP B C 1
ATOM 2549 O O . ASP B 1 111 ? 27.39303 22.49733 -42.43411 1.000 13.13512 109 ASP B O 1
ATOM 2554 N N . THR B 1 112 ? 26.89790 24.10044 -40.93699 1.000 12.26020 110 THR B N 1
ATOM 2555 C CA . THR B 1 112 ? 28.07105 23.80853 -40.12614 1.000 11.40445 110 THR B CA 1
ATOM 2556 C C . THR B 1 112 ? 27.93617 22.46322 -39.42186 1.000 11.42310 110 THR B C 1
ATOM 2557 O O . THR B 1 112 ? 28.90513 21.70161 -39.33459 1.000 12.85197 110 THR B O 1
ATOM 2561 N N . TYR B 1 113 ? 26.74078 22.14769 -38.91858 1.000 9.50596 111 TYR B N 1
ATOM 2562 C CA . TYR B 1 113 ? 26.53453 20.84201 -38.30552 1.000 10.36763 111 TYR B CA 1
ATOM 2563 C C . TYR B 1 113 ? 26.73827 19.72083 -39.32249 1.000 11.66992 111 TYR B C 1
ATOM 2564 O O . TYR B 1 113 ? 27.38994 18.71453 -39.02757 1.000 11.45623 111 TYR B O 1
ATOM 2573 N N . VAL B 1 114 ? 26.20823 19.88612 -40.53459 1.000 10.60481 112 VAL B N 1
ATOM 2574 C CA . VAL B 1 114 ? 26.39066 18.86948 -41.56600 1.000 12.59804 112 VAL B CA 1
ATOM 2575 C C . VAL B 1 114 ? 27.86258 18.73553 -41.93220 1.000 14.00167 112 VAL B C 1
ATOM 2576 O O . VAL B 1 114 ? 28.38285 17.62043 -42.07565 1.000 16.22228 112 VAL B O 1
ATOM 2580 N N . GLU B 1 115 ? 28.55493 19.86634 -42.08406 1.000 12.59895 113 GLU B N 1
ATOM 2581 C CA . GLU B 1 115 ? 29.96320 19.84908 -42.48095 1.000 14.02756 113 GLU B CA 1
ATOM 2582 C C . GLU B 1 115 ? 30.83280 19.14982 -41.44048 1.000 15.40864 113 GLU B C 1
ATOM 2583 O O . GLU B 1 115 ? 31.68988 18.32600 -41.78647 1.000 19.47414 113 GLU B O 1
ATOM 2589 N N . ASP B 1 116 ? 30.66381 19.49539 -40.16289 1.000 12.20883 114 ASP B N 1
ATOM 2590 C CA . ASP B 1 116 ? 31.62111 19.07297 -39.14566 1.000 14.74636 114 ASP B CA 1
ATOM 2591 C C . ASP B 1 116 ? 31.17735 17.86999 -38.32886 1.000 15.15496 114 ASP B C 1
ATOM 2592 O O . ASP B 1 116 ? 32.03269 17.10069 -37.88371 1.000 15.19393 114 ASP B O 1
ATOM 2597 N N . ALA B 1 117 ? 29.87873 17.70097 -38.08370 1.000 9.99667 115 ALA B N 1
ATOM 2598 C CA . ALA B 1 117 ? 29.41014 16.57557 -37.27695 1.000 10.74693 115 ALA B CA 1
ATOM 2599 C C . ALA B 1 117 ? 28.97323 15.38424 -38.11782 1.000 9.40891 115 ALA B C 1
ATOM 2600 O O . ALA B 1 117 ? 29.17511 14.23395 -37.71870 1.000 11.20158 115 ALA B O 1
ATOM 2602 N N . ILE B 1 118 ? 28.36658 15.62212 -39.26915 1.000 11.12487 116 ILE B N 1
ATOM 2603 C CA A ILE B 1 118 ? 27.89627 14.52726 -40.11852 0.591 11.15234 116 ILE B CA 1
ATOM 2604 C CA B ILE B 1 118 ? 27.90322 14.51839 -40.10429 0.409 11.16419 116 ILE B CA 1
ATOM 2605 C C . ILE B 1 118 ? 28.96296 14.09646 -41.11529 1.000 11.86535 116 ILE B C 1
ATOM 2606 O O . ILE B 1 118 ? 29.33335 12.92049 -41.17707 1.000 11.69239 116 ILE B O 1
ATOM 2615 N N . LYS B 1 119 ? 29.47356 15.04624 -41.90106 1.000 12.57967 117 LYS B N 1
ATOM 2616 C CA . LYS B 1 119 ? 30.46806 14.80294 -42.94695 1.000 11.44221 117 LYS B CA 1
ATOM 2617 C C . LYS B 1 119 ? 29.91567 14.00338 -44.12208 1.000 12.41156 117 LYS B C 1
ATOM 2618 O O . LYS B 1 119 ? 28.79169 13.49492 -44.07882 1.000 13.73915 117 LYS B O 1
ATOM 2624 N N . SER B 1 120 ? 30.68964 13.92414 -45.19502 1.000 14.83208 118 SER B N 1
ATOM 2625 C CA . SER B 1 120 ? 30.25428 13.23406 -46.39678 1.000 14.86250 118 SER B CA 1
ATOM 2626 C C . SER B 1 120 ? 30.19679 11.72756 -46.16681 1.000 14.31116 118 SER B C 1
ATOM 2627 O O . SER B 1 120 ? 30.97988 11.16757 -45.39787 1.000 16.45261 118 SER B O 1
ATOM 2630 N N . ASP B 1 121 ? 29.26110 11.06973 -46.85633 1.000 13.20698 119 ASP B N 1
ATOM 2631 C CA . ASP B 1 121 ? 29.20751 9.61511 -46.91053 1.000 13.61762 119 ASP B CA 1
ATOM 2632 C C . ASP B 1 121 ? 30.00577 9.03674 -48.08226 1.000 14.67804 119 ASP B C 1
ATOM 2633 O O . ASP B 1 121 ? 30.11775 7.81205 -48.17869 1.000 13.15541 119 ASP B O 1
ATOM 2638 N N . ASP B 1 122 ? 30.57609 9.88907 -48.95000 1.000 15.35325 120 ASP B N 1
ATOM 2639 C CA . ASP B 1 122 ? 31.21565 9.43595 -50.19094 1.000 18.35754 120 ASP B CA 1
ATOM 2640 C C . ASP B 1 122 ? 32.25621 8.35457 -49.93001 1.000 16.65659 120 ASP B C 1
ATOM 2641 O O . ASP B 1 122 ? 32.29879 7.32503 -50.61861 1.000 17.41226 120 ASP B O 1
ATOM 2646 N N . ASP B 1 123 ? 33.12909 8.58846 -48.95588 1.000 14.11783 121 ASP B N 1
ATOM 2647 C CA . ASP B 1 123 ? 34.24038 7.69001 -48.68376 1.000 16.06620 121 ASP B CA 1
ATOM 2648 C C . ASP B 1 123 ? 34.03999 6.88728 -47.40660 1.000 11.95563 121 ASP B C 1
ATOM 2649 O O . ASP B 1 123 ? 34.98998 6.27491 -46.91094 1.000 16.67589 121 ASP B O 1
ATOM 2654 N N . ILE B 1 124 ? 32.82665 6.86028 -46.88035 1.000 11.03958 122 ILE B N 1
ATOM 2655 C CA . ILE B 1 124 ? 32.51491 6.08284 -45.68664 1.000 12.02914 122 ILE B CA 1
ATOM 2656 C C . ILE B 1 124 ? 32.16822 4.66326 -46.11185 1.000 11.06661 122 ILE B C 1
ATOM 2657 O O . ILE B 1 124 ? 31.45248 4.45338 -47.10063 1.000 12.44295 122 ILE B O 1
ATOM 2662 N N . HIS B 1 125 ? 32.72140 3.69126 -45.39999 1.000 11.03313 123 HIS B N 1
ATOM 2663 C CA . HIS B 1 125 ? 32.42665 2.29258 -45.65660 1.000 10.02121 123 HIS B CA 1
ATOM 2664 C C . HIS B 1 125 ? 30.90872 2.10819 -45.63921 1.000 10.82876 123 HIS B C 1
ATOM 2665 O O . HIS B 1 125 ? 30.24377 2.60771 -44.72372 1.000 10.80959 123 HIS B O 1
ATOM 2672 N N . PRO B 1 126 ? 30.32403 1.46464 -46.64609 1.000 9.49066 124 PRO B N 1
ATOM 2673 C CA . PRO B 1 126 ? 28.87158 1.62519 -46.84551 1.000 9.76995 124 PRO B CA 1
ATOM 2674 C C . PRO B 1 126 ? 27.99397 1.18429 -45.68621 1.000 11.28345 124 PRO B C 1
ATOM 2675 O O . PRO B 1 126 ? 26.93720 1.79349 -45.48008 1.000 11.45022 124 PRO B O 1
ATOM 2679 N N . GLN B 1 127 ? 28.40131 0.17968 -44.90379 1.000 10.68266 125 GLN B N 1
ATOM 2680 C CA . GLN B 1 127 ? 27.61436 -0.25523 -43.74954 1.000 10.31343 125 GLN B CA 1
ATOM 2681 C C . GLN B 1 127 ? 27.46562 0.82836 -42.68009 1.000 10.43039 125 GLN B C 1
ATOM 2682 O O . GLN B 1 127 ? 26.56572 0.72462 -41.84742 1.000 12.00829 125 GLN B O 1
ATOM 2688 N N . PHE B 1 128 ? 28.29623 1.86987 -42.70433 1.000 9.28325 126 PHE B N 1
ATOM 2689 C CA . PHE B 1 128 ? 28.22777 2.97704 -41.75304 1.000 9.26010 126 PHE B CA 1
ATOM 2690 C C . PHE B 1 128 ? 27.45241 4.19036 -42.26986 1.000 9.77200 126 PHE B C 1
ATOM 2691 O O . PHE B 1 128 ? 27.31463 5.17077 -41.53212 1.000 10.86246 126 PHE B O 1
ATOM 2699 N N . ARG B 1 129 ? 26.95546 4.16934 -43.50620 1.000 9.65502 127 ARG B N 1
ATOM 2700 C CA . ARG B 1 129 ? 26.38779 5.38161 -44.09194 1.000 8.00264 127 ARG B CA 1
ATOM 2701 C C . ARG B 1 129 ? 25.06742 5.75207 -43.41009 1.000 11.18548 127 ARG B C 1
ATOM 2702 O O . ARG B 1 129 ? 24.33295 4.89669 -42.92285 1.000 10.11633 127 ARG B O 1
ATOM 2710 N N . ARG B 1 130 ? 24.78525 7.05187 -43.35733 1.000 10.86208 128 ARG B N 1
ATOM 2711 C CA . ARG B 1 130 ? 23.70166 7.59752 -42.54380 1.000 10.92605 128 ARG B CA 1
ATOM 2712 C C . ARG B 1 130 ? 22.44319 7.83839 -43.36741 1.000 11.23095 128 ARG B C 1
ATOM 2713 O O . ARG B 1 130 ? 22.51774 8.30793 -44.50882 1.000 12.04515 128 ARG B O 1
ATOM 2721 N N . LYS B 1 131 ? 21.28907 7.53741 -42.77072 1.000 8.97502 129 LYS B N 1
ATOM 2722 C CA . LYS B 1 131 ? 19.98300 7.96161 -43.26439 1.000 9.88706 129 LYS B CA 1
ATOM 2723 C C . LYS B 1 131 ? 19.28090 8.74869 -42.16362 1.000 7.77004 129 LYS B C 1
ATOM 2724 O O . LYS B 1 131 ? 19.67047 8.69736 -40.99439 1.000 8.91281 129 LYS B O 1
ATOM 2730 N N . PHE B 1 132 ? 18.21519 9.45983 -42.54685 1.000 9.63210 130 PHE B N 1
ATOM 2731 C CA . PHE B 1 132 ? 17.55849 10.43325 -41.67571 1.000 7.88775 130 PHE B CA 1
ATOM 2732 C C . PHE B 1 132 ? 16.05340 10.24347 -41.73969 1.000 10.36748 130 PHE B C 1
ATOM 2733 O O . PHE B 1 132 ? 15.49353 10.11927 -42.83034 1.000 13.32725 130 PHE B O 1
ATOM 2741 N N . ARG B 1 133 ? 15.39649 10.21565 -40.58280 1.000 8.07020 131 ARG B N 1
ATOM 2742 C CA . ARG B 1 133 ? 13.94114 10.25439 -40.51594 1.000 7.65134 131 ARG B CA 1
ATOM 2743 C C . ARG B 1 133 ? 13.56353 11.57473 -39.86266 1.000 8.62456 131 ARG B C 1
ATOM 2744 O O . ARG B 1 133 ? 13.99053 11.85923 -38.73477 1.000 9.54677 131 ARG B O 1
ATOM 2752 N N . VAL B 1 134 ? 12.77987 12.38403 -40.56566 1.000 8.61824 132 VAL B N 1
ATOM 2753 C CA . VAL B 1 134 ? 12.44224 13.73965 -40.14700 1.000 8.47679 132 VAL B CA 1
ATOM 2754 C C . VAL B 1 134 ? 10.95129 13.77048 -39.83558 1.000 10.41361 132 VAL B C 1
ATOM 2755 O O . VAL B 1 134 ? 10.12258 13.50318 -40.71213 1.000 10.62221 132 VAL B O 1
ATOM 2759 N N . ILE B 1 135 ? 10.60443 14.08462 -38.58930 1.000 10.14867 133 ILE B N 1
ATOM 2760 C CA . ILE B 1 135 ? 9.21895 14.06933 -38.12314 1.000 10.44875 133 ILE B CA 1
ATOM 2761 C C . ILE B 1 135 ? 8.88101 15.45557 -37.60012 1.000 11.68947 133 ILE B C 1
ATOM 2762 O O . ILE B 1 135 ? 9.58156 15.97580 -36.72688 1.000 10.90707 133 ILE B O 1
ATOM 2767 N N . CYS B 1 136 ? 7.79711 16.04520 -38.09979 1.000 10.11356 134 CYS B N 1
ATOM 2768 C CA A CYS B 1 136 ? 7.32405 17.32869 -37.58116 0.376 12.12684 134 CYS B CA 1
ATOM 2769 C CA B CYS B 1 136 ? 7.40958 17.34285 -37.57496 0.624 12.17026 134 CYS B CA 1
ATOM 2770 C C . CYS B 1 136 ? 7.16643 17.25611 -36.06830 1.000 11.40806 134 CYS B C 1
ATOM 2771 O O . CYS B 1 136 ? 6.67089 16.25530 -35.54267 1.000 10.83822 134 CYS B O 1
ATOM 2776 N N . ALA B 1 137 ? 7.56742 18.31968 -35.36856 1.000 10.94521 135 ALA B N 1
ATOM 2777 C CA . ALA B 1 137 ? 7.54119 18.30248 -33.90994 1.000 10.67737 135 ALA B CA 1
ATOM 2778 C C . ALA B 1 137 ? 6.14232 18.06898 -33.36708 1.000 9.40377 135 ALA B C 1
ATOM 2779 O O . ALA B 1 137 ? 5.98769 17.42103 -32.32462 1.000 12.10839 135 ALA B O 1
ATOM 2781 N N . ASP B 1 138 ? 5.11424 18.59670 -34.03928 1.000 12.34808 136 ASP B N 1
ATOM 2782 C CA . ASP B 1 138 ? 3.74718 18.36706 -33.57778 1.000 13.97210 136 ASP B CA 1
ATOM 2783 C C . ASP B 1 138 ? 3.39449 16.88415 -33.63856 1.000 13.70534 136 ASP B C 1
ATOM 2784 O O . ASP B 1 138 ? 2.88046 16.31650 -32.66712 1.000 15.00727 136 ASP B O 1
ATOM 2789 N N . SER B 1 139 ? 3.68969 16.23397 -34.77015 1.000 12.49662 137 SER B N 1
ATOM 2790 C CA . SER B 1 139 ? 3.50220 14.78932 -34.88393 1.000 12.04178 137 SER B CA 1
ATOM 2791 C C . SER B 1 139 ? 4.34784 14.01843 -33.87702 1.000 14.07977 137 SER B C 1
ATOM 2792 O O . SER B 1 139 ? 3.89452 13.02396 -33.30387 1.000 15.84554 137 SER B O 1
ATOM 2795 N N . TYR B 1 140 ? 5.59967 14.42819 -33.67667 1.000 11.68072 138 TYR B N 1
ATOM 2796 C CA . TYR B 1 140 ? 6.44295 13.72133 -32.72048 1.000 12.48728 138 TYR B CA 1
ATOM 2797 C C . TYR B 1 140 ? 5.82938 13.75194 -31.32381 1.000 11.67196 138 TYR B C 1
ATOM 2798 O O . TYR B 1 140 ? 5.76047 12.72323 -30.64267 1.000 12.09945 138 TYR B O 1
ATOM 2807 N N . LEU B 1 141 ? 5.38934 14.92909 -30.87667 1.000 13.10780 139 LEU B N 1
ATOM 2808 C CA . LEU B 1 141 ? 4.75803 15.02938 -29.56351 1.000 12.66071 139 LEU B CA 1
ATOM 2809 C C . LEU B 1 141 ? 3.46315 14.23358 -29.49178 1.000 15.87070 139 LEU B C 1
ATOM 2810 O O . LEU B 1 141 ? 3.13431 13.68125 -28.43394 1.000 16.32497 139 LEU B O 1
ATOM 2815 N N . LYS B 1 142 ? 2.71348 14.16099 -30.59069 1.000 14.85510 140 LYS B N 1
ATOM 2816 C CA . LYS B 1 142 ? 1.44734 13.43614 -30.54874 1.000 16.82968 140 LYS B CA 1
ATOM 2817 C C . LYS B 1 142 ? 1.62489 11.92514 -30.59798 1.000 16.65875 140 LYS B C 1
ATOM 2818 O O . LYS B 1 142 ? 0.80135 11.19803 -30.03098 1.000 18.66611 140 LYS B O 1
ATOM 2824 N N . ASN B 1 143 ? 2.67205 11.42456 -31.25982 1.000 14.22310 141 ASN B N 1
ATOM 2825 C CA . ASN B 1 143 ? 2.74227 10.00568 -31.58698 1.000 14.20700 141 ASN B CA 1
ATOM 2826 C C . ASN B 1 143 ? 3.86394 9.23208 -30.91002 1.000 13.54858 141 ASN B C 1
ATOM 2827 O O . ASN B 1 143 ? 3.74814 8.01188 -30.78387 1.000 14.28482 141 ASN B O 1
ATOM 2832 N N . PHE B 1 144 ? 4.92960 9.88816 -30.46180 1.000 14.33648 142 PHE B N 1
ATOM 2833 C CA . PHE B 1 144 ? 6.06019 9.15499 -29.90820 1.000 11.89644 142 PHE B CA 1
ATOM 2834 C C . PHE B 1 144 ? 5.71150 8.51965 -28.56634 1.000 13.49820 142 PHE B C 1
ATOM 2835 O O . PHE B 1 144 ? 5.10731 9.15499 -27.70049 1.000 12.79393 142 PHE B O 1
ATOM 2843 N N . ALA B 1 145 ? 6.14689 7.27501 -28.37317 1.000 12.69602 143 ALA B N 1
ATOM 2844 C CA . ALA B 1 145 ? 6.02581 6.63253 -27.07026 1.000 13.27848 143 ALA B CA 1
ATOM 2845 C C . ALA B 1 145 ? 7.21713 5.71767 -26.84473 1.000 11.90152 143 ALA B C 1
ATOM 2846 O O . ALA B 1 145 ? 7.61411 4.97338 -27.74546 1.000 14.08360 143 ALA B O 1
ATOM 2848 N N . SER B 1 146 ? 7.76526 5.74528 -25.63046 1.000 13.66611 144 SER B N 1
ATOM 2849 C CA . SER B 1 146 ? 8.83600 4.82453 -25.26869 1.000 13.71478 144 SER B CA 1
ATOM 2850 C C . SER B 1 146 ? 8.67129 4.37459 -23.82656 1.000 14.89589 144 SER B C 1
ATOM 2851 O O . SER B 1 146 ? 8.59838 5.20703 -22.92094 1.000 14.48795 144 SER B O 1
ATOM 2854 N N . ASP B 1 147 ? 8.63310 3.06084 -23.61083 1.000 15.64488 145 ASP B N 1
ATOM 2855 C CA . ASP B 1 147 ? 8.60186 2.50829 -22.26077 1.000 15.64611 145 ASP B CA 1
ATOM 2856 C C . ASP B 1 147 ? 9.99746 2.22091 -21.71039 1.000 14.47149 145 ASP B C 1
ATOM 2857 O O . ASP B 1 147 ? 10.12183 1.60355 -20.64350 1.000 17.24271 145 ASP B O 1
ATOM 2862 N N . ARG B 1 148 ? 11.04338 2.63084 -22.42489 1.000 14.97488 146 ARG B N 1
ATOM 2863 C CA . ARG B 1 148 ? 12.44075 2.46431 -22.03809 1.000 11.66473 146 ARG B CA 1
ATOM 2864 C C . ARG B 1 148 ? 12.88228 1.00535 -21.93652 1.000 16.20470 146 ARG B C 1
ATOM 2865 O O . ARG B 1 148 ? 13.96699 0.73289 -21.40897 1.000 15.25059 146 ARG B O 1
ATOM 2873 N N . SER B 1 149 ? 12.09979 0.06845 -22.48076 1.000 14.23120 147 SER B N 1
ATOM 2874 C CA . SER B 1 149 ? 12.42721 -1.35008 -22.34278 1.000 16.42371 147 SER B CA 1
ATOM 2875 C C . SER B 1 149 ? 13.69613 -1.71924 -23.10045 1.000 15.98375 147 SER B C 1
ATOM 2876 O O . SER B 1 149 ? 14.36408 -2.69646 -22.74218 1.000 18.22214 147 SER B O 1
ATOM 2879 N N . HIS B 1 150 ? 14.05369 -0.94973 -24.12790 1.000 13.86520 148 HIS B N 1
ATOM 2880 C CA . HIS B 1 150 ? 15.30569 -1.17518 -24.83044 1.000 15.09189 148 HIS B CA 1
ATOM 2881 C C . HIS B 1 150 ? 16.52163 -0.82182 -23.98443 1.000 13.91471 148 HIS B C 1
ATOM 2882 O O . HIS B 1 150 ? 17.64615 -1.16468 -24.36175 1.000 15.35047 148 HIS B O 1
ATOM 2889 N N . MET B 1 151 ? 16.32704 -0.14960 -22.84628 1.000 14.75950 149 MET B N 1
ATOM 2890 C CA . MET B 1 151 ? 17.42012 0.26386 -21.97734 1.000 14.39330 149 MET B CA 1
ATOM 2891 C C . MET B 1 151 ? 17.52420 -0.58443 -20.71425 1.000 19.30915 149 MET B C 1
ATOM 2892 O O . MET B 1 151 ? 18.28461 -0.22984 -19.80659 1.000 19.54387 149 MET B O 1
ATOM 2897 N N . LYS B 1 152 ? 16.79038 -1.69356 -20.64528 1.000 19.46097 150 LYS B N 1
ATOM 2898 C CA . LYS B 1 152 ? 16.90003 -2.66906 -19.56610 1.000 20.23058 150 LYS B CA 1
ATOM 2899 C C . LYS B 1 152 ? 17.55245 -3.92510 -20.12406 1.000 26.67929 150 LYS B C 1
ATOM 2900 O O . LYS B 1 152 ? 17.13568 -4.42688 -21.17311 1.000 24.18270 150 LYS B O 1
ATOM 2906 N N . ASP B 1 153 ? 18.56926 -4.43271 -19.42934 1.000 27.36176 151 ASP B N 1
ATOM 2907 C CA . ASP B 1 153 ? 19.22104 -5.66070 -19.86356 1.000 28.90252 151 ASP B CA 1
ATOM 2908 C C . ASP B 1 153 ? 18.37517 -6.88299 -19.49291 1.000 29.62782 151 ASP B C 1
ATOM 2909 O O . ASP B 1 153 ? 17.26228 -6.77007 -18.96816 1.000 27.96346 151 ASP B O 1
ATOM 2914 N N . SER B 1 154 ? 18.91219 -8.07484 -19.77744 1.000 36.19917 152 SER B N 1
ATOM 2915 C CA . SER B 1 154 ? 18.19503 -9.30571 -19.45400 1.000 38.81053 152 SER B CA 1
ATOM 2916 C C . SER B 1 154 ? 17.92947 -9.41717 -17.95413 1.000 40.68285 152 SER B C 1
ATOM 2917 O O . SER B 1 154 ? 16.90339 -9.96336 -17.53531 1.000 41.82817 152 SER B O 1
ATOM 2920 N N . SER B 1 155 ? 18.83548 -8.89003 -17.12938 1.000 37.11496 153 SER B N 1
ATOM 2921 C CA . SER B 1 155 ? 18.66906 -8.90843 -15.68033 1.000 34.07059 153 SER B CA 1
ATOM 2922 C C . SER B 1 155 ? 17.55545 -7.99249 -15.19004 1.000 36.29535 153 SER B C 1
ATOM 2923 O O . SER B 1 155 ? 17.14832 -8.11015 -14.02960 1.000 35.28530 153 SER B O 1
ATOM 2926 N N . GLY B 1 156 ? 17.05604 -7.09092 -16.02854 1.000 28.30369 154 GLY B N 1
ATOM 2927 C CA . GLY B 1 156 ? 16.11134 -6.09150 -15.57984 1.000 29.84911 154 GLY B CA 1
ATOM 2928 C C . GLY B 1 156 ? 16.73911 -4.84941 -14.99197 1.000 25.54069 154 GLY B C 1
ATOM 2929 O O . GLY B 1 156 ? 16.03027 -4.05686 -14.36163 1.000 33.11689 154 GLY B O 1
ATOM 2930 N N . ASN B 1 157 ? 18.04275 -4.66532 -15.16163 1.000 20.13223 155 ASN B N 1
ATOM 2931 C CA . ASN B 1 157 ? 18.75402 -3.48123 -14.70893 1.000 23.54492 155 ASN B CA 1
ATOM 2932 C C . ASN B 1 157 ? 18.97932 -2.51040 -15.86714 1.000 21.39004 155 ASN B C 1
ATOM 2933 O O . ASN B 1 157 ? 18.89816 -2.87873 -17.04120 1.000 21.03784 155 ASN B O 1
ATOM 2938 N N . TRP B 1 158 ? 19.28292 -1.25975 -15.51505 1.000 20.63212 156 TRP B N 1
ATOM 2939 C CA . TRP B 1 158 ? 19.36528 -0.17108 -16.48701 1.000 16.19836 156 TRP B CA 1
ATOM 2940 C C . TRP B 1 158 ? 20.71602 -0.15961 -17.18973 1.000 22.53248 156 TRP B C 1
ATOM 2941 O O . TRP B 1 158 ? 21.76183 -0.20637 -16.53752 1.000 20.17075 156 TRP B O 1
ATOM 2952 N N . ARG B 1 159 ? 20.69854 -0.05778 -18.52651 1.000 18.57002 157 ARG B N 1
ATOM 2953 C CA . ARG B 1 159 ? 21.95178 0.10171 -19.26292 1.000 18.09916 157 ARG B CA 1
ATOM 2954 C C . ARG B 1 159 ? 22.58719 1.45783 -18.98192 1.000 17.91292 157 ARG B C 1
ATOM 2955 O O . ARG B 1 159 ? 23.81321 1.56913 -18.86880 1.000 21.15851 157 ARG B O 1
ATOM 2963 N N . GLU B 1 160 ? 21.77243 2.50426 -18.91074 1.000 17.27630 158 GLU B N 1
ATOM 2964 C CA . GLU B 1 160 ? 22.18286 3.83644 -18.50494 1.000 18.71431 158 GLU B CA 1
ATOM 2965 C C . GLU B 1 160 ? 21.05942 4.40344 -17.65810 1.000 12.52297 158 GLU B C 1
ATOM 2966 O O . GLU B 1 160 ? 19.88741 4.06859 -17.87697 1.000 15.52434 158 GLU B O 1
ATOM 2972 N N . PRO B 1 161 ? 21.38117 5.26080 -16.68620 1.000 17.21292 159 PRO B N 1
ATOM 2973 C CA . PRO B 1 161 ? 20.35843 5.77655 -15.75360 1.000 18.64779 159 PRO B CA 1
ATOM 2974 C C . PRO B 1 161 ? 19.22996 6.46688 -16.49971 1.000 16.97414 159 PRO B C 1
ATOM 2975 O O . PRO B 1 161 ? 19.48250 7.29207 -17.39087 1.000 16.28069 159 PRO B O 1
ATOM 2979 N N . PRO B 1 162 ? 17.97639 6.16065 -16.16899 1.000 15.74209 160 PRO B N 1
ATOM 2980 C CA . PRO B 1 162 ? 16.84700 6.70261 -16.93412 1.000 17.33942 160 PRO B CA 1
ATOM 2981 C C . PRO B 1 162 ? 16.63964 8.17642 -16.64451 1.000 16.34173 160 PRO B C 1
ATOM 2982 O O . PRO B 1 162 ? 17.08973 8.69029 -15.60626 1.000 16.45974 160 PRO B O 1
ATOM 2986 N N . PRO B 1 163 ? 15.94131 8.88366 -17.52798 1.000 13.70550 161 PRO B N 1
ATOM 2987 C CA . PRO B 1 163 ? 15.60448 10.28306 -17.27238 1.000 13.20555 161 PRO B CA 1
ATOM 2988 C C . PRO B 1 163 ? 14.70746 10.40244 -16.05257 1.000 13.96521 161 PRO B C 1
ATOM 2989 O O . PRO B 1 163 ? 13.96415 9.46769 -15.72002 1.000 13.60229 161 PRO B O 1
ATOM 2993 N N . PRO B 1 164 ? 14.73554 11.55405 -15.38472 1.000 13.06729 162 PRO B N 1
ATOM 2994 C CA . PRO B 1 164 ? 14.11068 11.67700 -14.05897 1.000 13.01090 162 PRO B CA 1
ATOM 2995 C C . PRO B 1 164 ? 12.63156 12.04767 -14.08907 1.000 14.79784 162 PRO B C 1
ATOM 2996 O O . PRO B 1 164 ? 12.20100 12.88164 -13.28640 1.000 15.95040 162 PRO B O 1
ATOM 3000 N N . TYR B 1 165 ? 11.84873 11.44433 -14.97909 1.000 12.61441 163 TYR B N 1
ATOM 3001 C CA . TYR B 1 165 ? 10.41767 11.70729 -15.09962 1.000 13.01744 163 TYR B CA 1
ATOM 3002 C C . TYR B 1 165 ? 9.77479 10.48663 -15.75581 1.000 13.93812 163 TYR B C 1
ATOM 3003 O O . TYR B 1 165 ? 10.47809 9.65415 -16.33782 1.000 14.79399 163 TYR B O 1
ATOM 3012 N N . PRO B 1 166 ? 8.45317 10.34383 -15.67790 1.000 15.34773 164 PRO B N 1
ATOM 3013 C CA . PRO B 1 166 ? 7.82309 9.11230 -16.17340 1.000 15.40922 164 PRO B CA 1
ATOM 3014 C C . PRO B 1 166 ? 7.94553 8.95301 -17.68242 1.000 12.98309 164 PRO B C 1
ATOM 3015 O O . PRO B 1 166 ? 8.05923 9.92366 -18.43220 1.000 16.31231 164 PRO B O 1
ATOM 3019 N N . CYS B 1 167 ? 7.87107 7.69119 -18.11809 1.000 14.42095 165 CYS B N 1
ATOM 3020 C CA . CYS B 1 167 ? 7.93148 7.35885 -19.53890 1.000 15.36741 165 CYS B CA 1
ATOM 3021 C C . CYS B 1 167 ? 6.90684 8.14171 -20.34445 1.000 15.79382 165 CYS B C 1
ATOM 3022 O O . CYS B 1 167 ? 5.78215 8.38542 -19.89591 1.000 16.46361 165 CYS B O 1
ATOM 3025 N N . ILE B 1 168 ? 7.30920 8.51266 -21.55829 1.000 14.51939 166 ILE B N 1
ATOM 3026 C CA . ILE B 1 168 ? 6.42781 9.16773 -22.51584 1.000 16.83618 166 ILE B CA 1
ATOM 3027 C C . ILE B 1 168 ? 5.51765 8.11433 -23.13919 1.000 13.14136 166 ILE B C 1
ATOM 3028 O O . ILE B 1 168 ? 5.99528 7.12166 -23.69765 1.000 15.82742 166 ILE B O 1
ATOM 3033 N N . GLU B 1 169 ? 4.20376 8.32436 -23.04054 1.000 16.50342 167 GLU B N 1
ATOM 3034 C CA . GLU B 1 169 ? 3.22931 7.44279 -23.67507 1.000 19.18196 167 GLU B CA 1
ATOM 3035 C C . GLU B 1 169 ? 2.10098 8.27014 -24.27893 1.000 18.12580 167 GLU B C 1
ATOM 3036 O O . GLU B 1 169 ? 1.93802 9.45171 -23.96661 1.000 15.90886 167 GLU B O 1
ATOM 3042 N N . THR B 1 170 ? 1.33803 7.64436 -25.17336 1.000 17.11010 168 THR B N 1
ATOM 3043 C CA . THR B 1 170 ? 0.16071 8.24881 -25.78745 1.000 18.34502 168 THR B CA 1
ATOM 3044 C C . THR B 1 170 ? -1.05189 7.35145 -25.55215 1.000 20.16081 168 THR B C 1
ATOM 3045 O O . THR B 1 170 ? -0.94765 6.25796 -24.99375 1.000 22.28341 168 THR B O 1
ATOM 3049 N N . GLY B 1 171 ? -2.21208 7.81734 -26.01755 1.000 21.22073 169 GLY B N 1
ATOM 3050 C CA . GLY B 1 171 ? -3.40437 6.98559 -25.97211 1.000 24.68488 169 GLY B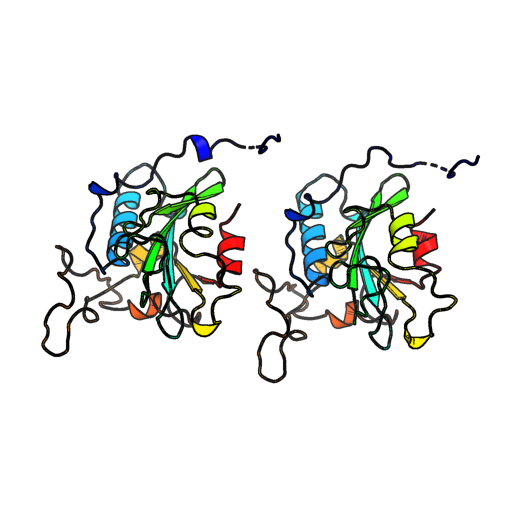 CA 1
ATOM 3051 C C . GLY B 1 171 ? -3.37579 5.82012 -26.94053 1.000 30.32396 169 GLY B C 1
ATOM 3052 O O . GLY B 1 171 ? -4.16945 4.88481 -26.79426 1.000 30.32774 169 GLY B O 1
ATOM 3053 N N . ASP B 1 172 ? -2.47828 5.85340 -27.92412 1.000 22.56754 170 ASP B N 1
ATOM 3054 C CA . ASP B 1 172 ? -2.36320 4.79469 -28.91966 1.000 21.81735 170 ASP B CA 1
ATOM 3055 C C . ASP B 1 172 ? -1.28002 3.77855 -28.59470 1.000 23.40178 170 ASP B C 1
ATOM 3056 O O . ASP B 1 172 ? -1.36436 2.63383 -29.05708 1.000 25.95116 170 ASP B O 1
ATOM 3061 N N . SER B 1 173 ? -0.25907 4.15478 -27.82557 1.000 19.47979 171 SER B N 1
ATOM 3062 C CA . SER B 1 173 ? 0.88321 3.26319 -27.68639 1.000 18.22351 171 SER B CA 1
ATOM 3063 C C . SER B 1 173 ? 1.68491 3.60099 -26.43968 1.000 20.28349 171 SER B C 1
ATOM 3064 O O . SER B 1 173 ? 1.75509 4.76055 -26.01497 1.000 18.58056 171 SER B O 1
ATOM 3067 N N . LYS B 1 174 ? 2.31680 2.56841 -25.88397 1.000 18.41760 172 LYS B N 1
ATOM 3068 C CA . LYS B 1 174 ? 3.30460 2.71303 -24.82568 1.000 19.26726 172 LYS B CA 1
ATOM 3069 C C . LYS B 1 174 ? 4.73060 2.52621 -25.32644 1.000 16.76034 172 LYS B C 1
ATOM 3070 O O . LYS B 1 174 ? 5.67832 2.79505 -24.57886 1.000 16.38234 172 LYS B O 1
ATOM 3076 N N . MET B 1 175 ? 4.91126 2.07629 -26.56733 1.000 16.43254 173 MET B N 1
ATOM 3077 C CA . MET B 1 175 ? 6.26245 1.83982 -27.07452 1.000 14.71422 173 MET B CA 1
ATOM 3078 C C . MET B 1 175 ? 6.19409 1.70640 -28.58873 1.000 16.87829 173 MET B C 1
ATOM 3079 O O . MET B 1 175 ? 5.62392 0.73760 -29.10674 1.000 18.51398 173 MET B O 1
ATOM 3084 N N . ASN B 1 176 ? 6.78124 2.67674 -29.29132 1.000 13.28657 174 ASN B N 1
ATOM 3085 C CA . ASN B 1 176 ? 6.93654 2.57981 -30.73691 1.000 12.65317 174 ASN B CA 1
ATOM 3086 C C . ASN B 1 176 ? 8.28632 3.13248 -31.18770 1.000 13.57529 174 ASN B C 1
ATOM 3087 O O . ASN B 1 176 ? 8.42588 3.51847 -32.35509 1.000 13.46667 174 ASN B O 1
ATOM 3092 N N . LEU B 1 177 ? 9.28324 3.15316 -30.29899 1.000 13.87144 175 LEU B N 1
ATOM 3093 C CA . LEU B 1 177 ? 10.58504 3.73430 -30.62663 1.000 13.32511 175 LEU B CA 1
ATOM 3094 C C . LEU B 1 177 ? 11.20804 3.08668 -31.85937 1.000 13.53879 175 LEU B C 1
ATOM 3095 O O . LEU B 1 177 ? 11.86221 3.76767 -32.65868 1.000 12.57084 175 LEU B O 1
ATOM 3100 N N . ASN B 1 178 ? 11.04083 1.77092 -32.02165 1.000 12.48308 176 ASN B N 1
ATOM 3101 C CA . ASN B 1 178 ? 11.65380 1.09799 -33.16410 1.000 14.04492 176 ASN B CA 1
ATOM 3102 C C . ASN B 1 178 ? 11.12719 1.62398 -34.49277 1.000 12.87700 176 ASN B C 1
ATOM 3103 O O . ASN B 1 178 ? 11.83845 1.56894 -35.50326 1.000 16.11504 176 ASN B O 1
ATOM 3108 N N . ASP B 1 179 ? 9.89475 2.13709 -34.51811 1.000 13.90176 177 ASP B N 1
ATOM 3109 C CA . ASP B 1 179 ? 9.33715 2.69043 -35.74731 1.000 14.08796 177 ASP B CA 1
ATOM 3110 C C . ASP B 1 179 ? 9.91952 4.05491 -36.08997 1.000 14.32064 177 ASP B C 1
ATOM 3111 O O . ASP B 1 179 ? 9.71514 4.53300 -37.21167 1.000 13.87902 177 ASP B O 1
ATOM 3116 N N . PHE B 1 180 ? 10.61204 4.69766 -35.14952 1.000 11.89815 178 PHE B N 1
ATOM 3117 C CA . PHE B 1 180 ? 11.36383 5.92016 -35.40284 1.000 10.24933 178 PHE B CA 1
ATOM 3118 C C . PHE B 1 180 ? 12.82634 5.64123 -35.74123 1.000 11.74216 178 PHE B C 1
ATOM 3119 O O . PHE B 1 180 ? 13.37988 6.29834 -36.62801 1.000 11.99451 178 PHE B O 1
ATOM 3127 N N . ILE B 1 181 ? 13.45536 4.67510 -35.05751 1.000 11.51858 179 ILE B N 1
ATOM 3128 C CA . ILE B 1 181 ? 14.83563 4.28198 -35.35200 1.000 11.77837 179 ILE B CA 1
ATOM 3129 C C . ILE B 1 181 ? 14.93920 3.69024 -36.75049 1.000 10.80134 179 ILE B C 1
ATOM 3130 O O . ILE B 1 181 ? 15.95433 3.85887 -37.43980 1.000 12.07421 179 ILE B O 1
ATOM 3135 N N . SER B 1 182 ? 13.90176 2.96659 -37.18035 1.000 11.70542 180 SER B N 1
ATOM 3136 C CA . SER B 1 182 ? 13.92483 2.32435 -38.48709 1.000 10.58671 180 SER B CA 1
ATOM 3137 C C . SER B 1 182 ? 14.07786 3.37384 -39.57816 1.000 11.76519 180 SER B C 1
ATOM 3138 O O . SER B 1 182 ? 13.48535 4.45691 -39.51307 1.000 12.08940 180 SER B O 1
ATOM 3141 N N . MET B 1 183 ? 14.88254 3.04807 -40.59134 1.000 11.42247 181 MET B N 1
ATOM 3142 C CA . MET B 1 183 ? 15.02249 3.89236 -41.76845 1.000 11.21562 181 MET B CA 1
ATOM 3143 C C . MET B 1 183 ? 14.29806 3.30479 -42.97722 1.000 11.17945 181 MET B C 1
ATOM 3144 O O . MET B 1 183 ? 14.60234 3.66014 -44.11991 1.000 12.23447 181 MET B O 1
ATOM 3149 N N . ASP B 1 184 ? 13.33127 2.41993 -42.73103 1.000 12.32018 182 ASP B N 1
ATOM 3150 C CA . ASP B 1 184 ? 12.47055 1.88175 -43.77929 1.000 12.98980 182 ASP B CA 1
ATOM 3151 C C . ASP B 1 184 ? 11.33092 2.86380 -44.01933 1.000 14.00069 182 ASP B C 1
ATOM 3152 O O . ASP B 1 184 ? 10.52955 3.09271 -43.10791 1.000 13.79374 182 ASP B O 1
ATOM 3157 N N . PRO B 1 185 ? 11.21208 3.45663 -45.21489 1.000 13.22761 183 PRO B N 1
ATOM 3158 C CA . PRO B 1 185 ? 10.10654 4.39819 -45.45808 1.000 14.44045 183 PRO B CA 1
ATOM 3159 C C . PRO B 1 185 ? 8.73723 3.74932 -45.37413 1.000 13.20800 183 PRO B C 1
ATOM 3160 O O . PRO B 1 185 ? 7.73758 4.47090 -45.25975 1.000 17.57510 183 PRO B O 1
ATOM 3164 N N . LYS B 1 186 ? 8.66321 2.41675 -45.40429 1.000 13.85126 184 LYS B N 1
ATOM 3165 C CA . LYS B 1 186 ? 7.39971 1.69365 -45.28913 1.000 13.90933 184 LYS B CA 1
ATOM 3166 C C . LYS B 1 186 ? 6.88546 1.60666 -43.85748 1.000 17.44010 184 LYS B C 1
ATOM 3167 O O . LYS B 1 186 ? 5.81142 1.02629 -43.63437 1.000 15.36137 184 LYS B O 1
ATOM 3173 N N . VAL B 1 187 ? 7.61457 2.18405 -42.90201 1.000 14.89559 185 VAL B N 1
ATOM 3174 C CA . VAL B 1 187 ? 7.32009 2.14777 -41.47600 1.000 16.60025 185 VAL B CA 1
ATOM 3175 C C . VAL B 1 187 ? 7.31021 3.58603 -40.97152 1.000 15.73244 185 VAL B C 1
ATOM 3176 O O . VAL B 1 187 ? 8.03026 4.44329 -41.49363 1.000 15.01715 185 VAL B O 1
ATOM 3180 N N . GLY B 1 188 ? 6.46633 3.85758 -39.96920 1.000 13.20825 186 GLY B N 1
ATOM 3181 C CA . GLY B 1 188 ? 6.62683 5.02176 -39.11181 1.000 12.74472 186 GLY B CA 1
ATOM 3182 C C . GLY B 1 188 ? 6.07920 6.32617 -39.66829 1.000 13.07640 186 GLY B C 1
ATOM 3183 O O . GLY B 1 188 ? 5.48759 6.40152 -40.74690 1.000 16.69173 186 GLY B O 1
ATOM 3184 N N . TRP B 1 189 ? 6.30780 7.38658 -38.89642 1.000 11.99486 187 TRP B N 1
ATOM 3185 C CA . TRP B 1 189 ? 5.85721 8.73161 -39.21367 1.000 13.29777 187 TRP B CA 1
ATOM 3186 C C . TRP B 1 189 ? 6.98589 9.51934 -39.86942 1.000 11.74668 187 TRP B C 1
ATOM 3187 O O . TRP B 1 189 ? 8.16074 9.15421 -39.78871 1.000 12.87508 187 TRP B O 1
ATOM 3198 N N . GLY B 1 190 ? 6.61617 10.63008 -40.50139 1.000 12.97749 188 GLY B N 1
ATOM 3199 C CA . GLY B 1 190 ? 7.60445 11.51579 -41.07517 1.000 14.33320 188 GLY B CA 1
ATOM 3200 C C . GLY B 1 190 ? 8.09762 11.02831 -42.42317 1.000 13.74875 188 GLY B C 1
ATOM 3201 O O . GLY B 1 190 ? 7.44552 10.23952 -43.12052 1.000 17.01125 188 GLY B O 1
ATOM 3202 N N . ALA B 1 191 ? 9.28343 11.50745 -42.79031 1.000 12.83233 189 ALA B N 1
ATOM 3203 C CA . ALA B 1 191 ? 9.87824 11.18623 -44.07527 1.000 12.89638 189 ALA B CA 1
ATOM 3204 C C . ALA B 1 191 ? 11.29595 10.67929 -43.87165 1.000 11.95844 189 ALA B C 1
ATOM 3205 O O . ALA B 1 191 ? 12.05184 11.23288 -43.07305 1.000 12.83063 189 ALA B O 1
ATOM 3207 N N . VAL B 1 192 ? 11.64959 9.62350 -44.58601 1.000 11.35116 190 VAL B N 1
ATOM 3208 C CA . VAL B 1 192 ? 12.99937 9.08248 -44.57295 1.000 11.29068 190 VAL B CA 1
ATOM 3209 C C . VAL B 1 192 ? 13.75622 9.66307 -45.75769 1.000 12.17656 190 VAL B C 1
ATOM 3210 O O . VAL B 1 192 ? 13.28203 9.59358 -46.90620 1.000 14.40923 190 VAL B O 1
ATOM 3214 N N . TYR B 1 193 ? 14.93811 10.21485 -45.48821 1.000 11.10770 191 TYR B N 1
ATOM 3215 C CA . TYR B 1 193 ? 15.73868 10.89396 -46.49824 1.000 11.24350 191 TYR B CA 1
ATOM 3216 C C . TYR B 1 193 ? 17.14637 10.31391 -46.54980 1.000 9.72212 191 TYR B C 1
ATOM 3217 O O . TYR B 1 193 ? 17.72721 9.95616 -45.51900 1.000 11.57599 191 TYR B O 1
ATOM 3226 N N . THR B 1 194 ? 17.70270 10.24802 -47.75831 1.000 9.15271 192 THR B N 1
ATOM 3227 C CA . THR B 1 194 ? 19.13858 10.06567 -47.90592 1.000 9.48668 192 THR B CA 1
ATOM 3228 C C . THR B 1 194 ? 19.87690 11.29832 -47.38555 1.000 10.07141 192 THR B C 1
ATOM 3229 O O . THR B 1 194 ? 19.30427 12.37546 -47.20475 1.000 10.01828 192 THR B O 1
ATOM 3233 N N . LEU B 1 195 ? 21.18332 11.14053 -47.16633 1.000 9.72442 193 LEU B N 1
ATOM 3234 C CA . LEU B 1 195 ? 21.99537 12.29675 -46.80322 1.000 11.52684 193 LEU B CA 1
ATOM 3235 C C . LEU B 1 195 ? 21.88971 13.38999 -47.86167 1.000 8.36615 193 LEU B C 1
ATOM 3236 O O . LEU B 1 195 ? 21.79271 14.58033 -47.53822 1.000 10.19791 193 LEU B O 1
ATOM 3241 N N . SER B 1 196 ? 21.87513 12.99237 -49.13771 1.000 10.30072 194 SER B N 1
ATOM 3242 C CA A SER B 1 196 ? 21.74326 13.95534 -50.22810 0.477 11.69006 194 SER B CA 1
ATOM 3243 C CA B SER B 1 196 ? 21.74649 13.95798 -50.22485 0.523 11.67980 194 SER B CA 1
ATOM 3244 C C . SER B 1 196 ? 20.45247 14.76195 -50.11354 1.000 10.50766 194 SER B C 1
ATOM 3245 O O . SER B 1 196 ? 20.46964 15.99874 -50.19308 1.000 10.96374 194 SER B O 1
ATOM 3250 N N . GLU B 1 197 ? 19.30995 14.07846 -49.94366 1.000 10.29148 195 GLU B N 1
ATOM 3251 C CA . GLU B 1 197 ? 18.04487 14.80761 -49.86595 1.000 12.23176 195 GLU B CA 1
ATOM 3252 C C . GLU B 1 197 ? 17.94753 15.62706 -48.58761 1.000 9.25744 195 GLU B C 1
ATOM 3253 O O . GLU B 1 197 ? 17.45677 16.76187 -48.61284 1.000 11.68492 195 GLU B O 1
ATOM 3259 N N . PHE B 1 198 ? 18.39099 15.06080 -47.46044 1.000 10.26642 196 PHE B N 1
ATOM 3260 C CA . PHE B 1 198 ? 18.33198 15.77106 -46.18540 1.000 10.39887 196 PHE B CA 1
ATOM 3261 C C . PHE B 1 198 ? 19.09726 17.08613 -46.25718 1.000 10.77485 196 PHE B C 1
ATOM 3262 O O . PHE B 1 198 ? 18.58204 18.14414 -45.85936 1.000 10.90293 196 PHE B O 1
ATOM 3270 N N . THR B 1 199 ? 20.33925 17.03995 -46.76218 1.000 11.11568 197 THR B N 1
ATOM 3271 C CA . THR B 1 199 ? 21.14509 18.25770 -46.82041 1.000 11.27464 197 THR B CA 1
ATOM 3272 C C . THR B 1 199 ? 20.59185 19.25430 -47.83721 1.000 11.94131 197 THR B C 1
ATOM 3273 O O . THR B 1 199 ? 20.62780 20.46641 -47.60016 1.000 14.03166 197 THR B O 1
ATOM 3277 N N . HIS B 1 200 ? 20.06986 18.77201 -48.96935 1.000 11.59370 198 HIS B N 1
ATOM 3278 C CA . HIS B 1 200 ? 19.48349 19.67708 -49.95581 1.000 14.01894 198 HIS B CA 1
ATOM 3279 C C . HIS B 1 200 ? 18.21654 20.34623 -49.42985 1.000 14.28658 198 HIS B C 1
ATOM 3280 O O . HIS B 1 200 ? 17.98945 21.53902 -49.67239 1.000 15.53400 198 HIS B O 1
ATOM 3287 N N . ARG B 1 201 ? 17.38390 19.60092 -48.70491 1.000 11.46558 199 ARG B N 1
ATOM 3288 C CA . ARG B 1 201 ? 16.09887 20.13162 -48.26748 1.000 12.78739 199 ARG B CA 1
ATOM 3289 C C . ARG B 1 201 ? 16.27748 21.25303 -47.25423 1.000 14.69010 199 ARG B C 1
ATOM 3290 O O . ARG B 1 201 ? 15.56346 22.26171 -47.30307 1.000 16.86575 199 ARG B O 1
ATOM 3298 N N . PHE B 1 202 ? 17.23459 21.10755 -46.33395 1.000 11.99877 200 PHE B N 1
ATOM 3299 C CA . PHE B 1 202 ? 17.33516 22.00799 -45.19220 1.000 11.64588 200 PHE B CA 1
ATOM 3300 C C . PHE B 1 202 ? 18.55899 22.90485 -45.20704 1.000 13.17500 200 PHE B C 1
ATOM 3301 O O . PHE B 1 202 ? 18.61735 23.84839 -44.40453 1.000 15.61437 200 PHE B O 1
ATOM 3309 N N . GLY B 1 203 ? 19.51431 22.66941 -46.10898 1.000 14.46325 201 GLY B N 1
ATOM 3310 C CA . GLY B 1 203 ? 20.74744 23.42072 -46.14024 1.000 15.89718 201 GLY B CA 1
ATOM 3311 C C . GLY B 1 203 ? 20.76440 24.46612 -47.24354 1.000 28.70124 201 GLY B C 1
ATOM 3312 O O . GLY B 1 203 ? 19.79370 24.66842 -47.96775 1.000 27.85009 201 GLY B O 1
ATOM 3313 N N . SER B 1 204 ? 21.91325 25.13151 -47.35497 1.000 29.06148 202 SER B N 1
ATOM 3314 C CA . SER B 1 204 ? 22.13130 26.20804 -48.32425 1.000 38.24721 202 SER B CA 1
ATOM 3315 C C . SER B 1 204 ? 21.84980 25.77826 -49.75778 1.000 42.96735 202 SER B C 1
ATOM 3316 O O . SER B 1 204 ? 21.66865 26.62098 -50.63752 1.000 46.59918 202 SER B O 1
#